Protein AF-0000000080282489 (afdb_homodimer)

Solvent-accessible surface area (backbone atoms only — not comparable to full-atom values): 23730 Å² total; per-residue (Å²): 132,75,47,77,38,40,80,92,26,36,32,29,47,40,54,32,68,67,20,46,64,40,31,38,87,64,21,42,24,37,34,40,15,18,27,93,32,48,25,35,26,47,44,43,33,36,67,41,50,18,32,32,30,57,20,44,50,93,36,64,65,54,51,50,51,37,43,74,72,64,25,47,53,46,66,80,61,81,36,44,65,45,37,68,48,30,75,75,48,59,62,67,41,39,36,24,40,63,27,82,37,39,19,29,44,48,59,58,42,61,73,55,76,32,49,37,34,50,27,15,32,26,16,11,51,38,33,25,52,50,45,53,62,72,22,64,88,47,19,36,28,37,27,24,29,39,44,49,39,68,63,43,91,85,47,92,72,64,64,79,40,46,59,34,87,42,63,50,15,43,34,18,39,4,42,22,44,48,55,35,59,83,75,53,50,56,25,33,50,26,43,48,27,16,53,31,31,73,73,45,64,55,53,61,39,36,54,54,16,47,68,29,40,47,36,33,75,71,70,37,44,62,35,45,58,61,35,44,39,65,57,75,40,74,48,23,34,29,57,52,96,67,29,31,33,70,106,133,73,46,78,39,42,80,92,26,36,32,28,46,40,53,32,69,66,19,46,65,40,32,39,87,62,20,42,22,36,33,40,15,18,28,93,32,46,25,35,26,47,45,44,34,36,66,41,50,18,32,33,31,56,21,44,50,92,35,64,64,53,50,50,52,38,42,72,73,65,25,46,53,47,67,80,60,82,35,43,65,44,36,70,49,30,76,76,49,58,62,67,39,38,35,23,40,63,26,82,36,39,19,28,44,50,57,59,41,61,74,55,75,31,47,38,33,48,27,13,31,26,17,12,51,38,34,25,52,52,43,53,62,74,24,64,88,46,19,35,27,38,27,25,30,42,45,49,39,68,61,42,90,87,47,91,73,61,63,80,42,46,59,34,88,44,62,52,16,42,34,20,39,4,42,22,45,49,55,35,61,83,76,52,51,56,25,34,51,26,45,49,27,17,53,31,32,74,72,45,64,56,53,61,39,36,54,55,16,48,68,28,39,47,36,34,75,72,73,38,44,63,36,44,57,61,35,42,38,64,57,74,38,74,47,25,35,27,58,52,97,68,29,31,32,69,106

pLDDT: mean 94.86, std 8.72, range [51.06, 99.0]

Foldseek 3Di:
DLVLCVQVWQEEEDAALVLLVSPLVFAQEEEEEDLPFQLLLQQLQQVQAEWEQQDEAPPVVSVVVCVVVVAAEAPPDQHHRFNVSCNPPHHHHYHYYYDNWRSNSQVSNVVSNHWYWYFAQQAQLLQLVVSLVSRVLTHYYYYQGAAFPFDDVPDPDTDTHDGDHWDRSLLRLLSNLLSNVPSIGYDPSNPVSVVDNVVDPQLVRLCPIPSNVVCVVVVRNVSSVSSSNGHNGNFIFIADPSMTHGD/DLVLCVQVWQEEEDAALVLLVSPLVFAQEEEEEDLPFQLLLQQLQQVQAEWEQQDEAPPVVSVVVCVVVVAAEAPPDQHHRFNVSCNPPHHHHYHYYYDNWRSNSQVSNVVSNHWYWYFAQQAQLLQLVVSLVSRVLTHYYYYQGAAFPFDDVPDPDTDTHDGDHWDRSLLRLLSNLLSNVPSIGYDPSNPVSVVPNVVDPQLVRLCPIPSNVVCVVVVRNVSSVSSSNGHNGNFIFIQDPSMTHGD

Secondary structure (DSSP, 8-state):
--GGG-TT-SEEE--HHHHHHHHTTT-SEEEEE-TTTHHHHHHHHHHTT-EEEEEETT-HHHHHHHHHTTPEETTSSS--SSGGGGTTPPTT-EEEEEETTHHHHHHHHGGGSSEEEEE-STTHHHHHHHHHHHHTTS-EEEEE--EETT--TT-SS-----EE--HHHHHHHHHHHHHTTTTSPBPHHHHHHHHHHHHS-HHHHHHHSHHHHHHHHTT-HHHHHHHT-TT-----EEEETTEEEE-/--GGG-TT-SEEE--HHHHHHHHTTT-SEEEEE-TTTHHHHHHHHHHTT-EEEEEETT-HHHHHHHHHTTPEETTSSS--SSGGGGTTPPTT-EEEEEETTHHHHHHHHGGGSSEEEEE-STTHHHHHHHHHHHHTTS-EEEEE--EETT--TT-SS-----EE--HHHHHHHHHHHHHTTTTSPBPHHHHHHHHHHHHS-HHHHHHHSHHHHHHHHTT-HHHHHHHT-TT-----EEEETTEEEE-

Nearest PDB structures (foldseek):
  1vr0-assembly1_A  TM=8.163E-01  e=3.673E-12  Clostridium acetobutylicum
  2z0j-assembly4_G  TM=7.600E-01  e=7.727E-13  Thermus thermophilus HB8
  2yzo-assembly1_A  TM=7.793E-01  e=1.758E-10  Thermotoga maritima MSB8
  4cuj-assembly1_D  TM=2.038E-01  e=1.997E+00  Salmonella enterica subsp. enterica serovar Typhi
  6t8g-assembly1_F  TM=1.671E-01  e=9.494E+00  Pseudomonas aeruginosa PAO1

Sequence (494 aa):
MDIWGQHESDIRLEWGPEGIEALKAGCAVLIVVDVLSFCTTTDLVLGNGGRVLPVRWRDRRGEEEAKAAGAILAGEGEWSLRPSSVTEIPSGTLLALPSPNGATLCDAAATTGAHVLAGCLRNASAVAARAAGLADGRPIGVVPAGERWGIDILGAEGTFGPLRPCVEDQLGAGAIVAALSHYGRMSAEARLAAIAAEATDIPEALAECSSGRELAAAGHANDVTLAARLDTSSTVPMLRKGILEDSMDIWGQHESDIRLEWGPEGIEALKAGCAVLIVVDVLSFCTTTDLVLGNGGRVLPVRWRDRRGEEEAKAAGAILAGEGEWSLRPSSVTEIPSGTLLALPSPNGATLCDAAATTGAHVLAGCLRNASAVAARAAGLADGRPIGVVPAGERWGIDILGAEGTFGPLRPCVEDQLGAGAIVAALSHYGRMSAEARLAAIAAEATDIPEALAECSSGRELAAAGHANDVTLAARLDTSSTVPMLRKGILEDS

InterPro domains:
  IPR005238 ComB-like [PF04029] (29-241)
  IPR036702 ComB-like superfamily [G3DSA:3.90.1560.10] (3-244)
  IPR036702 ComB-like superfamily [SSF142823] (10-243)

Radius of gyration: 22.48 Å; Cα contacts (8 Å, |Δi|>4): 1288; chains: 2; bounding box: 46×71×52 Å

Structure (mmCIF, N/CA/C/O backbone):
data_AF-0000000080282489-model_v1
#
loop_
_entity.id
_entity.type
_entity.pdbx_description
1 polymer 'Probable 2-phosphosulfolactate phosphatase'
#
loop_
_atom_site.group_PDB
_atom_site.id
_atom_site.type_symbol
_atom_site.label_atom_id
_atom_site.label_alt_id
_atom_site.label_comp_id
_atom_site.label_asym_id
_atom_site.label_entity_id
_atom_site.label_seq_id
_atom_site.pdbx_PDB_ins_code
_atom_site.Cartn_x
_atom_site.Cartn_y
_atom_site.Cartn_z
_atom_site.occupancy
_atom_site.B_iso_or_equiv
_atom_site.auth_seq_id
_atom_site.auth_comp_id
_atom_site.auth_asym_id
_atom_site.auth_atom_id
_atom_site.pdbx_PDB_model_num
ATOM 1 N N . MET A 1 1 ? 19.984 10.227 -7.5 1 51.06 1 MET A N 1
ATOM 2 C CA . MET A 1 1 ? 20.031 8.977 -6.746 1 51.06 1 MET A CA 1
ATOM 3 C C . MET A 1 1 ? 18.656 8.297 -6.75 1 51.06 1 MET A C 1
ATOM 5 O O . MET A 1 1 ? 17.625 8.961 -6.609 1 51.06 1 MET A O 1
ATOM 9 N N . ASP A 1 2 ? 18.562 7.02 -7.285 1 76.06 2 ASP A N 1
ATOM 10 C CA . ASP A 1 2 ? 17.328 6.242 -7.363 1 76.06 2 ASP A CA 1
ATOM 11 C C . ASP A 1 2 ? 16.953 5.664 -6 1 76.06 2 ASP A C 1
ATOM 13 O O . ASP A 1 2 ? 17.484 4.625 -5.598 1 76.06 2 ASP A O 1
ATOM 17 N N . ILE A 1 3 ? 16.203 6.406 -5.203 1 79.62 3 ILE A N 1
ATOM 18 C CA . ILE A 1 3 ? 15.945 6.004 -3.826 1 79.62 3 ILE A CA 1
ATOM 19 C C . ILE A 1 3 ? 14.867 4.926 -3.803 1 79.62 3 ILE A C 1
ATOM 21 O O . ILE A 1 3 ? 14.742 4.176 -2.83 1 79.62 3 ILE A O 1
ATOM 25 N N . TRP A 1 4 ? 14.219 4.75 -4.863 1 88.06 4 TRP A N 1
ATOM 26 C CA . TRP A 1 4 ? 13.117 3.791 -4.875 1 88.06 4 TRP A CA 1
ATOM 27 C C . TRP A 1 4 ? 13.625 2.381 -5.152 1 88.06 4 TRP A C 1
ATOM 29 O O . TRP A 1 4 ? 12.922 1.399 -4.906 1 88.06 4 TRP A O 1
ATOM 39 N N . GLY A 1 5 ? 14.852 2.359 -5.574 1 93.44 5 GLY A N 1
ATOM 40 C CA . GLY A 1 5 ? 15.453 1.068 -5.867 1 93.44 5 GLY A CA 1
ATOM 41 C C . GLY A 1 5 ? 15.945 0.348 -4.625 1 93.44 5 GLY A C 1
ATOM 42 O O . GLY A 1 5 ? 16.266 -0.845 -4.676 1 93.44 5 GLY A O 1
ATOM 43 N N . GLN A 1 6 ? 16.078 1 -3.512 1 96.5 6 GLN A N 1
ATOM 44 C CA . GLN A 1 6 ? 16.469 0.423 -2.227 1 96.5 6 GLN A CA 1
ATOM 45 C C . GLN A 1 6 ? 17.812 -0.273 -2.316 1 96.5 6 GLN A C 1
ATOM 47 O O . GLN A 1 6 ? 17.984 -1.394 -1.827 1 96.5 6 GLN A O 1
ATOM 52 N N . HIS A 1 7 ? 18.812 0.374 -2.85 1 94.44 7 HIS A N 1
ATOM 53 C CA . HIS A 1 7 ? 20.078 -0.226 -3.246 1 94.44 7 HIS A CA 1
ATOM 54 C C . HIS A 1 7 ? 20.906 -0.62 -2.027 1 94.44 7 HIS A C 1
ATOM 56 O O . HIS A 1 7 ? 21.844 -1.401 -2.143 1 94.44 7 HIS A O 1
ATOM 62 N N . GLU A 1 8 ? 20.578 -0.15 -0.876 1 92.88 8 GLU A N 1
ATOM 63 C CA . GLU A 1 8 ? 21.328 -0.459 0.335 1 92.88 8 GLU A CA 1
ATOM 64 C C . GLU A 1 8 ? 20.875 -1.784 0.943 1 92.88 8 GLU A C 1
ATOM 66 O O . GLU A 1 8 ? 21.469 -2.26 1.917 1 92.88 8 GLU A O 1
ATOM 71 N N . SER A 1 9 ? 19.875 -2.426 0.37 1 97.12 9 SER A N 1
ATOM 72 C CA . SER A 1 9 ? 19.266 -3.605 0.974 1 97.12 9 SER A CA 1
ATOM 73 C C . SER A 1 9 ? 19.422 -4.828 0.077 1 97.12 9 SER A C 1
ATOM 75 O O . SER A 1 9 ? 19.484 -4.703 -1.147 1 97.12 9 SER A O 1
ATOM 77 N N . ASP A 1 10 ? 19.469 -6 0.694 1 98.44 10 ASP A N 1
ATOM 78 C CA . ASP A 1 10 ? 19.562 -7.273 -0.013 1 98.44 10 ASP A CA 1
ATOM 79 C C . ASP A 1 10 ? 18.188 -7.816 -0.367 1 98.44 10 ASP A C 1
ATOM 81 O O . ASP A 1 10 ? 18.031 -8.594 -1.312 1 98.44 10 ASP A O 1
ATOM 85 N N . ILE A 1 11 ? 17.234 -7.559 0.5 1 98.81 11 ILE A N 1
ATOM 86 C CA . ILE A 1 11 ? 15.828 -7.879 0.279 1 98.81 11 ILE A CA 1
ATOM 87 C C . ILE A 1 11 ? 15.023 -6.594 0.142 1 98.81 11 ILE A C 1
ATOM 89 O O . ILE A 1 11 ? 14.969 -5.781 1.069 1 98.81 11 ILE A O 1
ATOM 93 N N . ARG A 1 12 ? 14.414 -6.445 -1.008 1 98.75 12 ARG A N 1
ATOM 94 C CA . ARG A 1 12 ? 13.758 -5.191 -1.375 1 98.75 12 ARG A CA 1
ATOM 95 C C . ARG A 1 12 ? 12.297 -5.418 -1.726 1 98.75 12 ARG A C 1
ATOM 97 O O . ARG A 1 12 ? 11.906 -6.527 -2.094 1 98.75 12 ARG A O 1
ATOM 104 N N . LEU A 1 13 ? 11.469 -4.441 -1.516 1 98.75 13 LEU A N 1
ATOM 105 C CA . LEU A 1 13 ? 10.039 -4.59 -1.792 1 98.75 13 LEU A CA 1
ATOM 106 C C . LEU A 1 13 ? 9.461 -3.301 -2.361 1 98.75 13 LEU A C 1
ATOM 108 O O . LEU A 1 13 ? 9.625 -2.229 -1.774 1 98.75 13 LEU A O 1
ATOM 112 N N . GLU A 1 14 ? 8.898 -3.361 -3.49 1 98.12 14 GLU A N 1
ATOM 113 C CA . GLU A 1 14 ? 8.109 -2.301 -4.105 1 98.12 14 GLU A CA 1
ATOM 114 C C . GLU A 1 14 ? 6.891 -2.871 -4.828 1 98.12 14 GLU A C 1
ATOM 116 O O . GLU A 1 14 ? 6.824 -4.074 -5.094 1 98.12 14 GLU A O 1
ATOM 121 N N . TRP A 1 15 ? 5.934 -2.049 -5.18 1 98.19 15 TRP A N 1
ATOM 122 C CA . TRP A 1 15 ? 4.605 -2.498 -5.586 1 98.19 15 TRP A CA 1
ATOM 123 C C . TRP A 1 15 ? 4.414 -2.34 -7.09 1 98.19 15 TRP A C 1
ATOM 125 O O . TRP A 1 15 ? 4.852 -1.348 -7.676 1 98.19 15 TRP A O 1
ATOM 135 N N . GLY A 1 16 ? 3.723 -3.307 -7.691 1 96.62 16 GLY A N 1
ATOM 136 C CA . GLY A 1 16 ? 3.145 -3.16 -9.016 1 96.62 16 GLY A CA 1
ATOM 137 C C . GLY A 1 16 ? 4.188 -3.023 -10.109 1 96.62 16 GLY A C 1
ATOM 138 O O . GLY A 1 16 ? 5.348 -3.387 -9.922 1 96.62 16 GLY A O 1
ATOM 139 N N . PRO A 1 17 ? 3.768 -2.543 -11.266 1 95.31 17 PRO A N 1
ATOM 140 C CA . PRO A 1 17 ? 4.684 -2.408 -12.406 1 95.31 17 PRO A CA 1
ATOM 141 C C . PRO A 1 17 ? 5.805 -1.403 -12.141 1 95.31 17 PRO A C 1
ATOM 143 O O . PRO A 1 17 ? 6.938 -1.605 -12.586 1 95.31 17 PRO A O 1
ATOM 146 N N . GLU A 1 18 ? 5.438 -0.343 -11.438 1 95 18 GLU A N 1
ATOM 147 C CA . GLU A 1 18 ? 6.461 0.638 -11.086 1 95 18 GLU A CA 1
ATOM 148 C C . GLU A 1 18 ? 7.516 0.03 -10.172 1 95 18 GLU A C 1
ATOM 150 O O . GLU A 1 18 ? 8.695 0.394 -10.242 1 95 18 GLU A O 1
ATOM 155 N N . GLY A 1 19 ? 7.039 -0.863 -9.297 1 96.38 19 GLY A N 1
ATOM 156 C CA . GLY A 1 19 ? 7.98 -1.579 -8.453 1 96.38 19 GLY A CA 1
ATOM 157 C C . GLY A 1 19 ? 8.953 -2.441 -9.242 1 96.38 19 GLY A C 1
ATOM 158 O O . GLY A 1 19 ? 10.141 -2.508 -8.906 1 96.38 19 GLY A O 1
ATOM 159 N N . ILE A 1 20 ? 8.453 -3.131 -10.289 1 97.25 20 ILE A N 1
ATOM 160 C CA . ILE A 1 20 ? 9.328 -3.896 -11.172 1 97.25 20 ILE A CA 1
ATOM 161 C C . ILE A 1 20 ? 10.398 -2.98 -11.766 1 97.25 20 ILE A C 1
ATOM 163 O O . ILE A 1 20 ? 11.578 -3.322 -11.773 1 97.25 20 ILE A O 1
ATOM 167 N N . GLU A 1 21 ? 9.984 -1.859 -12.211 1 94.81 21 GLU A N 1
ATOM 168 C CA . GLU A 1 21 ? 10.906 -0.909 -12.828 1 94.81 21 GLU A CA 1
ATOM 169 C C . GLU A 1 21 ? 11.938 -0.412 -11.828 1 94.81 21 GLU A C 1
ATOM 171 O O . GLU A 1 21 ? 13.117 -0.249 -12.172 1 94.81 21 GLU A O 1
ATOM 176 N N . ALA A 1 22 ? 11.523 -0.151 -10.656 1 95 22 ALA A N 1
ATOM 177 C CA . ALA A 1 22 ? 12.406 0.388 -9.633 1 95 22 ALA A CA 1
ATOM 178 C C . ALA A 1 22 ? 13.445 -0.647 -9.203 1 95 22 ALA A C 1
ATOM 180 O O . ALA A 1 22 ? 14.586 -0.3 -8.883 1 95 22 ALA A O 1
ATOM 181 N N . LEU A 1 23 ? 13.031 -1.916 -9.188 1 96.69 23 LEU A N 1
ATOM 182 C CA . LEU A 1 23 ? 13.867 -2.941 -8.57 1 96.69 23 LEU A CA 1
ATOM 183 C C . LEU A 1 23 ? 14.672 -3.689 -9.625 1 96.69 23 LEU A C 1
ATOM 185 O O . LEU A 1 23 ? 15.641 -4.383 -9.297 1 96.69 23 LEU A O 1
ATOM 189 N N . LYS A 1 24 ? 14.391 -3.557 -10.867 1 90.69 24 LYS A N 1
ATOM 190 C CA . LYS A 1 24 ? 14.914 -4.398 -11.938 1 90.69 24 LYS A CA 1
ATOM 191 C C . LYS A 1 24 ? 16.438 -4.281 -12.031 1 90.69 24 LYS A C 1
ATOM 193 O O . LYS A 1 24 ? 17.125 -5.27 -12.305 1 90.69 24 LYS A O 1
ATOM 198 N N . ALA A 1 25 ? 17.047 -3.154 -11.898 1 85.19 25 ALA A N 1
ATOM 199 C CA . ALA A 1 25 ? 18.484 -2.977 -12.133 1 85.19 25 ALA A CA 1
ATOM 200 C C . ALA A 1 25 ? 19.297 -3.586 -11 1 85.19 25 ALA A C 1
ATOM 202 O O . ALA A 1 25 ? 20.422 -4.047 -11.219 1 85.19 25 ALA A O 1
ATOM 203 N N . GLY A 1 26 ? 18.734 -3.893 -9.977 1 89.19 26 GLY A N 1
ATOM 204 C CA . GLY A 1 26 ? 19.578 -4.277 -8.852 1 89.19 26 GLY A CA 1
ATOM 205 C C . GLY A 1 26 ? 19.234 -5.645 -8.289 1 89.19 26 GLY A C 1
ATOM 206 O O . GLY A 1 26 ? 20 -6.207 -7.508 1 89.19 26 GLY A O 1
ATOM 207 N N . CYS A 1 27 ? 18.266 -6.27 -8.828 1 97.31 27 CYS A N 1
ATOM 208 C CA . CYS A 1 27 ? 17.828 -7.52 -8.211 1 97.31 27 CYS A CA 1
ATOM 209 C C . CYS A 1 27 ? 18.078 -8.703 -9.133 1 97.31 27 CYS A C 1
ATOM 211 O O . CYS A 1 27 ? 17.75 -8.656 -10.32 1 97.31 27 CYS A O 1
ATOM 213 N N . ALA A 1 28 ? 18.672 -9.75 -8.656 1 98.38 28 ALA A N 1
ATOM 214 C CA . ALA A 1 28 ? 18.922 -10.977 -9.406 1 98.38 28 ALA A CA 1
ATOM 21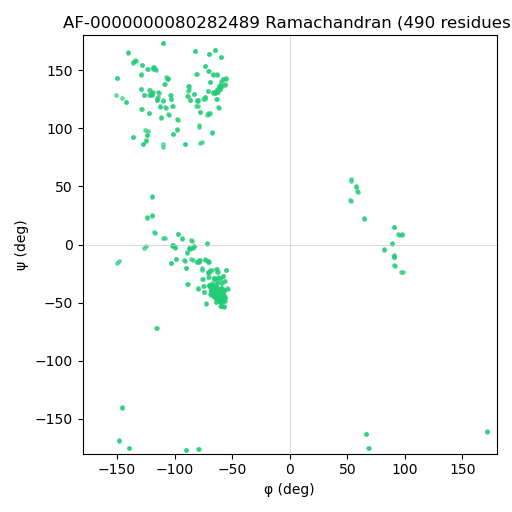5 C C . ALA A 1 28 ? 17.641 -11.797 -9.547 1 98.38 28 ALA A C 1
ATOM 217 O O . ALA A 1 28 ? 17.5 -12.578 -10.492 1 98.38 28 ALA A O 1
ATOM 218 N N . VAL A 1 29 ? 16.828 -11.648 -8.586 1 98.75 29 VAL A N 1
ATOM 219 C CA . VAL A 1 29 ? 15.539 -12.352 -8.555 1 98.75 29 VAL A CA 1
ATOM 220 C C . VAL A 1 29 ? 14.414 -11.352 -8.289 1 98.75 29 VAL A C 1
ATOM 222 O O . VAL A 1 29 ? 14.562 -10.445 -7.465 1 98.75 29 VAL A O 1
ATOM 225 N N . LEU A 1 30 ? 13.383 -11.438 -9.023 1 98.88 30 LEU A N 1
ATOM 226 C CA . LEU A 1 30 ? 12.133 -10.742 -8.75 1 98.88 30 LEU A CA 1
ATOM 227 C C . LEU A 1 30 ? 11.008 -11.734 -8.461 1 98.88 30 LEU A C 1
ATOM 229 O O . LEU A 1 30 ? 10.797 -12.672 -9.227 1 98.88 30 LEU A O 1
ATOM 233 N N . ILE A 1 31 ? 10.383 -11.609 -7.348 1 98.94 31 ILE A N 1
ATOM 234 C CA . ILE A 1 31 ? 9.258 -12.453 -6.961 1 98.94 31 ILE A CA 1
ATOM 235 C C . ILE A 1 31 ? 7.953 -11.672 -7.094 1 98.94 31 ILE A C 1
ATOM 237 O O . ILE A 1 31 ? 7.711 -10.719 -6.344 1 98.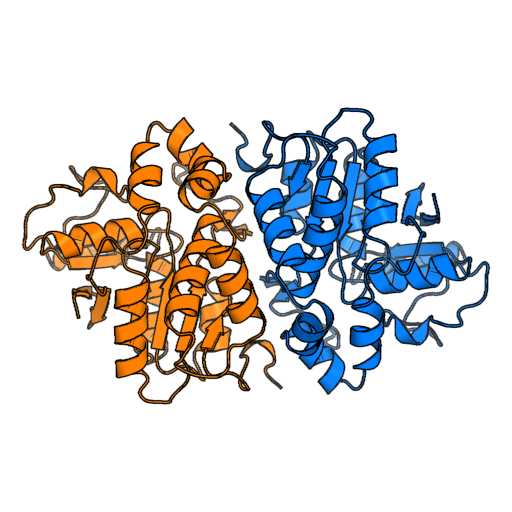94 31 ILE A O 1
ATOM 241 N N . VAL A 1 32 ? 7.125 -12.062 -8.047 1 98.94 32 VAL A N 1
ATOM 242 C CA . VAL A 1 32 ? 5.805 -11.469 -8.219 1 98.94 32 VAL A CA 1
ATOM 243 C C . VAL A 1 32 ? 4.812 -12.117 -7.266 1 98.94 32 VAL A C 1
ATOM 245 O O . VAL A 1 32 ? 4.719 -13.344 -7.195 1 98.94 32 VAL A O 1
ATOM 248 N N . VAL A 1 33 ? 4.066 -11.32 -6.523 1 98.94 33 VAL A N 1
ATOM 249 C CA . VAL A 1 33 ? 3.127 -11.844 -5.535 1 98.94 33 VAL A CA 1
ATOM 250 C C . VAL A 1 33 ? 1.719 -11.336 -5.844 1 98.94 33 VAL A C 1
ATOM 252 O O . VAL A 1 33 ? 1.454 -10.133 -5.773 1 98.94 33 VAL A O 1
ATOM 255 N N . ASP A 1 34 ? 0.873 -12.148 -6.199 1 98.75 34 ASP A N 1
ATOM 256 C CA . ASP A 1 34 ? -0.55 -11.93 -6.438 1 98.75 34 ASP A CA 1
ATOM 257 C C . ASP A 1 34 ? -1.389 -13.055 -5.828 1 98.75 34 ASP A C 1
ATOM 259 O O . ASP A 1 34 ? -1.726 -14.023 -6.512 1 98.75 34 ASP A O 1
ATOM 263 N N . VAL A 1 35 ? -1.812 -12.82 -4.609 1 98.81 35 VAL A N 1
ATOM 264 C CA . VAL A 1 35 ? -2.379 -13.875 -3.779 1 98.81 35 VAL A CA 1
ATOM 265 C C . VAL A 1 35 ? -3.771 -14.242 -4.285 1 98.81 35 VAL A C 1
ATOM 267 O O . VAL A 1 35 ? -4.066 -15.414 -4.523 1 98.81 35 VAL A O 1
ATOM 270 N N . LEU A 1 36 ? -4.703 -13.18 -4.492 1 96.5 36 LEU A N 1
ATOM 271 C CA . LEU A 1 36 ? -6.035 -13.367 -5.059 1 96.5 36 LEU A CA 1
ATOM 272 C C . LEU A 1 36 ? -6.117 -12.766 -6.457 1 96.5 36 LEU A C 1
ATOM 274 O O . LEU A 1 36 ? -6.43 -11.586 -6.613 1 96.5 36 LEU A O 1
ATOM 278 N N . SER A 1 37 ? -5.66 -13.57 -7.484 1 94.06 37 SER A N 1
ATOM 279 C CA . SER A 1 37 ? -5.805 -15.023 -7.488 1 94.06 37 SER A CA 1
ATOM 280 C C . SER A 1 37 ? -4.668 -15.688 -8.25 1 94.06 37 SER A C 1
ATOM 282 O O . SER A 1 37 ? -4.457 -16.906 -8.133 1 94.06 37 SER A O 1
ATOM 284 N N . PHE A 1 38 ? -3.906 -14.906 -9.07 1 98.19 38 PHE A N 1
ATOM 285 C CA . PHE A 1 38 ? -3.039 -15.43 -10.117 1 98.19 38 PHE A CA 1
ATOM 286 C C . PHE A 1 38 ? -1.995 -16.375 -9.531 1 98.19 38 PHE A C 1
ATOM 288 O O . PHE A 1 38 ? -1.849 -17.516 -9.992 1 98.19 38 PHE A O 1
ATOM 295 N N . CYS A 1 39 ? -1.242 -16 -8.555 1 98.88 39 CYS A N 1
ATOM 296 C CA . CYS A 1 39 ? -0.136 -16.797 -8.047 1 98.88 39 CYS A CA 1
ATOM 297 C C . CYS A 1 39 ? -0.649 -18.031 -7.316 1 98.88 39 CYS A C 1
ATOM 299 O O . CYS A 1 39 ? -0.012 -19.094 -7.352 1 98.88 39 CYS A O 1
ATOM 301 N N . THR A 1 40 ? -1.769 -17.938 -6.605 1 98.88 40 THR A N 1
ATOM 302 C CA . THR A 1 40 ? -2.361 -19.109 -5.961 1 98.88 40 THR A CA 1
ATOM 303 C C . THR A 1 40 ? -2.826 -20.125 -7.008 1 98.88 40 THR A C 1
ATOM 305 O O . THR A 1 40 ? -2.588 -21.312 -6.863 1 98.88 40 THR A O 1
ATOM 308 N N . THR A 1 41 ? -3.477 -19.625 -8.055 1 98.69 41 THR A N 1
ATOM 309 C CA . THR A 1 41 ? -3.893 -20.516 -9.141 1 98.69 41 THR A CA 1
ATOM 310 C C . THR A 1 41 ? -2.686 -21.188 -9.781 1 98.69 41 THR A C 1
ATOM 312 O O . THR A 1 41 ? -2.699 -22.406 -10.016 1 98.69 41 THR A O 1
ATOM 315 N N . THR A 1 42 ? -1.695 -20.406 -10.039 1 98.88 42 THR A N 1
ATOM 316 C CA . THR A 1 42 ? -0.464 -20.938 -10.617 1 98.88 42 THR A CA 1
ATOM 317 C C . THR A 1 42 ? 0.133 -22.016 -9.727 1 98.88 42 THR A C 1
ATOM 319 O O . THR A 1 42 ? 0.529 -23.078 -10.211 1 98.88 42 THR A O 1
ATOM 322 N N . ASP A 1 43 ? 0.201 -21.781 -8.43 1 98.88 43 ASP A N 1
ATOM 323 C CA . ASP A 1 43 ? 0.707 -22.75 -7.457 1 98.88 43 ASP A CA 1
ATOM 324 C C . ASP A 1 43 ? -0.061 -24.062 -7.547 1 98.88 43 ASP A C 1
ATOM 326 O O . ASP A 1 43 ? 0.54 -25.141 -7.543 1 98.88 43 ASP A O 1
ATOM 330 N N . LEU A 1 44 ? -1.36 -23.953 -7.602 1 98.75 44 LEU A N 1
ATOM 331 C CA . LEU A 1 44 ? -2.205 -25.141 -7.621 1 98.75 44 LEU A CA 1
ATOM 332 C C . LEU A 1 44 ? -2.037 -25.906 -8.93 1 98.75 44 LEU A C 1
ATOM 334 O O . LEU A 1 44 ? -1.974 -27.141 -8.93 1 98.75 44 LEU A O 1
ATOM 338 N N . VAL A 1 45 ? -1.997 -25.188 -10.039 1 98.69 45 VAL A N 1
ATOM 339 C CA . VAL A 1 45 ? -1.811 -25.828 -11.344 1 98.69 45 VAL A CA 1
ATOM 340 C C . VAL A 1 45 ? -0.491 -26.594 -11.352 1 98.69 45 VAL A C 1
ATOM 342 O O . VAL A 1 45 ? -0.449 -27.766 -11.75 1 98.69 45 VAL A O 1
ATOM 345 N N . LEU A 1 46 ? 0.568 -25.969 -10.922 1 98.75 46 LEU A N 1
ATOM 346 C CA . LEU A 1 46 ? 1.874 -26.609 -10.914 1 98.75 46 LEU A CA 1
ATOM 347 C C . LEU A 1 46 ? 1.896 -27.781 -9.914 1 98.75 46 LEU A C 1
ATOM 349 O O . LEU A 1 46 ? 2.537 -28.797 -10.164 1 98.75 46 LEU A O 1
ATOM 353 N N . GLY A 1 47 ? 1.24 -27.562 -8.812 1 98.44 47 GLY A N 1
ATOM 354 C CA . GLY A 1 47 ? 1.15 -28.625 -7.832 1 98.44 47 GLY A CA 1
ATOM 355 C C . GLY A 1 47 ? 0.527 -29.891 -8.383 1 98.44 47 GLY A C 1
ATOM 356 O O . GLY A 1 47 ? 0.807 -31 -7.895 1 98.44 47 GLY A O 1
ATOM 357 N N . ASN A 1 48 ? -0.275 -29.781 -9.336 1 98.06 48 ASN A N 1
ATOM 358 C CA . ASN A 1 48 ? -0.925 -30.922 -9.992 1 98.06 48 ASN A CA 1
ATOM 359 C C . ASN A 1 48 ? -0.14 -31.391 -11.211 1 98.06 48 ASN A C 1
ATOM 361 O O . ASN A 1 48 ? -0.625 -32.219 -11.984 1 98.06 48 ASN A O 1
ATOM 365 N N . GLY A 1 49 ? 0.973 -30.781 -11.383 1 98.12 49 GLY A N 1
ATOM 366 C CA . GLY A 1 49 ? 1.858 -31.25 -12.445 1 98.12 49 GLY A CA 1
ATOM 367 C C . GLY A 1 49 ? 1.679 -30.484 -13.742 1 98.12 49 GLY A C 1
ATOM 368 O O . GLY A 1 49 ? 2.201 -30.891 -14.781 1 98.12 49 GLY A O 1
ATOM 369 N N . GLY A 1 50 ? 0.919 -29.422 -13.734 1 98 50 GLY A N 1
ATOM 370 C CA . GLY A 1 50 ? 0.744 -28.578 -14.914 1 98 50 GLY A CA 1
ATOM 371 C C . GLY A 1 50 ? 1.755 -27.453 -15 1 98 50 GLY A C 1
ATOM 372 O O . GLY A 1 50 ? 2.719 -27.422 -14.234 1 98 50 GLY A O 1
ATOM 373 N N . ARG A 1 51 ? 1.583 -26.672 -15.992 1 98.44 51 ARG A N 1
ATOM 374 C CA . ARG A 1 51 ? 2.359 -25.453 -16.234 1 98.44 51 ARG A CA 1
ATOM 375 C C . ARG A 1 51 ? 1.448 -24.297 -16.594 1 98.44 51 ARG A C 1
ATOM 377 O O . ARG A 1 51 ? 0.294 -24.484 -16.969 1 98.44 51 ARG A O 1
ATOM 384 N N . VAL A 1 52 ? 1.998 -23.078 -16.375 1 98.62 52 VAL A N 1
ATOM 385 C CA . VAL A 1 52 ? 1.157 -21.906 -16.609 1 98.62 52 VAL A CA 1
ATOM 386 C C . VAL A 1 52 ? 1.854 -20.953 -17.562 1 98.62 52 VAL A C 1
ATOM 388 O O . VAL A 1 52 ? 3.049 -20.672 -17.422 1 98.62 52 VAL A O 1
ATOM 391 N N . LEU A 1 53 ? 1.183 -20.547 -18.578 1 98.31 53 LEU A N 1
ATOM 392 C CA . LEU A 1 53 ? 1.604 -19.453 -19.453 1 98.31 53 LEU A CA 1
ATOM 393 C C . LEU A 1 53 ? 0.92 -18.156 -19.078 1 98.31 53 LEU A C 1
ATOM 395 O O . LEU A 1 53 ? -0.242 -17.938 -19.422 1 98.31 53 LEU A O 1
ATOM 399 N N . PRO A 1 54 ? 1.651 -17.297 -18.328 1 98.31 54 PRO A N 1
ATOM 400 C CA . PRO A 1 54 ? 1.042 -16 -18.031 1 98.31 54 PRO A CA 1
ATOM 401 C C . PRO A 1 54 ? 0.794 -15.172 -19.281 1 98.31 54 PRO A C 1
ATOM 403 O O . PRO A 1 54 ? 1.668 -15.07 -20.141 1 98.31 54 PRO A O 1
ATOM 406 N N . VAL A 1 55 ? -0.392 -14.641 -19.328 1 96.81 55 VAL A N 1
ATOM 407 C CA . VAL A 1 55 ? -0.754 -13.797 -20.453 1 96.81 55 VAL A CA 1
ATOM 408 C C . VAL A 1 55 ? -1.154 -12.406 -19.953 1 96.81 55 VAL A C 1
ATOM 410 O O . VAL A 1 55 ? -1.983 -12.289 -19.047 1 96.81 55 VAL A O 1
ATOM 413 N N . ARG A 1 56 ? -0.526 -11.406 -20.562 1 93.69 56 ARG A N 1
ATOM 414 C CA . ARG A 1 56 ? -0.885 -10.039 -20.219 1 93.69 56 ARG A CA 1
ATOM 415 C C . ARG A 1 56 ? -2.379 -9.797 -20.406 1 93.69 56 ARG A C 1
ATOM 417 O O . ARG A 1 56 ? -2.971 -10.258 -21.375 1 93.69 56 ARG A O 1
ATOM 424 N N . TRP A 1 57 ? -2.916 -9.031 -19.531 1 88.38 57 TRP A N 1
ATOM 425 C CA . TRP A 1 57 ? -4.355 -8.789 -19.547 1 88.38 57 TRP A CA 1
ATOM 426 C C . TRP A 1 57 ? -4.781 -8.086 -20.828 1 88.38 57 TRP A C 1
ATOM 428 O O . TRP A 1 57 ? -4.141 -7.129 -21.266 1 88.38 57 TRP A O 1
ATOM 438 N N . ARG A 1 58 ? -5.855 -8.656 -21.453 1 87.75 58 ARG A N 1
ATOM 439 C CA . ARG A 1 58 ? -6.48 -8.117 -22.656 1 87.75 58 ARG A CA 1
ATOM 440 C C . ARG A 1 58 ? -5.512 -8.148 -23.844 1 87.75 58 ARG A C 1
ATOM 442 O O . ARG A 1 58 ? -5.578 -7.301 -24.734 1 87.75 58 ARG A O 1
ATOM 449 N N . ASP A 1 59 ? -4.586 -8.992 -23.75 1 91.56 59 ASP A N 1
ATOM 450 C CA . ASP A 1 59 ? -3.664 -9.227 -24.859 1 91.56 59 ASP A CA 1
ATOM 451 C C . ASP A 1 59 ? -4.172 -10.344 -25.766 1 91.56 59 ASP A C 1
ATOM 453 O O . ASP A 1 59 ? -3.711 -11.484 -25.672 1 91.56 59 ASP A O 1
ATOM 457 N N . ARG A 1 60 ? -4.992 -10.031 -26.719 1 91.94 60 ARG A N 1
ATOM 458 C CA . ARG A 1 60 ? -5.613 -11.008 -27.609 1 91.94 60 ARG A CA 1
ATOM 459 C C . ARG A 1 60 ? -4.562 -11.773 -28.406 1 91.94 60 ARG A C 1
ATOM 461 O O . ARG A 1 60 ? -4.695 -12.977 -28.625 1 91.94 60 ARG A O 1
ATOM 468 N N . ARG A 1 61 ? -3.592 -11.039 -28.828 1 93.19 61 ARG A N 1
ATOM 469 C CA . ARG A 1 61 ? -2.512 -11.68 -29.562 1 93.19 61 ARG A CA 1
ATOM 470 C C . ARG A 1 61 ? -1.793 -12.711 -28.703 1 93.19 61 ARG A C 1
ATOM 472 O O . ARG A 1 61 ? -1.508 -13.82 -29.156 1 93.19 61 ARG A O 1
ATOM 479 N N . GLY A 1 62 ? -1.504 -12.281 -27.516 1 94.25 62 GLY A N 1
ATOM 480 C CA . GLY A 1 62 ? -0.883 -13.203 -26.578 1 94.25 62 GLY A CA 1
ATOM 481 C C . GLY A 1 62 ? -1.725 -14.438 -26.297 1 94.25 62 GLY A C 1
ATOM 482 O O . GLY A 1 62 ? -1.193 -15.539 -26.172 1 94.25 62 GLY A O 1
ATOM 483 N N . GLU A 1 63 ? -2.979 -14.227 -26.234 1 95.62 63 GLU A N 1
ATOM 484 C CA . GLU A 1 63 ? -3.887 -15.352 -26.031 1 95.62 63 GLU A CA 1
ATOM 485 C C . GLU A 1 63 ? -3.85 -16.312 -27.219 1 95.62 63 GLU A C 1
ATOM 487 O O . GLU A 1 63 ? -3.809 -17.531 -27.031 1 95.62 63 GLU A O 1
ATOM 492 N N . GLU A 1 64 ? -3.871 -15.742 -28.344 1 96.06 64 GLU A N 1
ATOM 493 C CA . GLU A 1 64 ? -3.838 -16.562 -29.547 1 96.06 64 GLU A CA 1
ATOM 494 C C . GLU A 1 64 ? -2.523 -17.328 -29.656 1 96.06 64 GLU A C 1
ATOM 496 O O . GLU A 1 64 ? -2.514 -18.516 -30.031 1 96.06 64 GLU A O 1
ATOM 501 N N . GLU A 1 65 ? -1.535 -16.641 -29.375 1 95.56 65 GLU A N 1
ATOM 502 C CA . GLU A 1 65 ? -0.224 -17.281 -29.391 1 95.56 65 GLU A CA 1
ATOM 503 C C . GLU A 1 65 ? -0.149 -18.422 -28.391 1 95.56 65 GLU A C 1
ATOM 505 O O . GLU A 1 65 ? 0.447 -19.469 -28.672 1 95.56 65 GLU A O 1
ATOM 510 N N . ALA A 1 66 ? -0.718 -18.219 -27.234 1 95.75 66 ALA A N 1
ATOM 511 C CA . ALA A 1 66 ? -0.757 -19.25 -26.203 1 95.75 66 ALA A CA 1
ATOM 512 C C . ALA A 1 66 ? -1.51 -20.484 -26.688 1 95.75 66 ALA A C 1
ATOM 514 O O . ALA A 1 66 ? -1.052 -21.609 -26.5 1 95.75 66 ALA A O 1
ATOM 515 N N . LYS A 1 67 ? -2.594 -20.25 -27.312 1 94.88 67 LYS A N 1
ATOM 516 C CA . LYS A 1 67 ? -3.381 -21.359 -27.859 1 94.88 67 LYS A CA 1
ATOM 517 C C . LYS A 1 67 ? -2.607 -22.109 -28.938 1 94.88 67 LYS A C 1
ATOM 519 O O . LYS A 1 67 ? -2.633 -23.344 -28.984 1 94.88 67 LYS A O 1
ATOM 524 N N . ALA A 1 68 ? -2.02 -21.328 -29.719 1 95.56 68 ALA A N 1
ATOM 525 C CA . ALA A 1 68 ? -1.225 -21.922 -30.781 1 95.56 68 ALA A CA 1
ATOM 526 C C . ALA A 1 68 ? -0.104 -22.797 -30.219 1 95.56 68 ALA A C 1
ATOM 528 O O . ALA A 1 68 ? 0.287 -23.797 -30.828 1 95.56 68 ALA A O 1
ATOM 529 N N . ALA A 1 69 ? 0.33 -22.438 -29.078 1 94.06 69 ALA A N 1
ATOM 530 C CA . ALA A 1 69 ? 1.401 -23.172 -28.406 1 94.06 69 ALA A CA 1
ATOM 531 C C . ALA A 1 69 ? 0.852 -24.391 -27.656 1 94.06 69 ALA A C 1
ATOM 533 O O . ALA A 1 69 ? 1.601 -25.109 -26.984 1 94.06 69 ALA A O 1
ATOM 534 N N . GLY A 1 70 ? -0.512 -24.594 -27.703 1 94.31 70 GLY A N 1
ATOM 535 C CA . GLY A 1 70 ? -1.12 -25.766 -27.125 1 94.31 70 GLY A CA 1
ATOM 536 C C . GLY A 1 70 ? -1.667 -25.531 -25.734 1 94.31 70 GLY A C 1
ATOM 537 O O . GLY A 1 70 ? -2.061 -26.484 -25.047 1 94.31 70 GLY A O 1
ATOM 538 N N . ALA A 1 71 ? -1.685 -24.328 -25.312 1 96.94 71 ALA A N 1
ATOM 539 C CA . ALA A 1 71 ? -2.205 -24.016 -23.984 1 96.94 71 ALA A CA 1
ATOM 540 C C . ALA A 1 71 ? -3.73 -23.953 -24 1 96.94 71 ALA A C 1
ATOM 542 O O . ALA A 1 71 ? -4.332 -23.578 -25 1 96.94 71 ALA A O 1
ATOM 543 N N . ILE A 1 72 ? -4.309 -24.344 -22.906 1 96.88 72 ILE A N 1
ATOM 544 C CA . ILE A 1 72 ? -5.73 -24.109 -22.688 1 96.88 72 ILE A CA 1
ATOM 545 C C . ILE A 1 72 ? -5.934 -22.719 -22.078 1 96.88 72 ILE A C 1
ATOM 547 O O . ILE A 1 72 ? -5.352 -22.391 -21.047 1 96.88 72 ILE A O 1
ATOM 551 N N . LEU A 1 73 ? -6.703 -21.953 -22.688 1 96.44 73 LEU A N 1
ATOM 552 C CA . LEU A 1 73 ? -6.941 -20.594 -22.203 1 96.44 73 LEU A CA 1
ATOM 553 C C . LEU A 1 73 ? -7.953 -20.594 -21.062 1 96.44 73 LEU A C 1
ATOM 555 O O . LEU A 1 73 ? -9.086 -21.062 -21.234 1 96.44 73 LEU A O 1
ATOM 559 N N . ALA A 1 74 ? -7.535 -20.047 -19.953 1 95.19 74 ALA A N 1
ATOM 560 C CA . ALA A 1 74 ? -8.445 -19.938 -18.812 1 95.19 74 ALA A CA 1
ATOM 561 C C . ALA A 1 74 ? -9.672 -19.109 -19.172 1 95.19 74 ALA A C 1
ATOM 563 O O . ALA A 1 74 ? -9.547 -18.062 -19.828 1 95.19 74 ALA A O 1
ATOM 564 N N . GLY A 1 75 ? -10.812 -19.531 -18.688 1 91.12 75 GLY A N 1
ATOM 565 C CA . GLY A 1 75 ? -12.055 -18.828 -18.953 1 91.12 75 GLY A CA 1
ATOM 566 C C . GLY A 1 75 ? -12.844 -19.422 -20.109 1 91.12 75 GLY A C 1
ATOM 567 O O . GLY A 1 75 ? -14.047 -19.172 -20.234 1 91.12 75 GLY A O 1
ATOM 568 N N . GLU A 1 76 ? -12.242 -20.141 -21.062 1 87.06 76 GLU A N 1
ATOM 569 C CA . GLU A 1 76 ? -12.93 -20.75 -22.203 1 87.06 76 GLU A CA 1
ATOM 570 C C . GLU A 1 76 ? -13.414 -22.156 -21.859 1 87.06 76 GLU A C 1
ATOM 572 O O . GLU A 1 76 ? -14.227 -22.734 -22.578 1 87.06 76 GLU A O 1
ATOM 577 N N . GLY A 1 77 ? -13.094 -22.719 -20.75 1 82.19 77 GLY A N 1
ATOM 578 C CA . GLY A 1 77 ? -13.492 -24.047 -20.328 1 82.19 77 GLY A CA 1
ATOM 579 C C . GLY A 1 77 ? -13.719 -24.172 -18.828 1 82.19 77 GLY A C 1
ATOM 580 O O . GLY A 1 77 ? -14.375 -23.312 -18.234 1 82.19 77 GLY A O 1
ATOM 581 N N . GLU A 1 78 ? -13.25 -25.281 -18.422 1 89.06 78 GLU A N 1
ATOM 582 C CA . GLU A 1 78 ? -13.508 -25.672 -17.031 1 89.06 78 GLU A CA 1
ATOM 583 C C . GLU A 1 78 ? -12.609 -24.891 -16.062 1 89.06 78 GLU A C 1
ATOM 585 O O . GLU A 1 78 ? -12.961 -24.719 -14.898 1 89.06 78 GLU A O 1
ATOM 590 N N . TRP A 1 79 ? -11.562 -24.422 -16.609 1 93.94 79 TRP A N 1
ATOM 591 C CA . TRP A 1 79 ? -10.562 -23.797 -15.75 1 93.94 79 TRP A CA 1
ATOM 592 C C . TRP A 1 79 ? -10.586 -22.281 -15.898 1 93.94 79 TRP A C 1
ATOM 594 O O . TRP A 1 79 ? -10.852 -21.766 -16.984 1 93.94 79 TRP A O 1
ATOM 604 N N . SER A 1 80 ? -10.375 -21.578 -14.789 1 94.31 80 SER A N 1
ATOM 605 C CA . SER A 1 80 ? -10.383 -20.125 -14.75 1 94.31 80 SER A CA 1
ATOM 606 C C . SER A 1 80 ? -9.273 -19.594 -13.844 1 94.31 80 SER A C 1
ATOM 608 O O . SER A 1 80 ? -8.414 -20.344 -13.391 1 94.31 80 SER A O 1
ATOM 610 N N . LEU A 1 81 ? -9.297 -18.297 -13.688 1 93.06 81 LEU A N 1
ATOM 611 C CA . LEU A 1 81 ? -8.328 -17.625 -12.82 1 93.06 81 LEU A CA 1
ATOM 612 C C . LEU A 1 81 ? -8.625 -17.906 -11.352 1 93.06 81 LEU A C 1
ATOM 614 O O . LEU A 1 81 ? -7.855 -17.516 -10.477 1 93.06 81 LEU A O 1
ATOM 618 N N . ARG A 1 82 ? -9.602 -18.672 -11.047 1 95.38 82 ARG A N 1
ATOM 619 C CA . ARG A 1 82 ? -9.992 -19 -9.68 1 95.38 82 ARG A CA 1
ATOM 620 C C . ARG A 1 82 ? -9.25 -20.234 -9.18 1 95.38 82 ARG A C 1
ATOM 622 O O . ARG A 1 82 ? -9.289 -21.281 -9.82 1 95.38 82 ARG A O 1
ATOM 629 N N . PRO A 1 83 ? -8.641 -20.109 -8.047 1 97.38 83 PRO A N 1
ATOM 630 C CA . PRO A 1 83 ? -7.922 -21.25 -7.496 1 97.38 83 PRO A CA 1
ATOM 631 C C . PRO A 1 83 ? -8.797 -22.5 -7.391 1 97.38 83 PRO A C 1
ATOM 633 O O . PRO A 1 83 ? -8.344 -23.609 -7.703 1 97.38 83 PRO A O 1
ATOM 636 N N . SER A 1 84 ? -10.047 -22.359 -7.031 1 96.56 84 SER A N 1
ATOM 637 C CA . SER A 1 84 ? -10.93 -23.484 -6.809 1 96.56 84 SER A CA 1
ATOM 638 C C . SER A 1 84 ? -11.234 -24.219 -8.109 1 96.56 84 SER A C 1
ATOM 640 O O . SER A 1 84 ? -11.594 -25.406 -8.102 1 96.56 84 SER A O 1
ATOM 642 N N . SER A 1 85 ? -11.086 -23.578 -9.203 1 96.62 85 SER A N 1
ATOM 643 C CA . SER A 1 85 ? -11.43 -24.156 -10.492 1 96.62 85 SER A CA 1
ATOM 644 C C . SER A 1 85 ? -10.344 -25.109 -10.977 1 96.62 85 SER A C 1
ATOM 646 O O . SER A 1 85 ? -10.57 -25.906 -11.891 1 96.62 85 SER A O 1
ATOM 648 N N . VAL A 1 86 ? -9.156 -25.047 -10.359 1 97.75 86 VAL A N 1
ATOM 649 C CA . VAL A 1 86 ? -8.047 -25.766 -10.961 1 97.75 86 VAL A CA 1
ATOM 650 C C . VAL A 1 86 ? -7.551 -26.844 -10 1 97.75 86 VAL A C 1
ATOM 652 O O . VAL A 1 86 ? -6.484 -27.438 -10.203 1 97.75 86 VAL A O 1
ATOM 655 N N . THR A 1 87 ? -8.258 -27.141 -8.938 1 96.88 87 THR A N 1
ATOM 656 C CA . THR A 1 87 ? -7.812 -28.062 -7.902 1 96.88 87 THR A CA 1
ATOM 657 C C . THR A 1 87 ? -7.66 -29.469 -8.461 1 96.88 87 THR A C 1
ATOM 659 O O . THR A 1 87 ? -6.906 -30.281 -7.922 1 96.88 87 THR A O 1
ATOM 662 N N . GLU A 1 88 ? -8.344 -29.734 -9.594 1 96.19 88 GLU A N 1
ATOM 663 C CA . GLU A 1 88 ? -8.289 -31.078 -10.18 1 96.19 88 GLU A CA 1
AT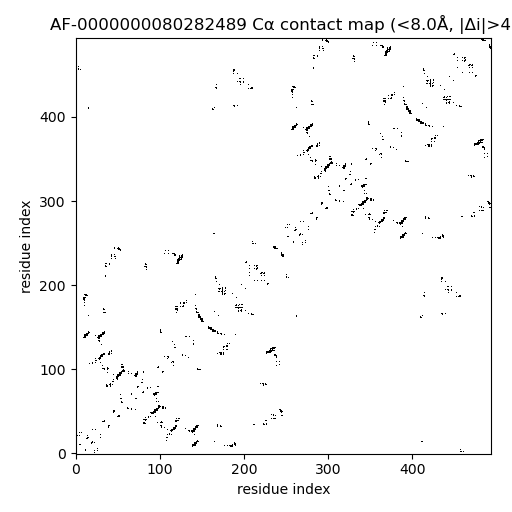OM 664 C C . GLU A 1 88 ? -7.805 -31.016 -11.625 1 96.19 88 GLU A C 1
ATOM 666 O O . GLU A 1 88 ? -8.172 -31.875 -12.438 1 96.19 88 GLU A O 1
ATOM 671 N N . ILE A 1 89 ? -7.133 -29.984 -11.922 1 96.88 89 ILE A N 1
ATOM 672 C CA . ILE A 1 89 ? -6.629 -29.859 -13.281 1 96.88 89 ILE A CA 1
ATOM 673 C C . ILE A 1 89 ? -5.68 -31.016 -13.594 1 96.88 89 ILE A C 1
ATOM 675 O O . ILE A 1 89 ? -4.859 -31.391 -12.758 1 96.88 89 ILE A O 1
ATOM 679 N N . PRO A 1 90 ? -5.77 -31.609 -14.727 1 96.81 90 PRO A N 1
ATOM 680 C CA . PRO A 1 90 ? -4.949 -32.781 -15.047 1 96.81 90 PRO A CA 1
ATOM 681 C C . PRO A 1 90 ? -3.461 -32.438 -15.141 1 96.81 90 PRO A C 1
ATOM 683 O O . PRO A 1 90 ? -3.096 -31.375 -15.648 1 96.81 90 PRO A O 1
ATOM 686 N N . SER A 1 91 ? -2.672 -33.406 -14.742 1 97.62 91 SER A N 1
ATOM 687 C CA . SER A 1 91 ? -1.229 -33.281 -14.914 1 97.62 91 SER A CA 1
ATOM 688 C C . SER A 1 91 ? -0.867 -33.062 -16.391 1 97.62 91 SER A C 1
ATOM 690 O O . SER A 1 91 ? -1.521 -33.625 -17.266 1 97.62 91 SER A O 1
ATOM 692 N N . GLY A 1 92 ? 0.129 -32.219 -16.578 1 97.19 92 GLY A N 1
ATOM 693 C CA . GLY A 1 92 ? 0.614 -31.984 -17.938 1 97.19 92 GLY A CA 1
ATOM 694 C C . GLY A 1 92 ? -0.091 -30.844 -18.641 1 97.19 92 GLY A C 1
ATOM 695 O O . GLY A 1 92 ? 0.36 -30.391 -19.688 1 97.19 92 GLY A O 1
ATOM 696 N N . THR A 1 93 ? -1.138 -30.344 -18.062 1 96.75 93 THR A N 1
ATOM 697 C CA . THR A 1 93 ? -1.881 -29.25 -18.672 1 96.75 93 THR A CA 1
ATOM 698 C C . THR A 1 93 ? -1.024 -28 -18.75 1 96.75 93 THR A C 1
ATOM 700 O O . THR A 1 93 ? -0.315 -27.672 -17.797 1 96.75 93 THR A O 1
ATOM 703 N N . LEU A 1 94 ? -0.979 -27.375 -19.891 1 97.88 94 LEU A N 1
ATOM 704 C CA . LEU A 1 94 ? -0.477 -26.016 -20.031 1 97.88 94 LEU A CA 1
ATOM 705 C C . LEU A 1 94 ? -1.625 -25.016 -20.047 1 97.88 94 LEU A C 1
ATOM 707 O O . LEU A 1 94 ? -2.387 -24.938 -21.016 1 97.88 94 LEU A O 1
ATOM 711 N N . LEU A 1 95 ? -1.75 -24.281 -18.984 1 98.12 95 LEU A N 1
ATOM 712 C CA . LEU A 1 95 ? -2.863 -23.359 -18.828 1 98.12 95 LEU A CA 1
ATOM 713 C C . LEU A 1 95 ? -2.416 -21.922 -19.109 1 98.12 95 LEU A C 1
ATOM 715 O O . LEU A 1 95 ? -1.484 -21.422 -18.469 1 98.12 95 LEU A O 1
ATOM 719 N N . ALA A 1 96 ? -3.01 -21.297 -20.109 1 98.06 96 ALA A N 1
ATOM 720 C CA . ALA A 1 96 ? -2.814 -19.859 -20.328 1 98.06 96 ALA A CA 1
ATOM 721 C C . ALA A 1 96 ? -3.697 -19.047 -19.391 1 98.06 96 ALA A C 1
ATOM 723 O O . ALA A 1 96 ? -4.918 -19.219 -19.359 1 98.06 96 ALA A O 1
ATOM 724 N N . LEU A 1 97 ? -3.07 -18.188 -18.641 1 97.5 97 LEU A N 1
ATOM 725 C CA . LEU A 1 97 ? -3.789 -17.484 -17.578 1 97.5 97 LEU A CA 1
ATOM 726 C C . LEU A 1 97 ? -3.662 -15.969 -17.734 1 97.5 97 LEU A C 1
ATOM 728 O O . LEU A 1 97 ? -2.736 -15.359 -17.203 1 97.5 97 LEU A O 1
ATOM 732 N N . PRO A 1 98 ? -4.652 -15.359 -18.406 1 94.88 98 PRO A N 1
ATOM 733 C CA . PRO A 1 98 ? -4.676 -13.898 -18.438 1 94.88 98 PRO A CA 1
ATOM 734 C C . PRO A 1 98 ? -5.047 -13.281 -17.094 1 94.88 98 PRO A C 1
ATOM 736 O O . PRO A 1 98 ? -5.953 -13.766 -16.422 1 94.88 98 PRO A O 1
ATOM 739 N N . SER A 1 99 ? -4.336 -12.359 -16.672 1 93.88 99 SER A N 1
ATOM 740 C CA . SER A 1 99 ? -4.645 -11.656 -15.438 1 93.88 99 SER A CA 1
ATOM 741 C C . SER A 1 99 ? -4.164 -10.211 -15.484 1 93.88 99 SER A C 1
ATOM 743 O O . SER A 1 99 ? -3.098 -9.922 -16.031 1 93.88 99 SER A O 1
ATOM 745 N N . PRO A 1 100 ? -4.926 -9.258 -14.898 1 92.31 100 PRO A N 1
ATOM 746 C CA . PRO A 1 100 ? -4.559 -7.84 -14.938 1 92.31 100 PRO A CA 1
ATOM 747 C C . PRO A 1 100 ? -3.342 -7.52 -14.078 1 92.31 100 PRO A C 1
ATOM 749 O O . PRO A 1 100 ? -2.637 -6.539 -14.336 1 92.31 100 PRO A O 1
ATOM 752 N N . ASN A 1 101 ? -3.086 -8.367 -13.078 1 94.81 101 ASN A N 1
ATOM 753 C CA . ASN A 1 101 ? -2.016 -8.031 -12.141 1 94.81 101 ASN A CA 1
ATOM 754 C C . ASN A 1 101 ? -0.876 -9.039 -12.211 1 94.81 101 ASN A C 1
ATOM 756 O O . ASN A 1 101 ? 0.102 -8.836 -12.93 1 94.81 101 ASN A O 1
ATOM 760 N N . GLY A 1 102 ? -1.069 -10.211 -11.727 1 97.56 102 GLY A N 1
ATOM 761 C CA . GLY A 1 102 ? -0.005 -11.195 -11.594 1 97.56 102 GLY A CA 1
ATOM 762 C C . GLY A 1 102 ? 0.629 -11.57 -12.922 1 97.56 102 GLY A C 1
ATOM 763 O O . GLY A 1 102 ? 1.852 -11.5 -13.07 1 97.56 102 GLY A O 1
ATOM 764 N N . ALA A 1 103 ? -0.169 -11.969 -13.914 1 97.38 103 ALA A N 1
ATOM 765 C CA . ALA A 1 103 ? 0.357 -12.375 -15.219 1 97.38 103 ALA A CA 1
ATOM 766 C C . ALA A 1 103 ? 1.037 -11.211 -15.922 1 97.38 103 ALA A C 1
ATOM 768 O O . ALA A 1 103 ? 2.094 -11.383 -16.547 1 97.38 103 ALA A O 1
ATOM 769 N N . THR A 1 104 ? 0.416 -10.07 -15.844 1 95.88 104 THR A N 1
ATOM 770 C CA . THR A 1 104 ? 0.959 -8.875 -16.469 1 95.88 104 THR A CA 1
ATOM 771 C C . THR A 1 104 ? 2.299 -8.5 -15.844 1 95.88 104 THR A C 1
ATOM 773 O O . THR A 1 104 ? 3.227 -8.094 -16.547 1 95.88 104 THR A O 1
ATOM 776 N N . LEU A 1 105 ? 2.41 -8.625 -14.539 1 97.69 105 LEU A N 1
ATOM 777 C CA . LEU A 1 105 ? 3.664 -8.328 -13.852 1 97.69 105 LEU A CA 1
ATOM 778 C C . LEU A 1 105 ? 4.742 -9.336 -14.227 1 97.69 105 LEU A C 1
ATOM 780 O O . LEU A 1 105 ? 5.914 -8.984 -14.359 1 97.69 105 LEU A O 1
ATOM 784 N N . CYS A 1 106 ? 4.34 -10.586 -14.344 1 98 106 CYS A N 1
ATOM 785 C CA . CYS A 1 106 ? 5.297 -11.586 -14.781 1 98 106 CYS A CA 1
ATOM 786 C C . CYS A 1 106 ? 5.855 -11.242 -16.156 1 98 106 CYS A C 1
ATOM 788 O O . CYS A 1 106 ? 7.055 -11.383 -16.406 1 98 106 CYS A O 1
ATOM 790 N N . ASP A 1 107 ? 4.973 -10.875 -17.016 1 95.81 107 ASP A N 1
ATOM 791 C CA . ASP A 1 107 ? 5.379 -10.469 -18.359 1 95.81 107 ASP A CA 1
ATOM 792 C C . ASP A 1 107 ? 6.367 -9.312 -18.312 1 95.81 107 ASP A C 1
ATOM 794 O O . ASP A 1 107 ? 7.375 -9.312 -19.016 1 95.81 107 ASP A O 1
ATOM 798 N N . ALA A 1 108 ? 6.051 -8.312 -17.484 1 95.75 108 ALA A N 1
ATOM 799 C CA . ALA A 1 108 ? 6.934 -7.16 -17.312 1 95.75 108 ALA A CA 1
ATOM 800 C C . ALA A 1 108 ? 8.281 -7.578 -16.734 1 95.75 108 ALA A C 1
ATOM 802 O O . ALA A 1 108 ? 9.328 -7.137 -17.188 1 95.75 108 ALA A O 1
ATOM 803 N N . ALA A 1 109 ? 8.258 -8.414 -15.727 1 97.5 109 ALA A N 1
ATOM 804 C CA . ALA A 1 109 ? 9.469 -8.852 -15.039 1 97.5 109 ALA A CA 1
ATOM 805 C C . ALA A 1 109 ? 10.359 -9.68 -15.969 1 97.5 109 ALA A C 1
ATOM 807 O O . ALA A 1 109 ? 11.586 -9.656 -15.844 1 97.5 109 ALA A O 1
ATOM 808 N N . ALA A 1 110 ? 9.758 -10.328 -16.891 1 95.5 110 ALA A N 1
ATOM 809 C CA . ALA A 1 110 ? 10.484 -11.195 -17.812 1 95.5 110 ALA A CA 1
ATOM 810 C C . ALA A 1 110 ? 11.477 -10.391 -18.656 1 95.5 110 ALA A C 1
ATOM 812 O O . ALA A 1 110 ? 12.477 -10.938 -19.141 1 95.5 110 ALA A O 1
ATOM 813 N N . THR A 1 111 ? 11.234 -9.148 -18.812 1 94.38 111 THR A N 1
ATOM 814 C CA . THR A 1 111 ? 12.055 -8.32 -19.703 1 94.38 111 THR A CA 1
ATOM 815 C C . THR A 1 111 ? 13.266 -7.762 -18.953 1 94.38 111 THR A C 1
ATOM 817 O O . THR A 1 111 ? 14.109 -7.09 -19.531 1 94.38 111 THR A O 1
ATOM 820 N N . THR A 1 112 ? 13.414 -7.996 -17.688 1 94.88 112 THR A N 1
ATOM 821 C CA . THR A 1 112 ? 14.398 -7.32 -16.859 1 94.88 112 THR A CA 1
ATOM 822 C C . THR A 1 112 ? 15.719 -8.086 -16.844 1 94.88 112 THR A C 1
ATOM 824 O O . THR A 1 112 ? 16.75 -7.547 -16.469 1 94.88 112 THR A O 1
ATOM 827 N N . GLY A 1 113 ? 15.695 -9.367 -17.188 1 94.88 113 GLY A N 1
ATOM 828 C CA . GLY A 1 113 ? 16.859 -10.227 -17.078 1 94.88 113 GLY A CA 1
ATOM 829 C C . GLY A 1 113 ? 16.969 -10.938 -15.75 1 94.88 113 GLY A C 1
ATOM 830 O O . GLY A 1 113 ? 17.781 -11.859 -15.594 1 94.88 113 GLY A O 1
ATOM 831 N N . ALA A 1 114 ? 16.188 -10.594 -14.773 1 97.81 114 ALA A N 1
ATOM 832 C CA . ALA A 1 114 ? 16.156 -11.273 -13.477 1 97.81 114 ALA A CA 1
ATOM 833 C C . ALA A 1 114 ? 15.469 -12.625 -13.586 1 97.81 114 ALA A C 1
ATOM 835 O O . ALA A 1 114 ? 14.672 -12.852 -14.5 1 97.81 114 ALA A O 1
ATOM 836 N N . HIS A 1 115 ? 15.844 -13.516 -12.68 1 98.25 115 HIS A N 1
ATOM 837 C CA . HIS A 1 115 ? 14.977 -14.672 -12.477 1 98.25 115 HIS A CA 1
ATOM 838 C C . HIS A 1 115 ? 13.617 -14.25 -11.922 1 98.25 115 HIS A C 1
ATOM 840 O O . HIS A 1 115 ? 13.547 -13.477 -10.961 1 98.25 115 HIS A O 1
ATOM 846 N N . VAL A 1 116 ? 12.602 -14.742 -12.555 1 98.81 116 VAL A N 1
ATOM 847 C CA . VAL A 1 116 ? 11.258 -14.336 -12.133 1 98.81 116 VAL A CA 1
ATOM 848 C C . VAL A 1 116 ? 10.547 -15.516 -11.477 1 98.81 116 VAL A C 1
ATOM 850 O O . VAL A 1 116 ? 10.438 -16.594 -12.07 1 98.81 116 VAL A O 1
ATOM 853 N N . LEU A 1 117 ? 10.102 -15.336 -10.266 1 98.94 117 LEU A N 1
ATOM 854 C CA . LEU A 1 117 ? 9.305 -16.312 -9.531 1 98.94 117 LEU A CA 1
ATOM 855 C C . LEU A 1 117 ? 7.914 -15.766 -9.227 1 98.94 117 LEU A C 1
ATOM 857 O O . LEU A 1 117 ? 7.727 -14.547 -9.156 1 98.94 117 LEU A O 1
ATOM 861 N N . ALA A 1 118 ? 6.945 -16.656 -9.141 1 98.94 118 ALA A N 1
ATOM 862 C CA . ALA A 1 118 ? 5.609 -16.312 -8.656 1 98.94 118 ALA A CA 1
ATOM 863 C C . ALA A 1 118 ? 5.367 -16.891 -7.266 1 98.94 118 ALA A C 1
ATOM 865 O O . ALA A 1 118 ? 5.438 -18.109 -7.062 1 98.94 118 ALA A O 1
ATOM 866 N N . GLY A 1 119 ? 5.168 -16.016 -6.32 1 98.88 119 GLY A N 1
ATOM 867 C CA . GLY A 1 119 ? 4.977 -16.422 -4.938 1 98.88 119 GLY A CA 1
ATOM 868 C C . GLY A 1 119 ? 3.619 -16.031 -4.383 1 98.88 119 GLY A C 1
ATOM 869 O O . GLY A 1 119 ? 2.98 -15.102 -4.879 1 98.88 119 GLY A O 1
ATOM 870 N N . CYS A 1 120 ? 3.145 -16.719 -3.475 1 98.88 120 CYS A N 1
ATOM 871 C CA . CYS A 1 120 ? 1.936 -16.469 -2.699 1 98.88 120 CYS A CA 1
ATOM 872 C C . CYS A 1 120 ? 2.08 -17 -1.276 1 98.88 120 CYS A C 1
ATOM 874 O O . CYS A 1 120 ? 3.189 -17.312 -0.835 1 98.88 120 CYS A O 1
ATOM 876 N N . LEU A 1 121 ? 0.989 -17.062 -0.51 1 98.94 121 LEU A N 1
ATOM 877 C CA . LEU A 1 121 ? 1.039 -17.531 0.869 1 98.94 121 LEU A CA 1
ATOM 878 C C . LEU A 1 121 ? 1.305 -19.031 0.918 1 98.94 121 LEU A C 1
ATOM 880 O O . LEU A 1 121 ? 2.084 -19.5 1.751 1 98.94 121 LEU A O 1
ATOM 884 N N . ARG A 1 122 ? 0.815 -19.812 0.011 1 98.94 122 ARG A N 1
ATOM 885 C CA . ARG A 1 122 ? 0.875 -21.266 0.016 1 98.94 122 ARG A CA 1
ATOM 886 C C . ARG A 1 122 ? 2.309 -21.766 -0.165 1 98.94 122 ARG A C 1
ATOM 888 O O . ARG A 1 122 ? 2.695 -22.781 0.4 1 98.94 122 ARG A O 1
ATOM 895 N N . ASN A 1 123 ? 3.076 -21.031 -0.921 1 98.94 123 ASN A N 1
ATOM 896 C CA . ASN A 1 123 ? 4.418 -21.484 -1.258 1 98.94 123 ASN A CA 1
ATOM 897 C C . ASN A 1 123 ? 5.488 -20.516 -0.772 1 98.94 123 ASN A C 1
ATOM 899 O O . ASN A 1 123 ? 6.582 -20.453 -1.333 1 98.94 123 ASN A O 1
ATOM 903 N N . ALA A 1 124 ? 5.211 -19.734 0.24 1 98.94 124 ALA A N 1
ATOM 904 C CA . ALA A 1 124 ? 6.047 -18.625 0.683 1 98.94 124 ALA A CA 1
ATOM 905 C C . ALA A 1 124 ? 7.457 -19.109 1.023 1 98.94 124 ALA A C 1
ATOM 907 O O . ALA A 1 124 ? 8.438 -18.594 0.485 1 98.94 124 ALA A O 1
ATOM 908 N N . SER A 1 125 ? 7.57 -20.094 1.866 1 98.88 125 SER A N 1
ATOM 909 C CA . SER A 1 125 ? 8.883 -20.562 2.307 1 98.88 125 SER A CA 1
ATOM 910 C C . SER A 1 125 ? 9.648 -21.219 1.164 1 98.88 125 SER A C 1
ATOM 912 O O . SER A 1 125 ? 10.867 -21.062 1.057 1 98.88 125 SER A O 1
ATOM 914 N N . ALA A 1 126 ? 8.953 -21.969 0.327 1 98.94 126 ALA A N 1
ATOM 915 C CA . ALA A 1 126 ? 9.594 -22.641 -0.802 1 98.94 126 ALA A CA 1
ATOM 916 C C . ALA A 1 126 ? 10.148 -21.625 -1.8 1 98.94 126 ALA A C 1
ATOM 918 O O . ALA A 1 126 ? 11.281 -21.75 -2.268 1 98.94 126 ALA A O 1
ATOM 919 N N . VAL A 1 127 ? 9.375 -20.641 -2.125 1 98.94 127 VAL A N 1
ATOM 920 C CA . VAL A 1 127 ? 9.781 -19.594 -3.061 1 98.94 127 VAL A CA 1
ATOM 921 C C . VAL A 1 127 ? 10.953 -18.812 -2.479 1 98.94 127 VAL A C 1
ATOM 923 O O . VAL A 1 127 ? 11.898 -18.484 -3.193 1 98.94 127 VAL A O 1
ATOM 926 N N . ALA A 1 128 ? 10.875 -18.484 -1.178 1 98.94 128 ALA A N 1
ATOM 927 C CA . ALA A 1 128 ? 11.953 -17.766 -0.512 1 98.94 128 ALA A CA 1
ATOM 928 C C . ALA A 1 128 ? 13.266 -18.531 -0.607 1 98.94 128 ALA A C 1
ATOM 930 O O . ALA A 1 128 ? 14.305 -17.969 -0.966 1 98.94 128 ALA A O 1
ATOM 931 N N . ALA A 1 129 ? 13.211 -19.812 -0.295 1 98.81 129 ALA A N 1
ATOM 932 C CA . ALA A 1 129 ? 14.406 -20.641 -0.324 1 98.81 129 ALA A CA 1
ATOM 933 C C . ALA A 1 129 ? 15 -20.688 -1.728 1 98.81 129 ALA A C 1
ATOM 935 O O . ALA A 1 129 ? 16.219 -20.547 -1.9 1 98.81 129 ALA A O 1
ATOM 936 N N . ARG A 1 130 ? 14.188 -20.922 -2.699 1 98.88 130 ARG A N 1
ATOM 937 C CA . ARG A 1 130 ? 14.656 -20.984 -4.078 1 98.88 130 ARG A CA 1
ATOM 938 C C . ARG A 1 130 ? 15.25 -19.656 -4.523 1 98.88 130 ARG A C 1
ATOM 940 O O . ARG A 1 130 ? 16.266 -19.625 -5.211 1 98.88 130 ARG A O 1
ATOM 947 N N . ALA A 1 131 ? 14.578 -18.578 -4.176 1 98.88 131 ALA A N 1
ATOM 948 C CA . ALA A 1 131 ? 15.062 -17.234 -4.516 1 98.88 131 ALA A CA 1
ATOM 949 C C . ALA A 1 131 ? 16.453 -17 -3.945 1 98.88 131 ALA A C 1
ATOM 951 O O . ALA A 1 131 ? 17.328 -16.469 -4.629 1 98.88 131 ALA A O 1
ATOM 952 N N . ALA A 1 132 ? 16.625 -17.375 -2.715 1 98.81 132 ALA A N 1
ATOM 953 C CA . ALA A 1 132 ? 17.922 -17.203 -2.061 1 98.81 132 ALA A CA 1
ATOM 954 C C . ALA A 1 132 ? 19.016 -17.953 -2.811 1 98.81 132 ALA A C 1
ATOM 956 O O . ALA A 1 132 ? 20.109 -17.422 -3.012 1 98.81 132 ALA A O 1
ATOM 957 N N . GLY A 1 133 ? 18.688 -19.188 -3.18 1 98.56 133 GLY A N 1
ATOM 958 C CA . GLY A 1 133 ? 19.656 -19.969 -3.939 1 98.56 133 GLY A CA 1
ATOM 959 C C . GLY A 1 133 ? 19.984 -19.359 -5.289 1 98.56 133 GLY A C 1
ATOM 960 O O . GLY A 1 133 ? 21.156 -19.297 -5.676 1 98.56 133 GLY A O 1
ATOM 961 N N . LEU A 1 134 ? 19.016 -18.891 -6.012 1 98.56 134 LEU A N 1
ATOM 962 C CA . LEU A 1 134 ? 19.188 -18.328 -7.344 1 98.56 134 LEU A CA 1
ATOM 963 C C . LEU A 1 134 ? 19.969 -17 -7.273 1 98.56 134 LEU A C 1
ATOM 965 O O . LEU A 1 134 ? 20.781 -16.719 -8.148 1 98.56 134 LEU A O 1
ATOM 969 N N . ALA A 1 135 ? 19.578 -16.203 -6.27 1 98.38 135 ALA A N 1
ATOM 970 C CA . ALA A 1 135 ? 20.156 -14.867 -6.164 1 98.38 135 ALA A CA 1
ATOM 971 C C . ALA A 1 135 ? 21.656 -14.945 -5.852 1 98.38 135 ALA A C 1
ATOM 973 O O . ALA A 1 135 ? 22.422 -14.086 -6.285 1 98.38 135 ALA A O 1
ATOM 974 N N . ASP A 1 136 ? 21.969 -15.961 -5.008 1 97.19 136 ASP A N 1
ATOM 975 C CA . ASP A 1 136 ? 23.375 -16.234 -4.715 1 97.19 136 ASP A CA 1
ATOM 976 C C . ASP A 1 136 ? 24.094 -14.977 -4.23 1 97.19 136 ASP A C 1
ATOM 978 O O . ASP A 1 136 ? 25.109 -14.578 -4.797 1 97.19 136 ASP A O 1
ATOM 982 N N . GLY A 1 137 ? 23.609 -14.359 -3.234 1 97.38 137 GLY A N 1
ATOM 983 C CA . GLY A 1 137 ? 24.266 -13.227 -2.596 1 97.38 137 GLY A CA 1
ATOM 984 C C . GLY A 1 137 ? 23.844 -11.891 -3.193 1 97.38 137 GLY A C 1
ATOM 985 O O . GLY A 1 137 ? 24.156 -10.836 -2.631 1 97.38 137 GLY A O 1
ATOM 986 N N . ARG A 1 138 ? 23.297 -11.852 -4.355 1 98.12 138 ARG A N 1
ATOM 987 C CA . ARG A 1 138 ? 22.797 -10.625 -4.977 1 98.12 138 ARG A CA 1
ATOM 988 C C . ARG A 1 138 ? 21.406 -10.281 -4.465 1 98.12 138 ARG A C 1
ATOM 990 O O . ARG A 1 138 ? 20.734 -11.117 -3.852 1 98.12 138 ARG A O 1
ATOM 997 N N . PRO A 1 139 ? 20.859 -9.109 -4.668 1 98.69 139 PRO A N 1
ATOM 998 C CA . PRO A 1 139 ? 19.594 -8.664 -4.078 1 98.69 139 PRO A CA 1
ATOM 999 C C . PRO A 1 139 ? 18.391 -9.391 -4.664 1 98.69 139 PRO A C 1
ATOM 1001 O O . PRO A 1 139 ? 18.406 -9.797 -5.824 1 98.69 139 PRO A O 1
ATOM 1004 N N . ILE A 1 140 ? 17.391 -9.531 -3.832 1 98.88 140 ILE A N 1
ATOM 1005 C CA . ILE A 1 140 ? 16.094 -10.109 -4.176 1 98.88 140 ILE A CA 1
ATOM 1006 C C . ILE A 1 140 ? 15.008 -9.047 -4.062 1 98.88 140 ILE A C 1
ATOM 1008 O O . ILE A 1 140 ? 14.93 -8.336 -3.055 1 98.88 140 ILE A O 1
ATOM 1012 N N . GLY A 1 141 ? 14.258 -8.883 -5.109 1 98.81 141 GLY A N 1
ATOM 1013 C CA . GLY A 1 141 ? 13.102 -7.992 -5.09 1 98.81 141 GLY A CA 1
ATOM 1014 C C . GLY A 1 141 ? 11.781 -8.727 -4.988 1 98.81 141 GLY A C 1
ATOM 1015 O O . GLY A 1 141 ? 11.523 -9.664 -5.746 1 98.81 141 GLY A O 1
ATOM 1016 N N . VAL A 1 142 ? 10.984 -8.383 -4.012 1 98.94 142 VAL A N 1
ATOM 1017 C CA . VAL A 1 142 ? 9.617 -8.891 -3.859 1 98.94 142 VAL A CA 1
ATOM 1018 C C . VAL A 1 142 ? 8.617 -7.824 -4.293 1 98.94 142 VAL A C 1
ATOM 1020 O O . VAL A 1 142 ? 8.68 -6.684 -3.828 1 98.94 142 VAL A O 1
ATOM 1023 N N . VAL A 1 143 ? 7.672 -8.211 -5.191 1 98.81 143 VAL A N 1
ATOM 1024 C CA . VAL A 1 143 ? 6.797 -7.219 -5.812 1 98.81 143 VAL A CA 1
ATOM 1025 C C . VAL A 1 143 ? 5.336 -7.637 -5.633 1 98.81 143 VAL A C 1
ATOM 1027 O O . VAL A 1 143 ? 4.762 -8.289 -6.508 1 98.81 143 VAL A O 1
ATOM 1030 N N . PRO A 1 144 ? 4.723 -7.258 -4.484 1 98.88 144 PRO A N 1
ATOM 1031 C CA . PRO A 1 144 ? 3.266 -7.406 -4.441 1 98.88 144 PRO A CA 1
ATOM 1032 C C . PRO A 1 144 ? 2.564 -6.664 -5.578 1 98.88 144 PRO A C 1
ATOM 1034 O O . PRO A 1 144 ? 2.9 -5.516 -5.871 1 98.88 144 PRO A O 1
ATOM 1037 N N . ALA A 1 145 ? 1.59 -7.305 -6.152 1 98.31 145 ALA A N 1
ATOM 1038 C CA . ALA A 1 145 ? 0.974 -6.793 -7.375 1 98.31 145 ALA A CA 1
ATOM 1039 C C . ALA A 1 145 ? -0.028 -5.684 -7.062 1 98.31 145 ALA A C 1
ATOM 1041 O O . ALA A 1 145 ? -0.072 -4.664 -7.754 1 98.31 145 ALA A O 1
ATOM 1042 N N . GLY A 1 146 ? -0.725 -5.895 -5.969 1 96.94 146 GLY A N 1
ATOM 1043 C CA . GLY A 1 146 ? -1.855 -5.02 -5.707 1 96.94 146 GLY A CA 1
ATOM 1044 C C . GLY A 1 146 ? -3 -5.211 -6.684 1 96.94 146 GLY A C 1
ATOM 1045 O O . GLY A 1 146 ? -3.01 -6.176 -7.453 1 96.94 146 GLY A O 1
ATOM 1046 N N . GLU A 1 147 ? -3.975 -4.379 -6.531 1 93.94 147 GLU A N 1
ATOM 1047 C CA . GLU A 1 147 ? -5.09 -4.293 -7.473 1 93.94 147 GLU A CA 1
ATOM 1048 C C . GLU A 1 147 ? -5.043 -2.99 -8.266 1 93.94 147 GLU A C 1
ATOM 1050 O O . GLU A 1 147 ? -4.121 -2.188 -8.102 1 93.94 147 GLU A O 1
ATOM 1055 N N . ARG A 1 148 ? -5.914 -2.91 -9.188 1 90.81 148 ARG A N 1
ATOM 1056 C CA . ARG A 1 148 ? -6.059 -1.684 -9.961 1 90.81 148 ARG A CA 1
ATOM 1057 C C . ARG A 1 148 ? -7.465 -1.104 -9.812 1 90.81 148 ARG A C 1
ATOM 1059 O O . ARG A 1 148 ? -8.453 -1.816 -9.984 1 90.81 148 ARG A O 1
ATOM 1066 N N . TRP A 1 149 ? -7.461 0.19 -9.477 1 88.94 149 TRP A N 1
ATOM 1067 C CA . TRP A 1 149 ? -8.773 0.828 -9.406 1 88.94 149 TRP A CA 1
ATOM 1068 C C . TRP A 1 149 ? -9.445 0.829 -10.773 1 88.94 149 TRP A C 1
ATOM 1070 O O . TRP A 1 149 ? -8.797 1.049 -11.797 1 88.94 149 TRP A O 1
ATOM 1080 N N . GLY A 1 150 ? -10.734 0.727 -10.773 1 78.12 150 GLY A N 1
ATOM 1081 C CA . GLY A 1 150 ? -11.5 0.901 -11.992 1 78.12 150 GLY A CA 1
ATOM 1082 C C . GLY A 1 150 ? -11.539 -0.346 -12.859 1 78.12 150 GLY A C 1
ATOM 1083 O O . GLY A 1 150 ? -12.195 -0.364 -13.898 1 78.12 150 GLY A O 1
ATOM 1084 N N . ILE A 1 151 ? -10.797 -1.352 -12.422 1 68.81 151 ILE A N 1
ATOM 1085 C CA . ILE A 1 151 ? -10.852 -2.584 -13.203 1 68.81 151 ILE A CA 1
ATOM 1086 C C . ILE A 1 151 ? -12.219 -3.25 -13.016 1 68.81 151 ILE A C 1
ATOM 1088 O O . ILE A 1 151 ? -12.648 -3.48 -11.883 1 68.81 151 ILE A O 1
ATOM 1092 N N . ASP A 1 152 ? -12.898 -3.229 -14.125 1 62.06 152 ASP A N 1
ATOM 1093 C CA . ASP A 1 152 ? -14.094 -4.062 -14.227 1 62.06 152 ASP A CA 1
ATOM 1094 C C . ASP A 1 152 ? -13.812 -5.328 -15.031 1 62.06 152 ASP A C 1
ATOM 1096 O O . ASP A 1 152 ? -13.828 -5.309 -16.266 1 62.06 152 ASP A O 1
ATOM 1100 N N . ILE A 1 153 ? -13.5 -6.41 -14.273 1 56.31 153 ILE A N 1
ATOM 1101 C CA . ILE A 1 153 ? -13.094 -7.66 -14.906 1 56.31 153 ILE A CA 1
ATOM 1102 C C . ILE A 1 153 ? -14.164 -8.117 -15.883 1 56.31 153 ILE A C 1
ATOM 1104 O O . ILE A 1 153 ? -13.867 -8.805 -16.859 1 56.31 153 ILE A O 1
ATOM 1108 N N . LEU A 1 154 ? -15.414 -7.805 -15.602 1 53.22 154 LEU A N 1
ATOM 1109 C CA . LEU A 1 154 ? -16.516 -8.242 -16.453 1 53.22 154 LEU A CA 1
ATOM 1110 C C . LEU A 1 154 ? -16.828 -7.203 -17.516 1 53.22 154 LEU A C 1
ATOM 1112 O O . LEU A 1 154 ? -17.594 -7.469 -18.453 1 53.22 154 LEU A O 1
ATOM 1116 N N . GLY A 1 155 ? -16.266 -6.016 -17.328 1 54.53 155 GLY A N 1
ATOM 1117 C CA . GLY A 1 155 ? -16.578 -4.973 -18.297 1 54.53 155 GLY A CA 1
ATOM 1118 C C . GLY A 1 155 ? -15.641 -4.957 -19.484 1 54.53 155 GLY A C 1
ATOM 1119 O O . GLY A 1 155 ? -14.531 -5.484 -19.406 1 54.53 155 GLY A O 1
ATOM 1120 N N . ALA A 1 156 ? -16.25 -4.898 -20.656 1 54.5 156 ALA A N 1
ATOM 1121 C CA . ALA A 1 156 ? -15.586 -4.941 -21.953 1 54.5 156 ALA A CA 1
ATOM 1122 C C . ALA A 1 156 ? -14.555 -3.826 -22.078 1 54.5 156 ALA A C 1
ATOM 1124 O O . ALA A 1 156 ? -13.602 -3.938 -22.859 1 54.5 156 ALA A O 1
ATOM 1125 N N . GLU A 1 157 ? -14.742 -2.684 -21.656 1 52.78 157 GLU A N 1
ATOM 1126 C CA . GLU A 1 157 ? -14.055 -1.415 -21.859 1 52.78 157 GLU A CA 1
ATOM 1127 C C . GLU A 1 157 ? -13.648 -0.782 -20.531 1 52.78 157 GLU A C 1
ATOM 1129 O O . GLU A 1 157 ? -14.352 -0.938 -19.531 1 52.78 157 GLU A O 1
ATOM 1134 N N . GLY A 1 158 ? -12.336 -0.927 -20.062 1 55.16 158 GLY A N 1
ATOM 1135 C CA . GLY A 1 158 ? -12.094 -0.215 -18.828 1 55.16 158 GLY A CA 1
ATOM 1136 C C . GLY A 1 158 ? -10.664 0.249 -18.656 1 55.16 158 GLY A C 1
ATOM 1137 O O . GLY A 1 158 ? -9.75 -0.317 -19.266 1 55.16 158 GLY A O 1
ATOM 1138 N N . THR A 1 159 ? -10.461 1.42 -18.375 1 61.12 159 THR A N 1
ATOM 1139 C CA . THR A 1 159 ? -9.195 2.064 -18.031 1 61.12 159 THR A CA 1
ATOM 1140 C C . THR A 1 159 ? -8.641 1.507 -16.734 1 61.12 159 THR A C 1
ATOM 1142 O O . THR A 1 159 ? -9.406 1.085 -15.859 1 61.12 159 THR A O 1
ATOM 1145 N N . PHE A 1 160 ? -7.414 1.023 -16.766 1 74.81 160 PHE A N 1
ATOM 1146 C CA . PHE A 1 160 ? -6.703 0.644 -15.555 1 74.81 160 PHE A CA 1
ATOM 1147 C C . PHE A 1 160 ? -6.336 1.875 -14.734 1 74.81 160 PHE A C 1
ATOM 1149 O O . PHE A 1 160 ? -5.664 2.781 -15.234 1 74.81 160 PHE A O 1
ATOM 1156 N N . GLY A 1 161 ? -7.047 1.812 -13.633 1 81.62 161 GLY A N 1
ATOM 1157 C CA . GLY A 1 161 ? -6.719 2.926 -12.75 1 81.62 161 GLY A CA 1
ATOM 1158 C C . GLY A 1 161 ? -5.441 2.709 -11.969 1 81.62 161 GLY A C 1
ATOM 1159 O O . GLY A 1 161 ? -4.699 1.759 -12.219 1 81.62 161 GLY A O 1
ATOM 1160 N N . PRO A 1 162 ? -5.102 3.523 -11.148 1 89 162 PRO A N 1
ATOM 1161 C CA . PRO A 1 162 ? -3.879 3.453 -10.344 1 89 162 PRO A CA 1
ATOM 1162 C C . PRO A 1 162 ? -3.867 2.262 -9.391 1 89 162 PRO A C 1
ATOM 1164 O O . PRO A 1 162 ? -4.891 1.597 -9.211 1 89 162 PRO A O 1
ATOM 1167 N N . LEU A 1 163 ? -2.738 2.008 -8.859 1 95.31 163 LEU A N 1
ATOM 1168 C CA . LEU A 1 163 ? -2.506 0.916 -7.918 1 95.31 163 LEU A CA 1
ATOM 1169 C C . LEU A 1 163 ? -3.373 1.073 -6.672 1 95.31 163 LEU A C 1
ATOM 1171 O O . LEU A 1 163 ? -3.506 2.178 -6.141 1 95.31 163 LEU A O 1
ATOM 1175 N N . ARG A 1 164 ? -3.971 0.017 -6.305 1 96.12 164 ARG A N 1
ATOM 1176 C CA . ARG A 1 164 ? -4.551 -0.119 -4.973 1 96.12 164 ARG A CA 1
ATOM 1177 C C . ARG A 1 164 ? -3.783 -1.146 -4.145 1 96.12 164 ARG A C 1
ATOM 1179 O O . ARG A 1 164 ? -3.863 -2.348 -4.41 1 96.12 164 ARG A O 1
ATOM 1186 N N . PRO A 1 165 ? -3.029 -0.673 -3.135 1 97.69 165 PRO A N 1
ATOM 1187 C CA . PRO A 1 165 ? -2.434 -1.664 -2.234 1 97.69 165 PRO A CA 1
ATOM 1188 C C . PRO A 1 165 ? -3.479 -2.543 -1.55 1 97.69 165 PRO A C 1
ATOM 1190 O O . PRO A 1 165 ? -4.535 -2.051 -1.147 1 97.69 165 PRO A O 1
ATOM 1193 N N . CYS A 1 166 ? -3.23 -3.814 -1.485 1 97.5 166 CYS A N 1
ATOM 1194 C CA . CYS A 1 166 ? -4.238 -4.688 -0.897 1 97.5 166 CYS A CA 1
ATOM 1195 C C . CYS A 1 166 ? -3.631 -5.574 0.183 1 97.5 166 CYS A C 1
ATOM 1197 O O . CYS A 1 166 ? -2.434 -5.859 0.155 1 97.5 166 CYS A O 1
ATOM 1199 N N . VAL A 1 167 ? -4.426 -5.992 1.094 1 98.75 167 VAL A N 1
ATOM 1200 C CA . VAL A 1 167 ? -4.055 -6.707 2.311 1 98.75 167 VAL A CA 1
ATOM 1201 C C . VAL A 1 167 ? -3.42 -8.047 1.951 1 98.75 167 VAL A C 1
ATOM 1203 O O . VAL A 1 167 ? -2.346 -8.391 2.453 1 98.75 167 VAL A O 1
ATOM 1206 N N . GLU A 1 168 ? -4.02 -8.797 1.062 1 98.81 168 GLU A N 1
ATOM 1207 C CA . GLU A 1 168 ? -3.594 -10.164 0.765 1 98.81 168 GLU A CA 1
ATOM 1208 C C . GLU A 1 168 ? -2.213 -10.18 0.118 1 98.81 168 GLU A C 1
ATOM 1210 O O . GLU A 1 168 ? -1.383 -11.031 0.439 1 98.81 168 GLU A O 1
ATOM 1215 N N . ASP A 1 169 ? -1.964 -9.258 -0.75 1 98.88 169 ASP A N 1
ATOM 1216 C CA . ASP A 1 169 ? -0.666 -9.242 -1.417 1 98.88 169 ASP A CA 1
ATOM 1217 C C . ASP A 1 169 ? 0.427 -8.734 -0.477 1 98.88 169 ASP A C 1
ATOM 1219 O O . ASP A 1 169 ? 1.577 -9.172 -0.562 1 98.88 169 ASP A O 1
ATOM 1223 N N . GLN A 1 170 ? 0.109 -7.77 0.393 1 98.94 170 GLN A N 1
ATOM 1224 C CA . GLN A 1 170 ? 1.093 -7.367 1.393 1 98.94 170 GLN A CA 1
ATOM 1225 C C . GLN A 1 170 ? 1.467 -8.539 2.299 1 98.94 170 GLN A C 1
ATOM 1227 O O . GLN A 1 170 ? 2.645 -8.742 2.602 1 98.94 170 GLN A O 1
ATOM 1232 N N . LEU A 1 171 ? 0.454 -9.258 2.719 1 98.94 171 LEU A N 1
ATOM 1233 C CA . LEU A 1 171 ? 0.695 -10.375 3.625 1 98.94 171 LEU A CA 1
ATOM 1234 C C . LEU A 1 171 ? 1.444 -11.5 2.918 1 98.94 171 LEU A C 1
ATOM 1236 O O . LEU A 1 171 ? 2.332 -12.125 3.502 1 98.94 171 LEU A O 1
ATOM 1240 N N . GLY A 1 172 ? 1.089 -11.781 1.654 1 98.94 172 GLY A N 1
ATOM 1241 C CA . GLY A 1 172 ? 1.838 -12.758 0.88 1 98.94 172 GLY A CA 1
ATOM 1242 C C . GLY A 1 172 ? 3.297 -12.383 0.695 1 98.94 172 GLY A C 1
ATOM 1243 O O . GLY A 1 172 ? 4.188 -13.203 0.914 1 98.94 172 GLY A O 1
ATOM 1244 N N . ALA A 1 173 ? 3.547 -11.141 0.267 1 98.94 173 ALA A N 1
ATOM 1245 C CA . ALA A 1 173 ? 4.914 -10.641 0.141 1 98.94 173 ALA A CA 1
ATOM 1246 C C . ALA A 1 173 ? 5.648 -10.703 1.478 1 98.94 173 ALA A C 1
ATOM 1248 O O . ALA A 1 173 ? 6.812 -11.102 1.534 1 98.94 173 ALA A O 1
ATOM 1249 N N . GLY A 1 174 ? 4.957 -10.297 2.521 1 98.94 174 GLY A N 1
ATOM 1250 C CA . GLY A 1 174 ? 5.539 -10.32 3.855 1 98.94 174 GLY A CA 1
ATOM 1251 C C . GLY A 1 174 ? 5.945 -11.711 4.301 1 98.94 174 GLY A C 1
ATOM 1252 O O . GLY A 1 174 ? 6.996 -11.891 4.918 1 98.94 174 GLY A O 1
ATOM 1253 N N . ALA A 1 175 ? 5.109 -12.68 4.016 1 98.94 175 ALA A N 1
ATOM 1254 C CA . ALA A 1 175 ? 5.426 -14.055 4.367 1 98.94 175 ALA A CA 1
ATOM 1255 C C . ALA A 1 175 ? 6.691 -14.531 3.658 1 98.94 175 ALA A C 1
ATOM 1257 O O . ALA A 1 175 ? 7.531 -15.203 4.258 1 98.94 175 ALA A O 1
ATOM 1258 N N . ILE A 1 176 ? 6.832 -14.195 2.41 1 99 176 ILE A N 1
ATOM 1259 C CA . ILE A 1 176 ? 8.008 -14.57 1.633 1 99 176 ILE A CA 1
ATOM 1260 C C . ILE A 1 176 ? 9.242 -13.852 2.189 1 99 176 ILE A C 1
ATOM 1262 O O . ILE A 1 176 ? 10.289 -14.469 2.377 1 99 176 ILE A O 1
ATOM 1266 N N . VAL A 1 177 ? 9.125 -12.539 2.496 1 98.94 177 VAL A N 1
ATOM 1267 C CA . VAL A 1 177 ? 10.234 -11.766 3.051 1 98.94 177 VAL A CA 1
ATOM 1268 C C . VAL A 1 177 ? 10.641 -12.344 4.406 1 98.94 177 VAL A C 1
ATOM 1270 O O . VAL A 1 177 ? 11.828 -12.453 4.715 1 98.94 177 VAL A O 1
ATOM 1273 N N . ALA A 1 178 ? 9.609 -12.656 5.211 1 98.88 178 ALA A N 1
ATOM 1274 C CA . ALA A 1 178 ? 9.898 -13.25 6.512 1 98.88 178 ALA A CA 1
ATOM 1275 C C . ALA A 1 178 ? 10.719 -14.531 6.367 1 98.88 178 ALA A C 1
ATOM 1277 O O . ALA A 1 178 ? 11.625 -14.781 7.16 1 98.88 178 ALA A O 1
ATOM 1278 N N . ALA A 1 179 ? 10.398 -15.305 5.367 1 98.88 179 ALA A N 1
ATOM 1279 C CA . ALA A 1 179 ? 11.102 -16.562 5.121 1 98.88 179 ALA A CA 1
ATOM 1280 C C . ALA A 1 179 ? 12.516 -16.312 4.609 1 98.88 179 ALA A C 1
ATOM 1282 O O . ALA A 1 179 ? 13.367 -17.203 4.637 1 98.88 179 ALA A O 1
ATOM 1283 N N . LEU A 1 180 ? 12.805 -15.086 4.188 1 98.75 180 LEU A N 1
ATOM 1284 C CA . LEU A 1 180 ? 14.117 -14.688 3.693 1 98.75 180 LEU A CA 1
ATOM 1285 C C . LEU A 1 180 ? 14.93 -14.016 4.793 1 98.75 180 LEU A C 1
ATOM 1287 O O . LEU A 1 180 ? 15.984 -13.43 4.52 1 98.75 180 LEU A O 1
ATOM 1291 N N . SER A 1 181 ? 14.477 -14.031 6.031 1 96.75 181 SER A N 1
ATOM 1292 C CA . SER A 1 181 ? 15 -13.219 7.125 1 96.75 181 SER A CA 1
ATOM 1293 C C . SER A 1 181 ? 16.5 -13.43 7.309 1 96.75 181 SER A C 1
ATOM 1295 O O . SER A 1 181 ? 17.203 -12.531 7.785 1 96.75 181 SER A O 1
ATOM 1297 N N . HIS A 1 182 ? 17.047 -14.492 6.871 1 97.12 182 HIS A N 1
ATOM 1298 C CA . HIS A 1 182 ? 18.453 -14.789 7.113 1 97.12 182 HIS A CA 1
ATOM 1299 C C . HIS A 1 182 ? 19.297 -14.492 5.875 1 97.12 182 HIS A C 1
ATOM 1301 O O . HIS A 1 182 ? 20.516 -14.695 5.887 1 97.12 182 HIS A O 1
ATOM 1307 N N . TYR A 1 183 ? 18.703 -14.07 4.848 1 98.25 183 TYR A N 1
ATOM 1308 C CA . TYR A 1 183 ? 19.406 -13.883 3.588 1 98.25 183 TYR A CA 1
ATOM 1309 C C . TYR A 1 183 ? 20.297 -12.641 3.641 1 98.25 183 TYR A C 1
ATOM 1311 O O . TYR A 1 183 ? 21.391 -12.633 3.082 1 98.25 183 TYR A O 1
ATOM 1319 N N . GLY A 1 184 ? 19.75 -11.547 4.262 1 97.88 184 GLY A N 1
ATOM 1320 C CA . GLY A 1 184 ? 20.5 -10.297 4.328 1 97.88 184 GLY A CA 1
ATOM 1321 C C . GLY A 1 184 ? 19.672 -9.148 4.863 1 97.88 184 GLY A C 1
ATOM 1322 O O . GLY A 1 184 ? 18.703 -9.352 5.598 1 97.88 184 GLY A O 1
ATOM 1323 N N . ARG A 1 185 ? 20.203 -7.926 4.539 1 97.75 185 ARG A N 1
ATOM 1324 C CA . ARG A 1 185 ? 19.578 -6.715 5.043 1 97.75 185 ARG A CA 1
ATOM 1325 C C . ARG A 1 185 ? 18.266 -6.438 4.312 1 97.75 185 ARG A C 1
ATOM 1327 O O . ARG A 1 185 ? 18.234 -6.395 3.082 1 97.75 185 ARG A O 1
ATOM 1334 N N . MET A 1 186 ? 17.219 -6.262 5.059 1 98.56 186 MET A N 1
ATOM 1335 C CA . MET A 1 186 ? 15.906 -5.914 4.508 1 98.56 186 MET A CA 1
ATOM 1336 C C . MET A 1 186 ? 15.758 -4.402 4.371 1 98.56 186 MET A C 1
ATOM 1338 O O . MET A 1 186 ? 16.203 -3.648 5.234 1 98.56 186 MET A O 1
ATOM 1342 N N . SER A 1 187 ? 15.211 -3.996 3.207 1 98.38 187 SER A N 1
ATOM 1343 C CA . SER A 1 187 ? 14.711 -2.625 3.188 1 98.38 187 SER A CA 1
ATOM 1344 C C . SER A 1 187 ? 13.625 -2.418 4.234 1 98.38 187 SER A C 1
ATOM 1346 O O . SER A 1 187 ? 13.055 -3.385 4.742 1 98.38 187 SER A O 1
ATOM 1348 N N . ALA A 1 188 ? 13.344 -1.179 4.59 1 98.56 188 ALA A N 1
ATOM 1349 C CA . ALA A 1 188 ? 12.258 -0.877 5.523 1 98.56 188 ALA A CA 1
ATOM 1350 C C . ALA A 1 188 ? 10.914 -1.347 4.973 1 98.56 188 ALA A C 1
ATOM 1352 O O . ALA A 1 188 ? 10.055 -1.795 5.727 1 98.56 188 ALA A O 1
ATOM 1353 N N . GLU A 1 189 ? 10.703 -1.207 3.643 1 98.69 189 GLU A N 1
ATOM 1354 C CA . GLU A 1 189 ? 9.492 -1.663 2.973 1 98.69 189 GLU A CA 1
ATOM 1355 C C . GLU A 1 189 ? 9.305 -3.168 3.137 1 98.69 189 GLU A C 1
ATOM 1357 O O . GLU A 1 189 ? 8.211 -3.627 3.486 1 98.69 189 GLU A O 1
ATOM 1362 N N . ALA A 1 190 ? 10.367 -3.904 2.906 1 98.88 190 ALA A N 1
ATOM 1363 C CA . ALA A 1 190 ? 10.336 -5.355 3.055 1 98.88 190 ALA A CA 1
ATOM 1364 C C . ALA A 1 190 ? 10.125 -5.754 4.512 1 98.88 190 ALA A C 1
ATOM 1366 O O . ALA A 1 190 ? 9.312 -6.633 4.812 1 98.88 190 ALA A O 1
ATOM 1367 N N . ARG A 1 191 ? 10.812 -5.094 5.395 1 98.81 191 ARG A N 1
ATOM 1368 C CA . ARG A 1 191 ? 10.719 -5.391 6.82 1 98.81 191 ARG A CA 1
ATOM 1369 C C . ARG A 1 191 ? 9.305 -5.148 7.336 1 98.81 191 ARG A C 1
ATOM 1371 O O . ARG A 1 191 ? 8.781 -5.945 8.117 1 98.81 191 ARG A O 1
ATOM 1378 N N . LEU A 1 192 ? 8.727 -4.082 6.91 1 98.88 192 LEU A N 1
ATOM 1379 C CA . LEU A 1 192 ? 7.359 -3.775 7.328 1 98.88 192 LEU A CA 1
ATOM 1380 C C . LEU A 1 192 ? 6.398 -4.875 6.895 1 98.88 192 LEU A C 1
ATOM 1382 O O . LEU A 1 192 ? 5.523 -5.281 7.66 1 98.88 192 LEU A O 1
ATOM 1386 N N . ALA A 1 193 ? 6.535 -5.324 5.664 1 98.88 193 ALA A N 1
ATOM 1387 C CA . ALA A 1 193 ? 5.68 -6.395 5.16 1 98.88 193 ALA A CA 1
ATOM 1388 C C . ALA A 1 193 ? 5.867 -7.676 5.969 1 98.88 193 ALA A C 1
ATOM 1390 O O . ALA A 1 193 ? 4.891 -8.352 6.301 1 98.88 193 ALA A O 1
ATOM 1391 N N . ALA A 1 194 ? 7.105 -8.023 6.285 1 98.94 194 ALA A N 1
ATOM 1392 C CA . ALA A 1 194 ? 7.395 -9.219 7.062 1 98.94 194 ALA A CA 1
ATOM 1393 C C . ALA A 1 194 ? 6.785 -9.125 8.461 1 98.94 194 ALA A C 1
ATOM 1395 O O . ALA A 1 194 ? 6.156 -10.078 8.93 1 98.94 194 ALA A O 1
ATOM 1396 N N . ILE A 1 195 ? 6.969 -7.984 9.102 1 98.81 195 ILE A N 1
ATOM 1397 C CA . ILE A 1 195 ? 6.441 -7.762 10.445 1 98.81 195 ILE A CA 1
ATOM 1398 C C . ILE A 1 195 ? 4.922 -7.895 10.43 1 98.81 195 ILE A C 1
ATOM 1400 O O . ILE A 1 195 ? 4.34 -8.547 11.297 1 98.81 195 ILE A O 1
ATOM 1404 N N . ALA A 1 196 ? 4.281 -7.312 9.469 1 98.69 196 ALA A N 1
ATOM 1405 C CA . ALA A 1 196 ? 2.828 -7.375 9.352 1 98.69 196 ALA A CA 1
ATOM 1406 C C . ALA A 1 196 ? 2.352 -8.812 9.18 1 98.69 196 ALA A C 1
ATOM 1408 O O . ALA A 1 196 ? 1.389 -9.242 9.82 1 98.69 196 ALA A O 1
ATOM 1409 N N . ALA A 1 197 ? 3.025 -9.539 8.297 1 98.81 197 ALA A N 1
ATOM 1410 C CA . ALA A 1 197 ? 2.627 -10.922 8.047 1 98.81 197 ALA A CA 1
ATOM 1411 C C . ALA A 1 197 ? 2.764 -11.773 9.305 1 98.81 197 ALA A C 1
ATOM 1413 O O . ALA A 1 197 ? 1.907 -12.617 9.586 1 98.81 197 ALA A O 1
ATOM 1414 N N . GLU A 1 198 ? 3.807 -11.555 10.039 1 98.62 198 GLU A N 1
ATOM 1415 C CA . GLU A 1 198 ? 4.086 -12.352 11.227 1 98.62 198 GLU A CA 1
ATOM 1416 C C . GLU A 1 198 ? 3.088 -12.039 12.344 1 98.62 198 GLU A C 1
ATOM 1418 O O . GLU A 1 198 ? 2.76 -12.914 13.148 1 98.62 198 GLU A O 1
ATOM 1423 N N . ALA A 1 199 ? 2.574 -10.844 12.344 1 98.62 199 ALA A N 1
ATOM 1424 C CA . ALA A 1 199 ? 1.757 -10.398 13.469 1 98.62 199 ALA A CA 1
ATOM 1425 C C . ALA A 1 199 ? 0.27 -10.523 13.148 1 98.62 199 ALA A C 1
ATOM 1427 O O . ALA A 1 199 ? -0.579 -10.289 14.008 1 98.62 199 ALA A O 1
ATOM 1428 N N . THR A 1 200 ? -0.118 -10.945 11.953 1 98.62 200 THR A N 1
ATOM 1429 C CA . THR A 1 200 ? -1.506 -10.906 11.508 1 98.62 200 THR A CA 1
ATOM 1430 C C . THR A 1 200 ? -2.092 -12.312 11.43 1 98.62 200 THR A C 1
ATOM 1432 O O . THR A 1 200 ? -1.402 -13.25 11.031 1 98.62 200 THR A O 1
ATOM 1435 N N . ASP A 1 201 ? -3.32 -12.523 11.867 1 98.69 201 ASP A N 1
ATOM 1436 C CA . ASP A 1 201 ? -4.094 -13.711 11.531 1 98.69 201 ASP A CA 1
ATOM 1437 C C . ASP A 1 201 ? -4.461 -13.727 10.047 1 98.69 201 ASP A C 1
ATOM 1439 O O . ASP A 1 201 ? -5.512 -13.211 9.656 1 98.69 201 ASP A O 1
ATOM 1443 N N . ILE A 1 202 ? -3.684 -14.406 9.273 1 98.81 202 ILE A N 1
ATOM 1444 C CA . ILE A 1 202 ? -3.709 -14.305 7.816 1 98.81 202 ILE A CA 1
ATOM 1445 C C . ILE A 1 202 ? -5.059 -14.781 7.289 1 98.81 202 ILE A C 1
ATOM 1447 O O . ILE A 1 202 ? -5.711 -14.086 6.508 1 98.81 202 ILE A O 1
ATOM 1451 N N . PRO A 1 203 ? -5.602 -15.977 7.684 1 98.81 203 PRO A N 1
ATOM 1452 C CA . PRO A 1 203 ? -6.906 -16.406 7.176 1 98.81 203 PRO A CA 1
ATOM 1453 C C . PRO A 1 203 ? -8.016 -15.391 7.461 1 98.81 203 PRO A C 1
ATOM 1455 O O . PRO A 1 203 ? -8.812 -15.086 6.578 1 98.81 203 PRO A O 1
ATOM 1458 N N . GLU A 1 204 ? -8.055 -14.875 8.648 1 98.56 204 GLU A N 1
ATOM 1459 C CA . GLU A 1 204 ? -9.07 -13.883 9 1 98.56 204 GLU A CA 1
ATOM 1460 C C . GLU A 1 204 ? -8.914 -12.617 8.156 1 98.56 204 GLU A C 1
ATOM 1462 O O . GLU A 1 204 ? -9.906 -12.07 7.664 1 98.56 204 GLU A O 1
ATOM 1467 N N . ALA A 1 205 ? -7.676 -12.141 8.039 1 98.75 205 ALA A N 1
ATOM 1468 C CA . ALA A 1 205 ? -7.414 -10.93 7.27 1 98.75 205 ALA A CA 1
ATOM 1469 C C . ALA A 1 205 ? -7.859 -11.094 5.82 1 98.75 205 ALA A C 1
ATOM 1471 O O . ALA A 1 205 ? -8.469 -10.188 5.246 1 98.75 205 ALA A O 1
ATOM 1472 N N . LEU A 1 206 ? -7.574 -12.234 5.215 1 98.75 206 LEU A N 1
ATOM 1473 C CA . LEU A 1 206 ? -7.938 -12.461 3.82 1 98.75 206 LEU A CA 1
ATOM 1474 C C . LEU A 1 206 ? -9.453 -12.562 3.66 1 98.75 206 LEU A C 1
ATOM 1476 O O . LEU A 1 206 ? -10.008 -12.062 2.684 1 98.75 206 LEU A O 1
ATOM 1480 N N . ALA A 1 207 ? -10.086 -13.195 4.578 1 98.06 207 ALA A N 1
ATOM 1481 C CA . ALA A 1 207 ? -11.539 -13.336 4.512 1 98.06 207 ALA A CA 1
ATOM 1482 C C . ALA A 1 207 ? -12.227 -11.984 4.645 1 98.06 207 ALA A C 1
ATOM 1484 O O . ALA A 1 207 ? -13.273 -11.75 4.039 1 98.06 207 ALA A O 1
ATOM 1485 N N . GLU A 1 208 ? -11.609 -11.062 5.363 1 97.62 208 GLU A N 1
ATOM 1486 C CA . GLU A 1 208 ? -12.297 -9.836 5.742 1 97.62 208 GLU A CA 1
ATOM 1487 C C . GLU A 1 208 ? -11.844 -8.664 4.871 1 97.62 208 GLU A C 1
ATOM 1489 O O . GLU A 1 208 ? -12.5 -7.617 4.848 1 97.62 208 GLU A O 1
ATOM 1494 N N . CYS A 1 209 ? -10.719 -8.812 4.172 1 98.06 209 CYS A N 1
ATOM 1495 C CA . CYS A 1 209 ? -10.266 -7.688 3.359 1 98.06 209 CYS A CA 1
ATOM 1496 C C . CYS A 1 209 ? -11.188 -7.465 2.166 1 98.06 209 CYS A C 1
ATOM 1498 O O . CYS A 1 209 ? -11.977 -8.344 1.815 1 98.06 209 CYS A O 1
ATOM 1500 N N . SER A 1 210 ? -11.117 -6.332 1.537 1 96.38 210 SER A N 1
ATOM 1501 C CA . SER A 1 210 ? -12.016 -5.941 0.458 1 96.38 210 SER A CA 1
ATOM 1502 C C . SER A 1 210 ? -11.992 -6.957 -0.679 1 96.38 210 SER A C 1
ATOM 1504 O O . SER A 1 210 ? -13.047 -7.367 -1.175 1 96.38 210 SER A O 1
ATOM 1506 N N . SER A 1 211 ? -10.805 -7.379 -1.056 1 95.31 211 SER A N 1
ATOM 1507 C CA . SER A 1 211 ? -10.672 -8.336 -2.148 1 95.31 211 SER A CA 1
ATOM 1508 C C . SER A 1 211 ? -11.281 -9.688 -1.778 1 95.31 211 SER A C 1
ATOM 1510 O O . SER A 1 211 ? -11.93 -10.328 -2.609 1 95.31 211 SER A O 1
ATOM 1512 N N . GLY A 1 212 ? -10.977 -10.125 -0.545 1 96.75 212 GLY A N 1
ATOM 1513 C CA . GLY A 1 212 ? -11.578 -11.367 -0.085 1 96.75 212 GLY A CA 1
ATOM 1514 C C . GLY A 1 212 ? -13.094 -11.32 -0.04 1 96.75 212 GLY A C 1
ATOM 1515 O O . GLY A 1 212 ? -13.758 -12.266 -0.469 1 96.75 212 GLY A O 1
ATOM 1516 N N . ARG A 1 213 ? -13.648 -10.266 0.428 1 95.94 213 ARG A N 1
ATOM 1517 C CA . ARG A 1 213 ? -15.102 -10.094 0.505 1 95.94 213 ARG A CA 1
ATOM 1518 C C . ARG A 1 213 ? -15.719 -10.023 -0.887 1 95.94 213 ARG A C 1
ATOM 1520 O O . ARG A 1 213 ? -16.828 -10.5 -1.101 1 95.94 213 ARG A O 1
ATOM 1527 N N . GLU A 1 214 ? -15.016 -9.344 -1.776 1 93.44 214 GLU A N 1
ATOM 1528 C CA . GLU A 1 214 ? -15.469 -9.297 -3.162 1 93.44 214 GLU A CA 1
ATOM 1529 C C . GLU A 1 214 ? -15.625 -10.703 -3.74 1 93.44 214 GLU A C 1
ATOM 1531 O O . GLU A 1 214 ? -16.641 -11.016 -4.359 1 93.44 214 GLU A O 1
ATOM 1536 N N . LEU A 1 215 ? -14.602 -11.516 -3.547 1 94.69 215 LEU A N 1
ATOM 1537 C CA . LEU A 1 215 ? -14.633 -12.891 -4.043 1 94.69 215 LEU A CA 1
ATOM 1538 C C . LEU A 1 215 ? -15.742 -13.688 -3.361 1 94.69 215 LEU A C 1
ATOM 1540 O O . LEU A 1 215 ? -16.453 -14.445 -4.016 1 94.69 215 LEU A O 1
ATOM 1544 N N . ALA A 1 216 ? -15.844 -13.516 -2.076 1 94.56 216 ALA A N 1
ATOM 1545 C CA . ALA A 1 216 ? -16.891 -14.227 -1.347 1 94.56 216 ALA A CA 1
ATOM 1546 C C . ALA A 1 216 ? -18.281 -13.828 -1.852 1 94.56 216 ALA A C 1
ATOM 1548 O O . ALA A 1 216 ? -19.156 -14.68 -2.043 1 94.56 216 ALA A O 1
ATOM 1549 N N . ALA A 1 217 ? -18.484 -12.523 -2.051 1 93.62 217 ALA A N 1
ATOM 1550 C CA . ALA A 1 217 ? -19.766 -12.016 -2.533 1 93.62 217 ALA A CA 1
ATOM 1551 C C . ALA A 1 217 ? -20.094 -12.555 -3.922 1 93.62 217 ALA A C 1
ATOM 1553 O O . ALA A 1 217 ? -21.25 -12.742 -4.27 1 93.62 217 ALA A O 1
ATOM 1554 N N . ALA A 1 218 ? -19.031 -12.852 -4.66 1 92.69 218 ALA A N 1
ATOM 1555 C CA . ALA A 1 218 ? -19.188 -13.406 -6.004 1 92.69 218 ALA A CA 1
ATOM 1556 C C . ALA A 1 218 ? -19.359 -14.922 -5.953 1 92.69 218 ALA A C 1
ATOM 1558 O O . ALA A 1 218 ? -19.422 -15.578 -6.992 1 92.69 218 ALA A O 1
ATOM 1559 N N . GLY A 1 219 ? -19.406 -15.523 -4.746 1 94.75 219 GLY A N 1
ATOM 1560 C CA . GLY A 1 219 ? -19.641 -16.953 -4.578 1 94.75 219 GLY A CA 1
ATOM 1561 C C . GLY A 1 219 ? -18.359 -17.766 -4.555 1 94.75 219 GLY A C 1
ATOM 1562 O O . GLY A 1 219 ? -18.406 -18.984 -4.723 1 94.75 219 GLY A O 1
ATOM 1563 N N . HIS A 1 220 ? -17.219 -17.062 -4.367 1 96 220 HIS A N 1
ATOM 1564 C CA . HIS A 1 220 ? -15.945 -17.75 -4.469 1 96 220 HIS A CA 1
ATOM 1565 C C . HIS A 1 220 ? -15.172 -17.672 -3.156 1 96 220 HIS A C 1
ATOM 1567 O O . HIS A 1 220 ? -13.953 -17.453 -3.16 1 96 220 HIS A O 1
ATOM 1573 N N . ALA A 1 221 ? -15.805 -17.812 -2.029 1 96.88 221 ALA A N 1
ATOM 1574 C CA . ALA A 1 221 ? -15.172 -17.781 -0.714 1 96.88 221 ALA A CA 1
ATOM 1575 C C . ALA A 1 221 ? -14.109 -18.875 -0.584 1 96.88 221 ALA A C 1
ATOM 1577 O O . ALA A 1 221 ? -13.094 -18.688 0.085 1 96.88 221 ALA A O 1
ATOM 1578 N N . ASN A 1 222 ? -14.375 -19.938 -1.234 1 97.12 222 ASN A N 1
ATOM 1579 C CA . ASN A 1 222 ? -13.422 -21.047 -1.179 1 97.12 222 ASN A CA 1
ATOM 1580 C C . ASN A 1 222 ? -12.078 -20.672 -1.78 1 97.12 222 ASN A C 1
ATOM 1582 O O . ASN A 1 222 ? -11.039 -21.188 -1.366 1 97.12 222 ASN A O 1
ATOM 1586 N N . ASP A 1 223 ? -12.07 -19.844 -2.768 1 98.19 223 ASP A N 1
ATOM 1587 C CA . ASP A 1 223 ? -10.82 -19.344 -3.348 1 98.19 223 ASP A CA 1
ATOM 1588 C C . ASP A 1 223 ? -9.977 -18.625 -2.305 1 98.19 223 ASP A C 1
ATOM 1590 O O . ASP A 1 223 ? -8.75 -18.75 -2.283 1 98.19 223 ASP A O 1
ATOM 1594 N N . VAL A 1 224 ? -10.641 -17.859 -1.446 1 98.5 224 VAL A N 1
ATOM 1595 C CA . VAL A 1 224 ? -9.961 -17.109 -0.384 1 98.5 224 VAL A CA 1
ATOM 1596 C C . VAL A 1 224 ? -9.375 -18.094 0.634 1 98.5 224 VAL A C 1
ATOM 1598 O O . VAL A 1 224 ? -8.234 -17.938 1.062 1 98.5 224 VAL A O 1
ATOM 1601 N N . THR A 1 225 ? -10.117 -19.125 0.936 1 98.25 225 THR A N 1
ATOM 1602 C CA . THR A 1 225 ? -9.68 -20.125 1.889 1 98.25 225 THR A CA 1
ATOM 1603 C C . THR A 1 225 ? -8.445 -20.875 1.365 1 98.25 225 THR A C 1
ATOM 1605 O O . THR A 1 225 ? -7.484 -21.078 2.105 1 98.25 225 THR A O 1
ATOM 1608 N N . LEU A 1 226 ? -8.492 -21.234 0.129 1 98.31 226 LEU A N 1
ATOM 1609 C CA . LEU A 1 226 ? -7.363 -21.922 -0.498 1 98.31 226 LEU A CA 1
ATOM 1610 C C . LEU A 1 226 ? -6.121 -21.031 -0.497 1 98.31 226 LEU A C 1
ATOM 1612 O O . LEU A 1 226 ? -5.02 -21.5 -0.212 1 98.31 226 LEU A O 1
ATOM 1616 N N . ALA A 1 227 ? -6.316 -19.781 -0.771 1 98.81 227 ALA A N 1
ATOM 1617 C CA . ALA A 1 227 ? -5.207 -18.844 -0.891 1 98.81 227 ALA A CA 1
ATOM 1618 C C . ALA A 1 227 ? -4.578 -18.562 0.469 1 98.81 227 ALA A C 1
ATOM 1620 O O . ALA A 1 227 ? -3.393 -18.234 0.555 1 98.81 227 ALA A O 1
ATOM 1621 N N . ALA A 1 228 ? -5.297 -18.734 1.533 1 98.75 228 ALA A N 1
ATOM 1622 C CA . ALA A 1 228 ? -4.879 -18.312 2.865 1 98.75 228 ALA A CA 1
ATOM 1623 C C . ALA A 1 228 ? -4.043 -19.391 3.549 1 98.75 228 ALA A C 1
ATOM 1625 O O . ALA A 1 228 ? -3.529 -19.172 4.652 1 98.75 228 ALA A O 1
ATOM 1626 N N . ARG A 1 229 ? -3.879 -20.5 2.93 1 98.56 229 ARG A N 1
ATOM 1627 C CA . ARG A 1 229 ? -3.148 -21.609 3.533 1 98.56 229 ARG A CA 1
ATOM 1628 C C . ARG A 1 229 ? -1.643 -21.391 3.434 1 98.56 229 ARG A C 1
ATOM 1630 O O . ARG A 1 229 ? -1.025 -21.75 2.424 1 98.56 229 ARG A O 1
ATOM 1637 N N . LEU A 1 230 ? -1.061 -21 4.488 1 98.81 230 LEU A N 1
ATOM 1638 C CA . LEU A 1 230 ? 0.348 -20.609 4.52 1 98.81 230 LEU A CA 1
ATOM 1639 C C . LEU A 1 230 ? 1.244 -21.844 4.469 1 98.81 230 LEU A C 1
ATOM 1641 O O . LEU A 1 230 ? 1.081 -22.781 5.27 1 98.81 230 LEU A O 1
ATOM 1645 N N . ASP A 1 231 ? 2.107 -21.859 3.535 1 98.81 231 ASP A N 1
ATOM 1646 C CA . ASP A 1 231 ? 3.203 -22.828 3.428 1 98.81 231 ASP A CA 1
ATOM 1647 C C . ASP A 1 231 ? 2.676 -24.25 3.355 1 98.81 231 ASP A C 1
ATOM 1649 O O . ASP A 1 231 ? 3.195 -25.156 4.027 1 98.81 231 ASP A O 1
ATOM 1653 N N . THR A 1 232 ? 1.673 -24.438 2.537 1 98.75 232 THR A N 1
ATOM 1654 C CA . THR A 1 232 ? 1.121 -25.766 2.324 1 98.75 232 THR A CA 1
ATOM 1655 C C . THR A 1 232 ? 1.617 -26.344 1.006 1 98.75 232 THR A C 1
ATOM 1657 O O . THR A 1 232 ? 1.227 -27.453 0.626 1 98.75 232 THR A O 1
ATOM 1660 N N . SER A 1 233 ? 2.4 -25.594 0.308 1 98.75 233 SER A N 1
ATOM 1661 C CA . SER A 1 233 ? 2.902 -26.016 -0.998 1 98.75 233 SER A CA 1
ATOM 1662 C C . SER A 1 233 ? 4.418 -25.859 -1.08 1 98.75 233 SER A C 1
ATOM 1664 O O . SER A 1 233 ? 4.992 -24.938 -0.5 1 98.75 233 SER A O 1
ATOM 1666 N N . SER A 1 234 ? 5.062 -26.734 -1.791 1 98.56 234 SER A N 1
ATOM 1667 C CA . SER A 1 234 ? 6.504 -26.656 -2.016 1 98.56 234 SER A CA 1
ATOM 1668 C C . SER A 1 234 ? 6.82 -26.266 -3.457 1 98.56 234 SER A C 1
ATOM 1670 O O . SER A 1 234 ? 7.984 -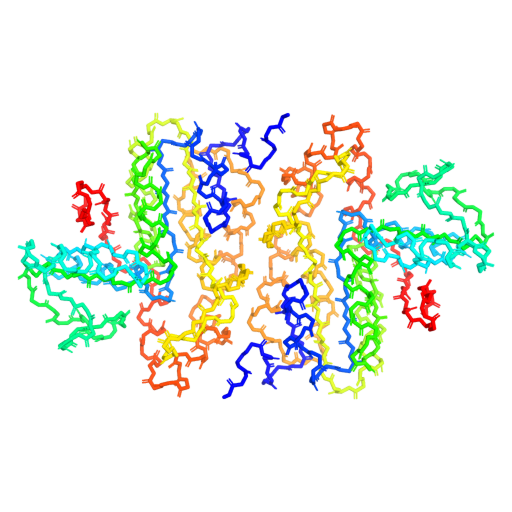26.25 -3.859 1 98.56 234 SER A O 1
ATOM 1672 N N . THR A 1 235 ? 5.777 -25.953 -4.203 1 98.69 235 THR A N 1
ATOM 1673 C CA . THR A 1 235 ? 5.953 -25.562 -5.602 1 98.69 235 THR A CA 1
ATOM 1674 C C . THR A 1 235 ? 6.641 -24.203 -5.703 1 98.69 235 THR A C 1
ATOM 1676 O O . THR A 1 235 ? 6.371 -23.312 -4.91 1 98.69 235 THR A O 1
ATOM 1679 N N . VAL A 1 236 ? 7.547 -24.109 -6.668 1 98.94 236 VAL A N 1
ATOM 1680 C CA . VAL A 1 236 ? 8.203 -22.844 -6.941 1 98.94 236 VAL A CA 1
ATOM 1681 C C . VAL A 1 236 ? 8.023 -22.469 -8.414 1 98.94 236 VAL A C 1
ATOM 1683 O O . VAL A 1 236 ? 8.875 -22.797 -9.242 1 98.94 236 VAL A O 1
ATOM 1686 N N . PRO A 1 237 ? 6.984 -21.781 -8.695 1 98.94 237 PRO A N 1
ATOM 1687 C CA . PRO A 1 237 ? 6.805 -21.344 -10.086 1 98.94 237 PRO A CA 1
ATOM 1688 C C . PRO A 1 237 ? 7.918 -20.406 -10.555 1 98.94 237 PRO A C 1
ATOM 1690 O O . PRO A 1 237 ? 8.102 -19.328 -9.992 1 98.94 237 PRO A O 1
ATOM 1693 N N . MET A 1 238 ? 8.633 -20.781 -11.523 1 98.88 238 MET A N 1
ATOM 1694 C CA . MET A 1 238 ? 9.695 -19.984 -12.133 1 98.88 238 MET A CA 1
ATOM 1695 C C . MET A 1 238 ? 9.43 -19.781 -13.617 1 98.88 238 MET A C 1
ATOM 1697 O O . MET A 1 238 ? 9.086 -20.734 -14.336 1 98.88 238 MET A O 1
ATOM 1701 N N . LEU A 1 239 ? 9.578 -18.547 -14.023 1 98.69 239 LEU A N 1
ATOM 1702 C CA . LEU A 1 239 ? 9.344 -18.219 -15.43 1 98.69 239 LEU A CA 1
ATOM 1703 C C . LEU A 1 239 ? 10.531 -18.625 -16.297 1 98.69 239 LEU A C 1
ATOM 1705 O O . LEU A 1 239 ? 11.648 -18.141 -16.094 1 98.69 239 LEU A O 1
ATOM 1709 N N . ARG A 1 240 ? 10.336 -19.547 -17.141 1 97 240 ARG A N 1
ATOM 1710 C CA . ARG A 1 240 ? 11.312 -20.016 -18.109 1 97 240 ARG A CA 1
ATOM 1711 C C . ARG A 1 240 ? 10.727 -20.016 -19.516 1 97 240 ARG A C 1
ATOM 1713 O O . ARG A 1 240 ? 9.781 -20.734 -19.797 1 97 240 ARG A O 1
ATOM 1720 N N . LYS A 1 241 ? 11.289 -19.219 -20.406 1 94.25 241 LYS A N 1
ATOM 1721 C CA . LYS A 1 241 ? 10.828 -19.094 -21.781 1 94.25 241 LYS A CA 1
ATOM 1722 C C . LYS A 1 241 ? 9.336 -18.797 -21.828 1 94.25 241 LYS A C 1
ATOM 1724 O O . LYS A 1 241 ? 8.594 -19.453 -22.578 1 94.25 241 LYS A O 1
ATOM 1729 N N . GLY A 1 242 ? 8.914 -18.016 -20.938 1 95.69 242 GLY A N 1
ATOM 1730 C CA . GLY A 1 242 ? 7.551 -17.5 -20.953 1 95.69 242 GLY A CA 1
ATOM 1731 C C . GLY A 1 242 ? 6.559 -18.391 -20.234 1 95.69 242 GLY A C 1
ATOM 1732 O O . GLY A 1 242 ? 5.367 -18.078 -20.172 1 95.69 242 GLY A O 1
ATOM 1733 N N . ILE A 1 243 ? 7.09 -19.5 -19.688 1 97.94 243 ILE A N 1
ATOM 1734 C CA . ILE A 1 243 ? 6.219 -20.453 -19.016 1 97.94 243 ILE A CA 1
ATOM 1735 C C . ILE A 1 243 ? 6.629 -20.578 -17.547 1 97.94 243 ILE A C 1
ATOM 1737 O O . ILE A 1 243 ? 7.816 -20.672 -17.234 1 97.94 243 ILE A O 1
ATOM 1741 N N . LEU A 1 244 ? 5.648 -20.484 -16.641 1 98.75 244 LEU A N 1
ATOM 1742 C CA . LEU A 1 244 ? 5.887 -20.781 -15.234 1 98.75 244 LEU A CA 1
ATOM 1743 C C . LEU A 1 244 ? 5.848 -22.281 -14.984 1 98.75 244 LEU A C 1
ATOM 1745 O O . LEU A 1 244 ? 4.828 -22.938 -15.234 1 98.75 244 LEU A O 1
ATOM 1749 N N . GLU A 1 245 ? 6.906 -22.766 -14.539 1 98.44 245 GLU A N 1
ATOM 1750 C CA . GLU A 1 245 ? 7.039 -24.188 -14.227 1 98.44 245 GLU A CA 1
ATOM 1751 C C . GLU A 1 245 ? 7.746 -24.391 -12.891 1 98.44 245 GLU A C 1
ATOM 1753 O O . GLU A 1 245 ? 8.469 -23.516 -12.414 1 98.44 245 GLU A O 1
ATOM 1758 N N . ASP A 1 246 ? 7.516 -25.516 -12.297 1 97.94 246 ASP A N 1
ATOM 1759 C CA . ASP A 1 246 ? 8.109 -25.797 -10.992 1 97.94 246 ASP A CA 1
ATOM 1760 C C . ASP A 1 246 ? 9.625 -25.922 -11.094 1 97.94 246 ASP A C 1
ATOM 1762 O O . ASP A 1 246 ? 10.141 -26.562 -12.016 1 97.94 246 ASP A O 1
ATOM 1766 N N . SER A 1 247 ? 10.336 -25.219 -10.195 1 93.19 247 SER A N 1
ATOM 1767 C CA . SER A 1 247 ? 11.797 -25.203 -10.219 1 93.19 247 SER A CA 1
ATOM 1768 C C . SER A 1 247 ? 12.375 -26 -9.055 1 93.19 247 SER A C 1
ATOM 1770 O O . SER A 1 247 ? 11.977 -25.812 -7.906 1 93.19 247 SER A O 1
ATOM 1772 N N . MET B 1 1 ? -22.172 -3.893 -5.836 1 51.44 1 MET B N 1
ATOM 1773 C CA . MET B 1 1 ? -21.766 -3.711 -4.449 1 51.44 1 MET B CA 1
ATOM 1774 C C . MET B 1 1 ? -20.375 -3.057 -4.375 1 51.44 1 MET B C 1
ATOM 1776 O O . MET B 1 1 ? -19.484 -3.4 -5.148 1 51.44 1 MET B O 1
ATOM 1780 N N . ASP B 1 2 ? -20.25 -1.847 -3.701 1 76.44 2 ASP B N 1
ATOM 1781 C CA . ASP B 1 2 ? -19.016 -1.1 -3.551 1 76.44 2 ASP B CA 1
ATOM 1782 C C . ASP B 1 2 ? -18.141 -1.711 -2.461 1 76.44 2 ASP B C 1
ATOM 1784 O O . ASP B 1 2 ? -18.312 -1.424 -1.276 1 76.44 2 ASP B O 1
ATOM 1788 N N . ILE B 1 3 ? -17.312 -2.674 -2.809 1 79.69 3 ILE B N 1
ATOM 1789 C CA . ILE B 1 3 ? -16.562 -3.426 -1.809 1 79.69 3 ILE B CA 1
ATOM 1790 C C . ILE B 1 3 ? -15.367 -2.598 -1.321 1 79.69 3 ILE B C 1
ATOM 1792 O O . ILE B 1 3 ? -14.836 -2.846 -0.239 1 79.69 3 ILE B O 1
ATOM 1796 N N . TRP B 1 4 ? -15.078 -1.591 -2.008 1 88.12 4 TRP B N 1
ATOM 1797 C CA . TRP B 1 4 ? -13.906 -0.806 -1.636 1 88.12 4 TRP B CA 1
ATOM 1798 C C . TRP B 1 4 ? -14.25 0.206 -0.548 1 88.12 4 TRP B C 1
ATOM 1800 O O . TRP B 1 4 ? -13.359 0.742 0.116 1 88.12 4 TRP B O 1
ATOM 1810 N N . GLY B 1 5 ? -15.531 0.357 -0.368 1 93.44 5 GLY B N 1
ATOM 1811 C CA . GLY B 1 5 ? -15.984 1.292 0.649 1 93.44 5 GLY B CA 1
ATOM 1812 C C . GLY B 1 5 ? -15.938 0.716 2.053 1 93.44 5 GLY B C 1
ATOM 1813 O O . GLY B 1 5 ? -16.062 1.451 3.033 1 93.44 5 GLY B O 1
ATOM 1814 N N . GLN B 1 6 ? -15.805 -0.574 2.221 1 96.56 6 GLN B N 1
ATOM 1815 C CA . GLN B 1 6 ? -15.664 -1.257 3.504 1 96.56 6 GLN B CA 1
ATOM 1816 C C . GLN B 1 6 ? -16.844 -0.966 4.418 1 96.56 6 GLN B C 1
ATOM 1818 O O . GLN B 1 6 ? -16.672 -0.668 5.602 1 96.56 6 GLN B O 1
ATOM 1823 N N . HIS B 1 7 ? -18.047 -1.106 3.941 1 94.44 7 HIS B N 1
ATOM 1824 C CA . HIS B 1 7 ? -19.266 -0.627 4.582 1 94.44 7 HIS B CA 1
ATOM 1825 C C . HIS B 1 7 ? -19.578 -1.441 5.828 1 94.44 7 HIS B C 1
ATOM 1827 O O . HIS B 1 7 ? -20.375 -1.014 6.664 1 94.44 7 HIS B O 1
ATOM 1833 N N . GLU B 1 8 ? -18.984 -2.57 6.012 1 93 8 GLU B N 1
ATOM 1834 C CA . GLU B 1 8 ? -19.25 -3.42 7.168 1 93 8 GLU B CA 1
ATOM 1835 C C . GLU B 1 8 ? -18.422 -2.986 8.375 1 93 8 GLU B C 1
ATOM 1837 O O . GLU B 1 8 ? -18.594 -3.527 9.469 1 93 8 GLU B O 1
ATOM 1842 N N . SER B 1 9 ? -17.578 -1.992 8.234 1 97.12 9 SER B N 1
ATOM 1843 C CA . SER B 1 9 ? -16.641 -1.619 9.281 1 97.12 9 SER B CA 1
ATOM 1844 C C . SER B 1 9 ? -16.875 -0.192 9.758 1 97.12 9 SER B C 1
ATOM 1846 O O . SER B 1 9 ? -17.344 0.657 8.992 1 97.12 9 SER B O 1
ATOM 1848 N N . ASP B 1 10 ? -16.531 0.067 11.016 1 98.44 10 ASP B N 1
ATOM 1849 C CA . ASP B 1 10 ? -16.656 1.39 11.617 1 98.44 10 ASP B CA 1
ATOM 1850 C C . ASP B 1 10 ? -15.391 2.215 11.391 1 98.44 10 ASP B C 1
ATOM 1852 O O . ASP B 1 10 ? -15.43 3.445 11.406 1 98.44 10 ASP B O 1
ATOM 1856 N N . ILE B 1 11 ? -14.266 1.541 11.383 1 98.81 11 ILE B N 1
ATOM 1857 C CA . ILE B 1 11 ? -12.977 2.129 11.055 1 98.81 11 ILE B CA 1
ATOM 1858 C C . ILE B 1 11 ? -12.461 1.555 9.742 1 98.81 11 ILE B C 1
ATOM 1860 O O . ILE B 1 11 ? -12.25 0.345 9.625 1 98.81 11 ILE B O 1
ATOM 1864 N N . ARG B 1 12 ? -12.289 2.438 8.789 1 98.75 12 ARG B N 1
ATOM 1865 C CA . ARG B 1 12 ? -11.992 2.035 7.418 1 98.75 12 ARG B CA 1
ATOM 1866 C C . ARG B 1 12 ? -10.695 2.676 6.93 1 98.75 12 ARG B C 1
ATOM 1868 O O . ARG B 1 12 ? -10.281 3.715 7.445 1 98.75 12 ARG B O 1
ATOM 1875 N N . LEU B 1 13 ? -10 2.031 6.039 1 98.75 13 LEU B N 1
ATOM 1876 C CA . LEU B 1 13 ? -8.727 2.557 5.543 1 98.75 13 LEU B CA 1
ATOM 1877 C C . LEU B 1 13 ? -8.57 2.275 4.055 1 98.75 13 LEU B C 1
ATOM 1879 O O . LEU B 1 13 ? -8.703 1.131 3.617 1 98.75 13 LEU B O 1
ATOM 1883 N N . GLU B 1 14 ? -8.391 3.258 3.283 1 98.12 14 GLU B N 1
ATOM 1884 C CA . GLU B 1 14 ? -8.016 3.188 1.874 1 98.12 14 GLU B CA 1
ATOM 1885 C C . GLU B 1 14 ? -7.016 4.285 1.514 1 98.12 14 GLU B C 1
ATOM 1887 O O . GLU B 1 14 ? -6.859 5.258 2.256 1 98.12 14 GLU B O 1
ATOM 1892 N N . TRP B 1 15 ? -6.352 4.18 0.388 1 98.19 15 TRP B N 1
ATOM 1893 C CA . TRP B 1 15 ? -5.172 4.977 0.08 1 98.19 15 TRP B CA 1
ATOM 1894 C C . TRP B 1 15 ? -5.5 6.059 -0.945 1 98.19 15 TRP B C 1
ATOM 1896 O O . TRP B 1 15 ? -6.25 5.82 -1.892 1 98.19 15 TRP B O 1
ATOM 1906 N N . GLY B 1 16 ? -4.895 7.227 -0.77 1 96.62 16 GLY B N 1
ATOM 1907 C CA . GLY B 1 16 ? -4.801 8.234 -1.809 1 96.62 16 GLY B CA 1
ATOM 1908 C C . GLY B 1 16 ? -6.145 8.828 -2.193 1 96.62 16 GLY B C 1
ATOM 1909 O O . GLY B 1 16 ? -7.113 8.719 -1.438 1 96.62 16 GLY B O 1
ATOM 1910 N N . PRO B 1 17 ? -6.195 9.477 -3.346 1 95.25 17 PRO B N 1
ATOM 1911 C CA . PRO B 1 17 ? -7.434 10.117 -3.793 1 95.25 17 PRO B CA 1
ATOM 1912 C C . PRO B 1 17 ? -8.555 9.117 -4.055 1 95.25 17 PRO B C 1
ATOM 1914 O O . PRO B 1 17 ? -9.727 9.414 -3.791 1 95.25 17 PRO B O 1
ATOM 1917 N N . GLU B 1 18 ? -8.156 7.98 -4.59 1 95 18 GLU B N 1
ATOM 1918 C CA . GLU B 1 18 ? -9.156 6.941 -4.816 1 95 18 GLU B CA 1
ATOM 1919 C C . GLU B 1 18 ? -9.758 6.453 -3.502 1 95 18 GLU B C 1
ATOM 1921 O O . GLU B 1 18 ? -10.938 6.102 -3.443 1 95 18 GLU B O 1
ATOM 1926 N N . GLY B 1 19 ? -8.898 6.426 -2.48 1 96.38 19 GLY B N 1
ATOM 1927 C CA . GLY B 1 19 ? -9.398 6.082 -1.159 1 96.38 19 GLY B CA 1
ATOM 1928 C C . GLY B 1 19 ? -10.422 7.07 -0.632 1 96.38 19 GLY B C 1
ATOM 1929 O O . GLY B 1 19 ? 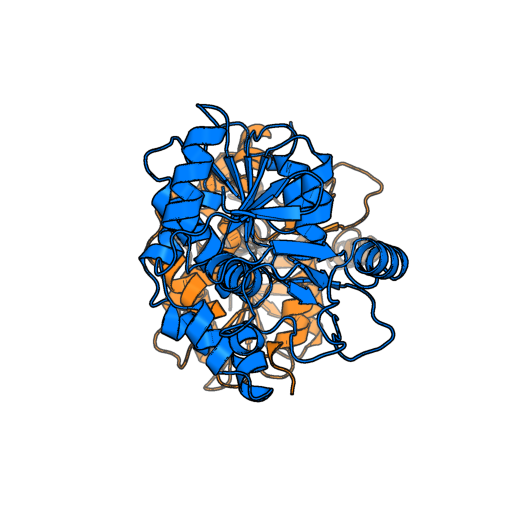-11.414 6.676 -0.018 1 96.38 19 GLY B O 1
ATOM 1930 N N . ILE B 1 20 ? -10.18 8.383 -0.859 1 97.25 20 ILE B N 1
ATOM 1931 C CA . ILE B 1 20 ? -11.164 9.398 -0.493 1 97.25 20 ILE B CA 1
ATOM 1932 C C . ILE B 1 20 ? -12.492 9.109 -1.186 1 97.25 20 ILE B C 1
ATOM 1934 O O . ILE B 1 20 ? -13.547 9.148 -0.552 1 97.25 20 ILE B O 1
ATOM 1938 N N . GLU B 1 21 ? -12.422 8.812 -2.428 1 94.81 21 GLU B N 1
ATOM 1939 C CA . GLU B 1 21 ? -13.625 8.547 -3.211 1 94.81 21 GLU B CA 1
ATOM 1940 C C . GLU B 1 21 ? -14.359 7.309 -2.697 1 94.81 21 GLU B C 1
ATOM 1942 O O . GLU B 1 21 ? -15.586 7.285 -2.635 1 94.81 21 GLU B O 1
ATOM 1947 N N . ALA B 1 22 ? -13.633 6.312 -2.371 1 95 22 ALA B N 1
ATOM 1948 C CA . ALA B 1 22 ? -14.219 5.055 -1.924 1 95 22 ALA B CA 1
ATOM 1949 C C . ALA B 1 22 ? -14.891 5.215 -0.563 1 95 22 ALA B C 1
ATOM 1951 O O . ALA B 1 22 ? -15.914 4.578 -0.288 1 95 22 ALA B O 1
ATOM 1952 N N . LEU B 1 23 ? -14.305 6.066 0.29 1 96.75 23 LEU B N 1
ATOM 1953 C CA . LEU B 1 23 ? -14.734 6.109 1.685 1 96.75 23 LEU B CA 1
ATOM 1954 C C . LEU B 1 23 ? -15.703 7.258 1.919 1 96.75 23 LEU B C 1
ATOM 1956 O O . LEU B 1 23 ? -16.406 7.293 2.938 1 96.75 23 LEU B O 1
ATOM 1960 N N . LYS B 1 24 ? -15.859 8.164 1.029 1 90.75 24 LYS B N 1
ATOM 1961 C CA . LYS B 1 24 ? -16.562 9.43 1.234 1 90.75 24 LYS B CA 1
ATOM 1962 C C . LYS B 1 24 ? -18.031 9.188 1.574 1 90.75 24 LYS B C 1
ATOM 1964 O O . LYS B 1 24 ? -18.609 9.906 2.395 1 90.75 24 LYS B O 1
ATOM 1969 N N . ALA B 1 25 ? -18.75 8.281 0.981 1 85.5 25 ALA B N 1
ATOM 1970 C CA . ALA B 1 25 ? -20.188 8.125 1.168 1 85.5 25 ALA B CA 1
ATOM 1971 C C . ALA B 1 25 ? -20.5 7.516 2.529 1 85.5 25 ALA B C 1
ATOM 1973 O O . ALA B 1 25 ? -21.547 7.793 3.117 1 85.5 25 ALA B O 1
ATOM 1974 N N . GLY B 1 26 ? -19.594 7.031 3.176 1 89.38 26 GLY B N 1
ATOM 1975 C CA . GLY B 1 26 ? -19.953 6.281 4.367 1 89.38 26 GLY B CA 1
ATOM 1976 C C . GLY B 1 26 ? -19.234 6.762 5.617 1 89.38 26 GLY B C 1
ATOM 1977 O O . GLY B 1 26 ? -19.641 6.43 6.734 1 89.38 26 GLY B O 1
ATOM 1978 N N . CYS B 1 27 ? -18.406 7.68 5.488 1 97.31 27 CYS B N 1
ATOM 1979 C CA . CYS B 1 27 ? -17.609 8.062 6.648 1 97.31 27 CYS B CA 1
ATOM 1980 C C . CYS B 1 27 ? -17.953 9.469 7.109 1 97.31 27 CYS B C 1
ATOM 1982 O O . CYS B 1 27 ? -18.016 10.398 6.297 1 97.31 27 CYS B O 1
ATOM 1984 N N . ALA B 1 28 ? -18.203 9.672 8.367 1 98.38 28 ALA B N 1
ATOM 1985 C CA . ALA B 1 28 ? -18.484 10.977 8.961 1 98.38 28 ALA B CA 1
ATOM 1986 C C . ALA B 1 28 ? -17.203 11.805 9.102 1 98.38 28 ALA B C 1
ATOM 1988 O O . ALA B 1 28 ? -17.25 13.039 9.117 1 98.38 28 ALA B O 1
ATOM 1989 N N . VAL B 1 29 ? -16.141 11.109 9.266 1 98.75 29 VAL B N 1
ATOM 1990 C CA . VAL B 1 29 ? -14.828 11.719 9.414 1 98.75 29 VAL B CA 1
ATOM 1991 C C . VAL B 1 29 ? -13.844 11.07 8.438 1 98.75 29 VAL B C 1
ATOM 1993 O O . VAL B 1 29 ? -13.867 9.852 8.25 1 98.75 29 VAL B O 1
ATOM 1996 N N . LEU B 1 30 ? -13.102 11.844 7.766 1 98.88 30 LEU B N 1
ATOM 1997 C CA . LEU B 1 30 ? -11.953 11.391 6.988 1 98.88 30 LEU B CA 1
ATOM 1998 C C . LEU B 1 30 ? -10.656 11.969 7.555 1 98.88 30 LEU B C 1
ATOM 2000 O O . LEU B 1 30 ? -10.555 13.18 7.77 1 98.88 30 LEU B O 1
ATOM 2004 N N . ILE B 1 31 ? -9.734 11.141 7.883 1 98.94 31 ILE B N 1
ATOM 2005 C CA . ILE B 1 31 ? -8.43 11.555 8.383 1 98.94 31 ILE B CA 1
ATOM 2006 C C . ILE B 1 31 ? -7.375 11.367 7.297 1 98.94 31 ILE B C 1
ATOM 2008 O O . ILE B 1 31 ? -7.059 10.242 6.914 1 98.94 31 ILE B O 1
ATOM 2012 N N . VAL B 1 32 ? -6.84 12.469 6.801 1 98.94 32 VAL B N 1
ATOM 2013 C CA . VAL B 1 32 ? -5.758 12.43 5.824 1 98.94 32 VAL B CA 1
ATOM 2014 C C . VAL B 1 32 ? -4.418 12.266 6.539 1 98.94 32 VAL B C 1
ATOM 2016 O O . VAL B 1 32 ? -4.117 13 7.484 1 98.94 32 VAL B O 1
ATOM 2019 N N . VAL B 1 33 ? -3.613 11.312 6.113 1 98.94 33 VAL B N 1
ATOM 2020 C CA . VAL B 1 33 ? -2.34 11.031 6.766 1 98.94 33 VAL B CA 1
ATOM 2021 C C . VAL B 1 33 ? -1.199 11.172 5.762 1 98.94 33 VAL B C 1
ATOM 2023 O O . VAL B 1 33 ? -1.112 10.398 4.801 1 98.94 33 VAL B O 1
ATOM 2026 N N . ASP B 1 34 ? -0.396 12.086 5.922 1 98.81 34 ASP B N 1
ATOM 2027 C CA . ASP B 1 34 ? 0.826 12.344 5.168 1 98.81 34 ASP B CA 1
ATOM 2028 C C . ASP B 1 34 ? 1.978 12.711 6.102 1 98.81 34 ASP B C 1
ATOM 2030 O O . ASP B 1 34 ? 2.229 13.898 6.352 1 98.81 34 ASP B O 1
ATOM 2034 N N . VAL B 1 35 ? 2.729 11.703 6.484 1 98.81 35 VAL B N 1
ATOM 2035 C CA . VAL B 1 35 ? 3.695 11.82 7.57 1 98.81 35 VAL B CA 1
ATOM 2036 C C . VAL B 1 35 ? 4.891 12.648 7.109 1 98.81 35 VAL B C 1
ATOM 2038 O O . VAL B 1 35 ? 5.281 13.609 7.781 1 98.81 35 VAL B O 1
ATOM 2041 N N . LEU B 1 36 ? 5.512 12.297 5.895 1 96.81 36 LEU B N 1
ATOM 2042 C CA . LEU B 1 36 ? 6.586 13.062 5.273 1 96.81 36 LEU B CA 1
ATOM 2043 C C . LEU B 1 36 ? 6.102 13.75 4 1 96.81 36 LEU B C 1
ATOM 2045 O O . LEU B 1 36 ? 6.109 13.148 2.924 1 96.81 36 LEU B O 1
ATOM 2049 N N . SER B 1 37 ? 5.531 14.969 4.191 1 94.44 37 SER B N 1
ATOM 2050 C CA . SER B 1 37 ? 5.887 15.891 5.27 1 94.44 37 SER B CA 1
ATOM 2051 C C . SER B 1 37 ? 4.688 16.719 5.707 1 94.44 37 SER B C 1
ATOM 2053 O O . SER B 1 37 ? 4.719 17.359 6.762 1 94.44 37 SER B O 1
ATOM 2055 N N . PHE B 1 38 ? 3.588 16.734 4.895 1 98.25 38 PHE B N 1
ATOM 2056 C CA . PHE B 1 38 ? 2.529 17.734 4.984 1 98.25 38 PHE B CA 1
ATOM 2057 C C . PHE B 1 38 ? 1.889 17.719 6.367 1 98.25 38 PHE B C 1
ATOM 2059 O O . PHE B 1 38 ? 1.787 18.766 7.02 1 98.25 38 PHE B O 1
ATOM 2066 N N . CYS B 1 39 ? 1.433 16.625 6.863 1 98.88 39 CYS B N 1
ATOM 2067 C CA . CYS B 1 39 ? 0.688 16.562 8.117 1 98.88 39 CYS B CA 1
ATOM 2068 C C . CYS B 1 39 ? 1.593 16.859 9.305 1 98.88 39 CYS B C 1
ATOM 2070 O O . CYS B 1 39 ? 1.152 17.453 10.297 1 98.88 39 CYS B O 1
ATOM 2072 N N . THR B 1 40 ? 2.848 16.422 9.273 1 98.88 40 THR B N 1
ATOM 2073 C CA . THR B 1 40 ? 3.791 16.766 10.336 1 98.88 40 THR B CA 1
ATOM 2074 C C . THR B 1 40 ? 4.051 18.266 10.367 1 98.88 40 THR B C 1
ATOM 2076 O O . THR B 1 40 ? 4.062 18.875 11.445 1 98.88 40 THR B O 1
ATOM 2079 N N . THR B 1 41 ? 4.25 18.859 9.211 1 98.69 41 THR B N 1
ATOM 2080 C CA . THR B 1 41 ? 4.43 20.312 9.141 1 98.69 41 THR B CA 1
ATOM 2081 C C . THR B 1 41 ? 3.203 21.031 9.68 1 98.69 41 THR B C 1
ATOM 2083 O O . THR B 1 41 ? 3.332 21.969 10.469 1 98.69 41 THR B O 1
ATOM 2086 N N . THR B 1 42 ? 2.076 20.578 9.242 1 98.88 42 THR B N 1
ATOM 2087 C CA . THR B 1 42 ? 0.822 21.156 9.711 1 98.88 42 THR B CA 1
ATOM 2088 C C . THR B 1 42 ? 0.717 21.062 11.234 1 98.88 42 THR B C 1
ATOM 2090 O O . THR B 1 42 ? 0.355 22.047 11.898 1 98.88 42 THR B O 1
ATOM 2093 N N . ASP B 1 43 ? 1.026 19.922 11.812 1 98.88 43 ASP B N 1
ATOM 2094 C CA . ASP B 1 43 ? 1.014 19.719 13.25 1 98.88 43 ASP B CA 1
ATOM 2095 C C . ASP B 1 43 ? 1.909 20.719 13.969 1 98.88 43 ASP B C 1
ATOM 2097 O O . ASP B 1 43 ? 1.516 21.297 14.984 1 98.88 43 ASP B O 1
ATOM 2101 N N . LEU B 1 44 ? 3.09 20.906 13.438 1 98.75 44 LEU B N 1
ATOM 2102 C CA . LEU B 1 44 ? 4.059 21.797 14.07 1 98.75 44 LEU B CA 1
ATOM 2103 C C . LEU B 1 44 ? 3.602 23.25 13.969 1 98.75 44 LEU B C 1
ATOM 2105 O O . LEU B 1 44 ? 3.73 24 14.938 1 98.75 44 LEU B O 1
ATOM 2109 N N . VAL B 1 45 ? 3.096 23.641 12.812 1 98.69 45 VAL B N 1
ATOM 2110 C CA . VAL B 1 45 ? 2.607 25 12.625 1 98.69 45 VAL B CA 1
ATOM 2111 C C . VAL B 1 45 ? 1.488 25.281 13.625 1 98.69 45 VAL B C 1
ATOM 2113 O O . VAL B 1 45 ? 1.506 26.312 14.312 1 98.69 45 VAL B O 1
ATOM 2116 N N . LEU B 1 46 ? 0.542 24.391 13.727 1 98.75 46 LEU B N 1
ATOM 2117 C CA . LEU B 1 46 ? -0.576 24.578 14.641 1 98.75 46 LEU B CA 1
ATOM 2118 C C . LEU B 1 46 ? -0.103 24.547 16.094 1 98.75 46 LEU B C 1
ATOM 2120 O O . LEU B 1 46 ? -0.623 25.266 16.938 1 98.75 46 LEU B O 1
ATOM 2124 N N . GLY B 1 47 ? 0.832 23.672 16.344 1 98.38 47 GLY B N 1
ATOM 2125 C CA . GLY B 1 47 ? 1.393 23.609 17.688 1 98.38 47 GLY B CA 1
ATOM 2126 C C . GLY B 1 47 ? 1.996 24.922 18.141 1 98.38 47 GLY B C 1
ATOM 2127 O O . GLY B 1 47 ? 2.057 25.188 19.344 1 98.38 47 GLY B O 1
ATOM 2128 N N . ASN B 1 48 ? 2.43 25.703 17.266 1 98 48 ASN B N 1
ATOM 2129 C CA . ASN B 1 48 ? 3.006 27 17.562 1 98 48 ASN B CA 1
ATOM 2130 C C . ASN B 1 48 ? 1.955 28.109 17.484 1 98 48 ASN B C 1
ATOM 2132 O O . ASN B 1 48 ? 2.291 29.297 17.531 1 98 48 ASN B O 1
ATOM 2136 N N . GLY B 1 49 ? 0.752 27.688 17.281 1 98.12 49 GLY B N 1
ATOM 2137 C CA . GLY B 1 49 ? -0.341 28.641 17.312 1 98.12 49 GLY B CA 1
ATOM 2138 C C . GLY B 1 49 ? -0.706 29.188 15.953 1 98.12 49 GLY B C 1
ATOM 2139 O O . GLY B 1 49 ? -1.467 30.156 15.844 1 98.12 49 GLY B O 1
ATOM 2140 N N . GLY B 1 50 ? -0.149 28.641 14.898 1 98 50 GLY B N 1
ATOM 2141 C CA . GLY B 1 50 ? -0.492 29.047 13.539 1 98 50 GLY B CA 1
ATOM 2142 C C . GLY B 1 50 ? -1.641 28.25 12.953 1 98 50 GLY B C 1
ATOM 2143 O O . GLY B 1 50 ? -2.305 27.5 13.664 1 98 50 GLY B O 1
ATOM 2144 N N . ARG B 1 51 ? -1.921 28.531 11.742 1 98.44 51 ARG B N 1
ATOM 2145 C CA . ARG B 1 51 ? -2.91 27.828 10.93 1 98.44 51 ARG B CA 1
ATOM 2146 C C . ARG B 1 51 ? -2.357 27.516 9.547 1 98.44 51 ARG B C 1
ATOM 2148 O O . ARG B 1 51 ? -1.369 28.125 9.117 1 98.44 51 ARG B O 1
ATOM 2155 N N . VAL B 1 52 ? -2.99 26.516 8.914 1 98.62 52 VAL B N 1
ATOM 2156 C CA . VAL B 1 52 ? -2.457 26.094 7.625 1 98.62 52 VAL B CA 1
ATOM 2157 C C . VAL B 1 52 ? -3.564 26.109 6.574 1 98.62 52 VAL B C 1
ATOM 2159 O O . VAL B 1 52 ? -4.68 25.656 6.824 1 98.62 52 VAL B O 1
ATOM 2162 N N . LEU B 1 53 ? -3.324 26.734 5.492 1 98.31 53 LEU B N 1
ATOM 2163 C CA . LEU B 1 53 ? -4.168 26.672 4.305 1 98.31 53 LEU B CA 1
ATOM 2164 C C . LEU B 1 53 ? -3.611 25.672 3.297 1 98.31 53 LEU B C 1
ATOM 2166 O O . LEU B 1 53 ? -2.674 25.984 2.559 1 98.31 53 LEU B O 1
ATOM 2170 N N . PRO B 1 54 ? -4.188 24.453 3.299 1 98.31 54 PRO B N 1
ATOM 2171 C CA . PRO B 1 54 ? -3.723 23.5 2.277 1 98.31 54 PRO B CA 1
ATOM 2172 C C . PRO B 1 54 ? -4.02 23.984 0.857 1 98.31 54 PRO B C 1
ATOM 2174 O O . PRO B 1 54 ? -5.125 24.453 0.578 1 98.31 54 PRO B O 1
ATOM 2177 N N . VAL B 1 55 ? -2.998 23.859 0.054 1 96.81 55 VAL B N 1
ATOM 2178 C CA . VAL B 1 55 ? -3.15 24.25 -1.345 1 96.81 55 VAL B CA 1
ATOM 2179 C C . VAL B 1 55 ? -2.834 23.062 -2.248 1 96.81 55 VAL B C 1
ATOM 2181 O O . VAL B 1 55 ? -1.789 22.422 -2.098 1 96.81 55 VAL B O 1
ATOM 2184 N N . ARG B 1 56 ? -3.777 22.797 -3.16 1 93.69 56 ARG B N 1
ATOM 2185 C CA . ARG B 1 56 ? -3.545 21.734 -4.125 1 93.69 56 ARG B CA 1
ATOM 2186 C C . ARG B 1 56 ? -2.244 21.953 -4.891 1 93.69 56 ARG B C 1
ATOM 2188 O O . ARG B 1 56 ? -1.928 23.094 -5.27 1 93.69 56 ARG B O 1
ATOM 2195 N N . TRP B 1 57 ? -1.579 20.906 -5.156 1 88.31 57 TRP B N 1
ATOM 2196 C CA . TRP B 1 57 ? -0.277 20.984 -5.809 1 88.31 57 TRP B CA 1
ATOM 2197 C C . TRP B 1 57 ? -0.4 21.594 -7.199 1 88.31 57 TRP B C 1
ATOM 2199 O O . TRP B 1 57 ? -1.291 21.219 -7.969 1 88.31 57 TRP B O 1
ATOM 2209 N N . ARG B 1 58 ? 0.496 22.594 -7.465 1 87.81 58 ARG B N 1
ATOM 2210 C CA . ARG B 1 58 ? 0.607 23.266 -8.75 1 87.81 58 ARG B CA 1
ATOM 2211 C C . ARG B 1 58 ? -0.666 24.047 -9.07 1 87.81 58 ARG B C 1
ATOM 2213 O O . ARG B 1 58 ? -1.021 24.203 -10.242 1 87.81 58 ARG B O 1
ATOM 2220 N N . ASP B 1 59 ? -1.379 24.359 -8.086 1 91.62 59 ASP B N 1
ATOM 2221 C CA . ASP B 1 59 ? -2.557 25.203 -8.227 1 91.62 59 ASP B CA 1
ATOM 2222 C C . ASP B 1 59 ? -2.195 26.672 -8.047 1 91.62 59 ASP B C 1
ATOM 2224 O O . ASP B 1 59 ? -2.422 27.25 -6.977 1 91.62 59 ASP B O 1
ATOM 2228 N N . ARG B 1 60 ? -1.784 27.344 -9.086 1 92 60 ARG B N 1
ATOM 2229 C CA . ARG B 1 60 ? -1.332 28.734 -9.031 1 92 60 ARG B CA 1
ATOM 2230 C C . ARG B 1 60 ? -2.451 29.656 -8.57 1 92 60 ARG B C 1
ATOM 2232 O O . ARG B 1 60 ? -2.211 30.594 -7.812 1 92 60 ARG B O 1
ATOM 2239 N N . ARG B 1 61 ? -3.598 29.344 -9.055 1 93.12 61 ARG B N 1
ATOM 2240 C CA . ARG B 1 61 ? -4.742 30.156 -8.641 1 93.12 61 ARG B CA 1
ATOM 2241 C C . ARG B 1 61 ? -4.984 30.031 -7.141 1 93.12 61 ARG B C 1
ATOM 2243 O O . ARG B 1 61 ? -5.223 31.016 -6.457 1 93.12 61 ARG B O 1
ATOM 2250 N N . GLY B 1 62 ? -4.941 28.812 -6.699 1 94.19 62 GLY B N 1
ATOM 2251 C CA . GLY B 1 62 ? -5.082 28.578 -5.273 1 94.19 62 GLY B CA 1
ATOM 2252 C C . GLY B 1 62 ? -4.02 29.266 -4.445 1 94.19 62 GLY B C 1
ATOM 2253 O O . GLY B 1 62 ? -4.305 29.781 -3.357 1 94.19 62 GLY B O 1
ATOM 2254 N N . GLU B 1 63 ? -2.854 29.281 -4.969 1 95.62 63 GLU B N 1
ATOM 2255 C CA . GLU B 1 63 ? -1.764 29.969 -4.281 1 95.62 63 GLU B CA 1
ATOM 2256 C C . GLU B 1 63 ? -2.023 31.469 -4.195 1 95.62 63 GLU B C 1
ATOM 2258 O O . GLU B 1 63 ? -1.814 32.094 -3.146 1 95.62 63 GLU B O 1
ATOM 2263 N N . GLU B 1 64 ? -2.465 31.984 -5.273 1 96.06 64 GLU B N 1
ATOM 2264 C CA . GLU B 1 64 ? -2.752 33.406 -5.309 1 96.06 64 GLU B CA 1
ATOM 2265 C C . GLU B 1 64 ? -3.896 33.75 -4.363 1 96.06 64 GLU B C 1
ATOM 2267 O O . GLU B 1 64 ? -3.842 34.781 -3.67 1 96.06 64 GLU B O 1
ATOM 2272 N N . GLU B 1 65 ? -4.832 32.969 -4.422 1 95.5 65 GLU B N 1
ATOM 2273 C CA . GLU B 1 65 ? -5.965 33.188 -3.527 1 95.5 65 GLU B CA 1
ATOM 2274 C C . GLU B 1 65 ? -5.535 33.125 -2.064 1 95.5 65 GLU B C 1
ATOM 2276 O O . GLU B 1 65 ? -6.023 33.875 -1.234 1 95.5 65 GLU B O 1
ATOM 2281 N N . ALA B 1 66 ? -4.676 32.188 -1.758 1 95.69 66 ALA B N 1
ATOM 2282 C CA . ALA B 1 66 ? -4.152 32.062 -0.401 1 95.69 66 ALA B CA 1
ATOM 2283 C C . ALA B 1 66 ? -3.414 33.312 0.027 1 95.69 66 ALA B C 1
ATOM 2285 O O . ALA B 1 66 ? -3.607 33.812 1.141 1 95.69 66 ALA B O 1
ATOM 2286 N N . LYS B 1 67 ? -2.637 33.844 -0.845 1 94.81 67 LYS B N 1
ATOM 2287 C CA . LYS B 1 67 ? -1.902 35.062 -0.551 1 94.81 67 LYS B CA 1
ATOM 2288 C C . LYS B 1 67 ? -2.855 36.219 -0.336 1 94.81 67 LYS B C 1
ATOM 2290 O O . LYS B 1 67 ? -2.656 37.031 0.571 1 94.81 67 LYS B O 1
ATOM 2295 N N . ALA B 1 68 ? -3.777 36.25 -1.18 1 95.44 68 ALA B N 1
ATOM 2296 C CA . ALA B 1 68 ? -4.77 37.312 -1.072 1 95.44 68 ALA B CA 1
ATOM 2297 C C . ALA B 1 68 ? -5.504 37.25 0.265 1 95.44 68 ALA B C 1
ATOM 2299 O O . ALA B 1 68 ? -5.91 38.281 0.808 1 95.44 68 ALA B O 1
ATOM 2300 N N . ALA B 1 69 ? -5.594 36.062 0.773 1 94 69 ALA B N 1
ATOM 2301 C CA . ALA B 1 69 ? -6.27 35.844 2.051 1 94 69 ALA B CA 1
ATOM 2302 C C . ALA B 1 69 ? -5.328 36.125 3.221 1 94 69 ALA B C 1
ATOM 2304 O O . ALA B 1 69 ? -5.699 35.938 4.383 1 94 69 ALA B O 1
ATOM 2305 N N . GLY B 1 70 ? -4.031 36.5 2.914 1 94.19 70 GLY B N 1
ATOM 2306 C CA . GLY B 1 70 ? -3.092 36.906 3.953 1 94.19 70 GLY B CA 1
ATOM 2307 C C . GLY B 1 70 ? -2.17 35.781 4.383 1 94.19 70 GLY B C 1
ATOM 2308 O O . GLY B 1 70 ? -1.439 35.906 5.367 1 94.19 70 GLY B O 1
ATOM 2309 N N . ALA B 1 71 ? -2.207 34.719 3.682 1 96.88 71 ALA B N 1
ATOM 2310 C CA . ALA B 1 71 ? -1.342 33.562 4.027 1 96.88 71 ALA B CA 1
ATOM 2311 C C . ALA B 1 71 ? 0.068 33.781 3.479 1 96.88 71 ALA B C 1
ATOM 2313 O O . ALA B 1 71 ? 0.25 34.406 2.439 1 96.88 71 ALA B O 1
ATOM 2314 N N . ILE B 1 72 ? 1.021 33.281 4.203 1 96.81 72 ILE B N 1
ATOM 2315 C CA . ILE B 1 72 ? 2.387 33.188 3.699 1 96.81 72 ILE B CA 1
ATOM 2316 C C . ILE B 1 72 ? 2.557 31.891 2.916 1 96.81 72 ILE B C 1
ATOM 2318 O O . ILE B 1 72 ? 2.295 30.812 3.438 1 96.81 72 ILE B O 1
ATOM 2322 N N . LEU B 1 73 ? 2.961 32 1.739 1 96.44 73 LEU B N 1
ATOM 2323 C CA . LEU B 1 73 ? 3.131 30.812 0.902 1 96.44 73 LEU B CA 1
ATOM 2324 C C . LEU B 1 73 ? 4.441 30.109 1.226 1 96.44 73 LEU B C 1
ATOM 2326 O O . LEU B 1 73 ? 5.516 30.703 1.134 1 96.44 73 LEU B O 1
ATOM 2330 N N . ALA B 1 74 ? 4.324 28.844 1.562 1 95.12 74 ALA B N 1
ATOM 2331 C CA . ALA B 1 74 ? 5.523 28.047 1.824 1 95.12 74 ALA B CA 1
ATOM 2332 C C . ALA B 1 74 ? 6.43 28 0.596 1 95.12 74 ALA B C 1
ATOM 2334 O O . ALA B 1 74 ? 5.949 27.828 -0.528 1 95.12 74 ALA B O 1
ATOM 2335 N N . GLY B 1 75 ? 7.711 28.109 0.831 1 91.06 75 GLY B N 1
ATOM 2336 C CA . GLY B 1 75 ? 8.68 28.062 -0.252 1 91.06 75 GLY B CA 1
ATOM 2337 C C . GLY B 1 75 ? 9.133 29.453 -0.693 1 91.06 75 GLY B C 1
ATOM 2338 O O . GLY B 1 75 ? 10.18 29.594 -1.327 1 91.06 75 GLY B O 1
ATOM 2339 N N . GLU B 1 76 ? 8.367 30.531 -0.483 1 87.06 76 GLU B N 1
ATOM 2340 C CA . GLU B 1 76 ? 8.727 31.906 -0.86 1 87.06 76 GLU B CA 1
ATOM 2341 C C . GLU B 1 76 ? 9.492 32.594 0.263 1 87.06 76 GLU B C 1
ATOM 2343 O O . GLU B 1 76 ? 10.102 33.656 0.048 1 87.06 76 GLU B O 1
ATOM 2348 N N . GLY B 1 77 ? 9.641 32.031 1.412 1 81.81 77 GLY B N 1
ATOM 2349 C CA . GLY B 1 77 ? 10.336 32.594 2.551 1 81.81 77 GLY B CA 1
ATOM 2350 C C . GLY B 1 77 ? 11.062 31.578 3.391 1 81.81 77 GLY B C 1
ATOM 2351 O O . GLY B 1 77 ? 11.75 30.703 2.854 1 81.81 77 GLY B O 1
ATOM 2352 N N . GLU B 1 78 ? 10.938 31.875 4.629 1 88.81 78 GLU B N 1
ATOM 2353 C CA . GLU B 1 78 ? 11.688 31.094 5.605 1 88.81 78 GLU B CA 1
ATOM 2354 C C . GLU B 1 78 ? 11.055 29.719 5.832 1 88.81 78 GLU B C 1
ATOM 2356 O O . GLU B 1 78 ? 11.727 28.781 6.25 1 88.81 78 GLU B O 1
ATOM 2361 N N . TRP B 1 79 ? 9.82 29.672 5.473 1 93.81 79 TRP B N 1
ATOM 2362 C CA . TRP B 1 79 ? 9.078 28.453 5.801 1 93.81 79 TRP B CA 1
ATOM 2363 C C . TRP B 1 79 ? 8.812 27.625 4.551 1 93.81 79 TRP B C 1
ATOM 2365 O O . TRP B 1 79 ? 8.641 28.172 3.459 1 93.81 79 TRP B O 1
ATOM 2375 N N . SER B 1 80 ? 8.859 26.312 4.719 1 94.31 80 SER B N 1
ATOM 2376 C CA . SER B 1 80 ? 8.648 25.359 3.627 1 94.31 80 SER B CA 1
ATOM 2377 C C . SER B 1 80 ? 7.816 24.172 4.082 1 94.31 80 SER B C 1
ATOM 2379 O O . SER B 1 80 ? 7.285 24.156 5.195 1 94.31 80 SER B O 1
ATOM 23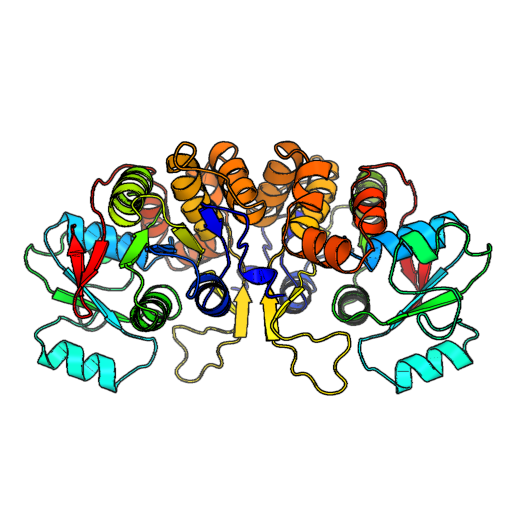81 N N . LEU B 1 81 ? 7.684 23.25 3.184 1 92.94 81 LEU B N 1
ATOM 2382 C CA . LEU B 1 81 ? 6.949 22.016 3.469 1 92.94 81 LEU B CA 1
ATOM 2383 C C . LEU B 1 81 ? 7.738 21.125 4.418 1 92.94 81 LEU B C 1
ATOM 2385 O O . LEU B 1 81 ? 7.23 20.094 4.875 1 92.94 81 LEU B O 1
ATOM 2389 N N . ARG B 1 82 ? 8.875 21.516 4.844 1 95.31 82 ARG B N 1
ATOM 2390 C CA . ARG B 1 82 ? 9.727 20.734 5.738 1 95.31 82 ARG B CA 1
ATOM 2391 C C . ARG B 1 82 ? 9.391 21.016 7.195 1 95.31 82 ARG B C 1
ATOM 2393 O O . ARG B 1 82 ? 9.383 22.172 7.629 1 95.31 82 ARG B O 1
ATOM 2400 N N . PRO B 1 83 ? 9.164 19.969 7.926 1 97.31 83 PRO B N 1
ATOM 2401 C CA . PRO B 1 83 ? 8.844 20.156 9.344 1 97.31 83 PRO B CA 1
ATOM 2402 C C . PRO B 1 83 ? 9.891 20.984 10.078 1 97.31 83 PRO B C 1
ATOM 2404 O O . PRO B 1 83 ? 9.539 21.844 10.891 1 97.31 83 PRO B O 1
ATOM 2407 N N . SER B 1 84 ? 11.141 20.828 9.766 1 96.5 84 SER B N 1
ATOM 2408 C CA . SER B 1 84 ? 12.219 21.5 10.477 1 96.5 84 SER B CA 1
ATOM 2409 C C . SER B 1 84 ? 12.203 23 10.203 1 96.5 84 SER B C 1
ATOM 2411 O O . SER B 1 84 ? 12.719 23.797 11 1 96.5 84 SER B O 1
ATOM 2413 N N . SER B 1 85 ? 11.617 23.406 9.141 1 96.56 85 SER B N 1
ATOM 2414 C CA . SER B 1 85 ? 11.617 24.828 8.758 1 96.56 85 SER B CA 1
ATOM 2415 C C . SER B 1 85 ? 10.586 25.609 9.562 1 96.56 85 SER B C 1
ATOM 2417 O O . SER B 1 85 ? 10.641 26.844 9.594 1 96.56 85 SER B O 1
ATOM 2419 N N . VAL B 1 86 ? 9.672 24.906 10.234 1 97.75 86 VAL B N 1
ATOM 2420 C CA . VAL B 1 86 ? 8.547 25.641 10.805 1 97.75 86 VAL B CA 1
ATOM 2421 C C . VAL B 1 86 ? 8.562 25.516 12.328 1 97.75 86 VAL B C 1
ATOM 2423 O O . VAL B 1 86 ? 7.594 25.875 13 1 97.75 86 VAL B O 1
ATOM 2426 N N . THR B 1 87 ? 9.617 24.984 12.914 1 96.81 87 THR B N 1
ATOM 2427 C CA . THR B 1 87 ? 9.672 24.688 14.344 1 96.81 87 THR B CA 1
ATOM 2428 C C . THR B 1 87 ? 9.562 25.984 15.156 1 96.81 87 THR B C 1
ATOM 2430 O O . THR B 1 87 ? 9.156 25.953 16.328 1 96.81 87 THR B O 1
ATOM 2433 N N . GLU B 1 88 ? 9.883 27.125 14.516 1 96.12 88 GLU B N 1
ATOM 2434 C CA . GLU B 1 88 ? 9.852 28.391 15.227 1 96.12 88 GLU B CA 1
ATOM 2435 C C . GLU B 1 88 ? 8.93 29.391 14.523 1 96.12 88 GLU B C 1
ATOM 2437 O O . GLU B 1 88 ? 9.148 30.609 14.594 1 96.12 88 GLU B O 1
ATOM 2442 N N . ILE B 1 89 ? 8.039 28.875 13.789 1 96.75 89 ILE B N 1
ATOM 2443 C CA . ILE B 1 89 ? 7.113 29.75 13.086 1 96.75 89 ILE B CA 1
ATOM 2444 C C . ILE B 1 89 ? 6.305 30.562 14.094 1 96.75 89 ILE B C 1
ATOM 2446 O O . ILE B 1 89 ? 5.863 30.031 15.117 1 96.75 89 ILE B O 1
ATOM 2450 N N . PRO B 1 90 ? 6.117 31.812 13.898 1 96.75 90 PRO B N 1
ATOM 2451 C CA . PRO B 1 90 ? 5.426 32.656 14.875 1 96.75 90 PRO B CA 1
ATOM 2452 C C . PRO B 1 90 ? 3.955 32.312 15.039 1 96.75 90 PRO B C 1
ATOM 2454 O O . PRO B 1 90 ? 3.287 31.953 14.055 1 96.75 90 PRO B O 1
ATOM 2457 N N . SER B 1 91 ? 3.488 32.469 16.234 1 97.62 91 SER B N 1
ATOM 2458 C CA . SER B 1 91 ? 2.062 32.281 16.5 1 97.62 91 SER B CA 1
ATOM 2459 C C . SER B 1 91 ? 1.227 33.219 15.641 1 97.62 91 SER B C 1
ATOM 2461 O O . SER B 1 91 ? 1.64 34.344 15.352 1 97.62 91 SER B O 1
ATOM 2463 N N . GLY B 1 92 ? 0.1 32.688 15.188 1 97.12 92 GLY B N 1
ATOM 2464 C CA . GLY B 1 92 ? -0.818 33.5 14.414 1 97.12 92 GLY B CA 1
ATOM 2465 C C . GLY B 1 92 ? -0.559 33.438 12.922 1 97.12 92 GLY B C 1
ATOM 2466 O O . GLY B 1 92 ? -1.387 33.875 12.117 1 97.12 92 GLY B O 1
ATOM 2467 N N . THR B 1 93 ? 0.523 32.844 12.523 1 96.69 93 THR B N 1
ATOM 2468 C CA . THR B 1 93 ? 0.856 32.75 11.102 1 96.69 93 THR B CA 1
ATOM 2469 C C . THR B 1 93 ? -0.16 31.875 10.375 1 96.69 93 THR B C 1
ATOM 2471 O O . THR B 1 93 ? -0.573 30.844 10.883 1 96.69 93 THR B O 1
ATOM 2474 N N . LEU B 1 94 ? -0.659 32.344 9.281 1 97.81 94 LEU B N 1
ATOM 2475 C CA . LEU B 1 94 ? -1.384 31.531 8.32 1 97.81 94 LEU B CA 1
ATOM 2476 C C . LEU B 1 94 ? -0.47 31.094 7.18 1 97.81 94 LEU B C 1
ATOM 2478 O O . LEU B 1 94 ? -0.078 31.906 6.344 1 97.81 94 LEU B O 1
ATOM 2482 N N . LEU B 1 95 ? -0.127 29.859 7.18 1 98.06 95 LEU B N 1
ATOM 2483 C CA . LEU B 1 95 ? 0.816 29.328 6.199 1 98.06 95 LEU B CA 1
ATOM 2484 C C . LEU B 1 95 ? 0.087 28.578 5.09 1 98.06 95 LEU B C 1
ATOM 2486 O O . LEU B 1 95 ? -0.658 27.641 5.363 1 98.06 95 LEU B O 1
ATOM 2490 N N . ALA B 1 96 ? 0.23 29.031 3.863 1 98.06 96 ALA B N 1
ATOM 2491 C CA . ALA B 1 96 ? -0.243 28.281 2.709 1 98.06 96 ALA B CA 1
ATOM 2492 C C . ALA B 1 96 ? 0.752 27.188 2.326 1 98.06 96 ALA B C 1
ATOM 2494 O O . ALA B 1 96 ? 1.93 27.469 2.088 1 98.06 96 ALA B O 1
ATOM 2495 N N . LEU B 1 97 ? 0.267 25.984 2.289 1 97.44 97 LEU B N 1
ATOM 2496 C CA . LEU B 1 97 ? 1.168 24.844 2.123 1 97.44 97 LEU B CA 1
ATOM 2497 C C . LEU B 1 97 ? 0.763 24 0.92 1 97.44 97 LEU B C 1
ATOM 2499 O O . LEU B 1 97 ? -0.028 23.062 1.052 1 97.44 97 LEU B O 1
ATOM 2503 N N . PRO B 1 98 ? 1.382 24.281 -0.233 1 94.88 98 PRO B N 1
ATOM 2504 C CA . PRO B 1 98 ? 1.167 23.391 -1.379 1 94.88 98 PRO B CA 1
ATOM 2505 C C . PRO B 1 98 ? 1.85 22.031 -1.213 1 94.88 98 PRO B C 1
ATOM 2507 O O . PRO B 1 98 ? 2.988 21.969 -0.745 1 94.88 98 PRO B O 1
ATOM 2510 N N . SER B 1 99 ? 1.168 21.031 -1.463 1 93.81 99 SER B N 1
ATOM 2511 C CA . SER B 1 99 ? 1.746 19.688 -1.403 1 93.81 99 SER B CA 1
ATOM 2512 C C . SER B 1 99 ? 1.059 18.734 -2.383 1 93.81 99 SER B C 1
ATOM 2514 O O . SER B 1 99 ? -0.158 18.812 -2.572 1 93.81 99 SER B O 1
ATOM 2516 N N . PRO B 1 100 ? 1.812 17.812 -3.02 1 92.38 100 PRO B N 1
ATOM 2517 C CA . PRO B 1 100 ? 1.237 16.906 -4.012 1 92.38 100 PRO B CA 1
ATOM 2518 C C . PRO B 1 100 ? 0.315 15.859 -3.391 1 92.38 100 PRO B C 1
ATOM 2520 O O . PRO B 1 100 ? -0.577 15.336 -4.062 1 92.38 100 PRO B O 1
ATOM 2523 N N . ASN B 1 101 ? 0.525 15.578 -2.105 1 94.94 101 ASN B N 1
ATOM 2524 C CA . ASN B 1 101 ? -0.239 14.492 -1.504 1 94.94 101 ASN B CA 1
ATOM 2525 C C . ASN B 1 101 ? -1.163 15 -0.4 1 94.94 101 ASN B C 1
ATOM 2527 O O . ASN B 1 101 ? -2.338 15.273 -0.647 1 94.94 101 ASN B O 1
ATOM 2531 N N . GLY B 1 102 ? -0.643 15.391 0.713 1 97.56 102 GLY B N 1
ATOM 2532 C CA . GLY B 1 102 ? -1.44 15.742 1.877 1 97.56 102 GLY B CA 1
ATOM 2533 C C . GLY B 1 102 ? -2.4 16.891 1.62 1 97.56 102 GLY B C 1
ATOM 2534 O O . GLY B 1 102 ? -3.6 16.766 1.874 1 97.56 102 GLY B O 1
ATOM 2535 N N . ALA B 1 103 ? -1.903 18.016 1.107 1 97.44 103 ALA B N 1
ATOM 2536 C CA . ALA B 1 103 ? -2.746 19.188 0.86 1 97.44 103 ALA B CA 1
ATOM 2537 C C . ALA B 1 103 ? -3.789 18.891 -0.213 1 97.44 103 ALA B C 1
ATOM 2539 O O . ALA B 1 103 ? -4.945 19.297 -0.092 1 97.44 103 ALA B O 1
ATOM 2540 N N . THR B 1 104 ? -3.355 18.219 -1.234 1 95.94 104 THR B N 1
ATOM 2541 C CA . THR B 1 104 ? -4.246 17.859 -2.332 1 95.94 104 THR B CA 1
ATOM 2542 C C . THR B 1 104 ? -5.363 16.938 -1.845 1 95.94 104 THR B C 1
ATOM 2544 O O . THR B 1 104 ? -6.516 17.078 -2.252 1 95.94 104 THR B O 1
ATOM 2547 N N . LEU B 1 105 ? -5.035 16 -0.976 1 97.69 105 LEU B N 1
ATOM 2548 C CA . LEU B 1 105 ? -6.035 15.094 -0.424 1 97.69 105 LEU B CA 1
ATOM 2549 C C . LEU B 1 105 ? -7.004 15.844 0.485 1 97.69 105 LEU B C 1
ATOM 2551 O O . LEU B 1 105 ? -8.195 15.547 0.509 1 97.69 105 LEU B O 1
ATOM 2555 N N . CYS B 1 106 ? -6.473 16.781 1.243 1 97.94 106 CYS B N 1
ATOM 2556 C CA . CYS B 1 106 ? -7.355 17.594 2.068 1 97.94 106 CYS B CA 1
ATOM 2557 C C . CYS B 1 106 ? -8.367 18.344 1.208 1 97.94 106 CYS B C 1
ATOM 2559 O O . CYS B 1 106 ? -9.547 18.438 1.56 1 97.94 106 CYS B O 1
ATOM 2561 N N . ASP B 1 107 ? -7.875 18.906 0.16 1 95.81 107 ASP B N 1
ATOM 2562 C CA . ASP B 1 107 ? -8.742 19.609 -0.775 1 95.81 107 ASP B CA 1
ATOM 2563 C C . ASP B 1 107 ? -9.836 18.688 -1.318 1 95.81 107 ASP B C 1
ATOM 2565 O O . ASP B 1 107 ? -11 19.078 -1.392 1 95.81 107 ASP B O 1
ATOM 2569 N N . ALA B 1 108 ? -9.43 17.484 -1.714 1 95.75 108 ALA B N 1
ATOM 2570 C CA . ALA B 1 108 ? -10.383 16.5 -2.219 1 95.75 108 ALA B CA 1
ATOM 2571 C C . ALA B 1 108 ? -11.383 16.109 -1.139 1 95.75 108 ALA B C 1
ATOM 2573 O O . ALA B 1 108 ? -12.586 16.016 -1.401 1 95.75 108 ALA B O 1
ATOM 2574 N N . ALA B 1 109 ? -10.922 15.867 0.055 1 97.5 109 ALA B N 1
ATOM 2575 C CA . ALA B 1 109 ? -11.766 15.43 1.163 1 97.5 109 ALA B CA 1
ATOM 2576 C C . ALA B 1 109 ? -12.758 16.516 1.555 1 97.5 109 ALA B C 1
ATOM 2578 O O . ALA B 1 109 ? -13.875 16.219 1.999 1 97.5 109 ALA B O 1
ATOM 2579 N N . ALA B 1 110 ? -12.391 17.734 1.349 1 95.44 110 ALA B N 1
ATOM 2580 C CA . ALA B 1 110 ? -13.227 18.859 1.72 1 95.44 110 ALA B CA 1
ATOM 2581 C C . ALA B 1 110 ? -14.547 18.844 0.951 1 95.44 110 ALA B C 1
ATOM 2583 O O . ALA B 1 110 ? -15.547 19.406 1.413 1 95.44 110 ALA B O 1
ATOM 2584 N N . THR B 1 111 ? -14.57 18.219 -0.171 1 94.31 111 THR B N 1
ATOM 2585 C CA . THR B 1 111 ? -15.742 18.25 -1.033 1 94.31 111 THR B CA 1
ATOM 2586 C C . THR B 1 111 ? -16.719 17.141 -0.657 1 94.31 111 THR B C 1
ATOM 2588 O O . THR B 1 111 ? -17.812 17.031 -1.23 1 94.31 111 THR B O 1
ATOM 2591 N N . THR B 1 112 ? -16.422 16.297 0.274 1 94.81 112 THR B N 1
ATOM 2592 C CA . THR B 1 112 ? -17.188 15.086 0.538 1 94.81 112 THR B CA 1
ATOM 2593 C C . THR B 1 112 ? -18.297 15.352 1.551 1 94.81 112 THR B C 1
ATOM 2595 O O . THR B 1 112 ? -19.234 14.562 1.683 1 94.81 112 THR B O 1
ATOM 2598 N N . GLY B 1 113 ? -18.188 16.422 2.342 1 94.81 113 GLY B N 1
ATOM 2599 C CA . GLY B 1 113 ? -19.109 16.703 3.424 1 94.81 113 GLY B CA 1
ATOM 2600 C C . GLY B 1 113 ? -18.672 16.109 4.754 1 94.81 113 GLY B C 1
ATOM 2601 O O . GLY B 1 113 ? -19.234 16.453 5.801 1 94.81 113 GLY B O 1
ATOM 2602 N N . ALA B 1 114 ? -17.688 15.266 4.785 1 97.81 114 ALA B N 1
ATOM 2603 C CA . ALA B 1 114 ? -17.141 14.703 6.02 1 97.81 114 ALA B CA 1
ATOM 2604 C C . ALA B 1 114 ? -16.328 15.742 6.777 1 97.81 114 ALA B C 1
ATOM 2606 O O . ALA B 1 114 ? -15.836 16.703 6.184 1 97.81 114 ALA B O 1
ATOM 2607 N N . HIS B 1 115 ? -16.25 15.547 8.094 1 98.25 115 HIS B N 1
ATOM 2608 C CA . HIS B 1 115 ? -15.188 16.25 8.812 1 98.25 115 HIS B CA 1
ATOM 2609 C C . HIS B 1 115 ? -13.812 15.773 8.367 1 98.25 115 HIS B C 1
ATOM 2611 O O . HIS B 1 115 ? -13.555 14.57 8.297 1 98.25 115 HIS B O 1
ATOM 2617 N N . VAL B 1 116 ? -12.984 16.734 8.062 1 98.81 116 VAL B N 1
ATOM 2618 C CA . VAL B 1 116 ? -11.656 16.375 7.562 1 98.81 116 VAL B CA 1
ATOM 2619 C C . VAL B 1 116 ? -10.602 16.719 8.609 1 98.81 116 VAL B C 1
ATOM 2621 O O . VAL B 1 116 ? -10.523 17.859 9.062 1 98.81 116 VAL B O 1
ATOM 2624 N N . LEU B 1 117 ? -9.82 15.75 9 1 98.94 117 LEU B N 1
ATOM 2625 C CA . LEU B 1 117 ? -8.695 15.93 9.906 1 98.94 117 LEU B CA 1
ATOM 2626 C C . LEU B 1 117 ? -7.383 15.57 9.211 1 98.94 117 LEU B C 1
ATOM 2628 O O . LEU B 1 117 ? -7.375 14.773 8.266 1 98.94 117 LEU B O 1
ATOM 2632 N N . ALA B 1 118 ? -6.309 16.203 9.641 1 98.94 118 ALA B N 1
ATOM 2633 C CA . ALA B 1 118 ? -4.961 15.828 9.227 1 98.94 118 ALA B CA 1
ATOM 2634 C C . ALA B 1 118 ? -4.203 15.156 10.367 1 98.94 118 ALA B C 1
ATOM 2636 O O . ALA B 1 118 ? -4.023 15.75 11.438 1 98.94 118 ALA B O 1
ATOM 2637 N N . GLY B 1 119 ? -3.832 13.922 10.156 1 98.88 119 GLY B N 1
ATOM 2638 C CA . GLY B 1 119 ? -3.15 13.148 11.18 1 98.88 119 GLY B CA 1
ATOM 2639 C C . GLY B 1 119 ? -1.765 12.695 10.766 1 98.88 119 GLY B C 1
ATOM 2640 O O . GLY B 1 119 ? -1.472 12.594 9.578 1 98.88 119 GLY B O 1
ATOM 2641 N N . CYS B 1 120 ? -0.929 12.508 11.656 1 98.88 120 CYS B N 1
ATOM 2642 C CA . CYS B 1 120 ? 0.411 11.945 11.516 1 98.88 120 CYS B CA 1
ATOM 2643 C C . CYS B 1 120 ? 0.811 11.172 12.766 1 98.88 120 CYS B C 1
ATOM 2645 O O . CYS B 1 120 ? -0.037 10.859 13.602 1 98.88 120 CYS B O 1
ATOM 2647 N N . LEU B 1 121 ? 2.082 10.789 12.891 1 98.94 121 LEU B N 1
ATOM 2648 C CA . LEU B 1 121 ? 2.549 10.023 14.047 1 98.94 121 LEU B CA 1
ATOM 2649 C C . LEU B 1 121 ? 2.549 10.891 15.305 1 98.94 121 LEU B C 1
ATOM 2651 O O . LEU B 1 121 ? 2.162 10.43 16.375 1 98.94 121 LEU B O 1
ATOM 2655 N N . ARG B 1 122 ? 2.84 12.148 15.227 1 98.94 122 ARG B N 1
ATOM 2656 C CA . ARG B 1 122 ? 3.012 13.055 16.359 1 98.94 122 ARG B CA 1
ATOM 2657 C C . ARG B 1 122 ? 1.69 13.273 17.094 1 98.94 122 ARG B C 1
ATOM 2659 O O . ARG B 1 122 ? 1.668 13.422 18.312 1 98.94 122 ARG B O 1
ATOM 2666 N N . ASN B 1 123 ? 0.609 13.273 16.344 1 98.94 123 ASN B N 1
ATOM 2667 C CA . ASN B 1 123 ? -0.681 13.609 16.938 1 98.94 123 ASN B CA 1
ATOM 2668 C C . ASN B 1 123 ? -1.676 12.461 16.812 1 98.94 123 ASN B C 1
ATOM 2670 O O . ASN B 1 123 ? -2.889 12.688 16.797 1 98.94 123 ASN B O 1
ATOM 2674 N N . ALA B 1 124 ? -1.212 11.242 16.703 1 98.94 124 ALA B N 1
ATOM 2675 C CA . ALA B 1 124 ? -2.027 10.078 16.375 1 98.94 124 ALA B CA 1
ATOM 2676 C C . ALA B 1 124 ? -3.16 9.898 17.375 1 98.94 124 ALA B C 1
ATOM 2678 O O . ALA B 1 124 ? -4.332 9.836 17 1 98.94 124 ALA B O 1
ATOM 2679 N N . SER B 1 125 ? -2.85 9.859 18.641 1 98.88 125 SER B N 1
ATOM 2680 C CA . SER B 1 125 ? -3.861 9.617 19.672 1 98.88 125 SER B CA 1
ATOM 2681 C C . SER B 1 125 ? -4.844 10.781 19.766 1 98.88 125 SER B C 1
ATOM 2683 O O . SER B 1 125 ? -6.039 10.57 19.969 1 98.88 125 SER B O 1
ATOM 2685 N N . ALA B 1 126 ? -4.344 12 19.656 1 98.94 126 ALA B N 1
ATOM 2686 C CA . ALA B 1 126 ? -5.199 13.18 19.734 1 98.94 126 ALA B CA 1
ATOM 2687 C C . ALA B 1 126 ? -6.188 13.219 18.562 1 98.94 126 ALA B C 1
ATOM 2689 O O . ALA B 1 126 ? -7.379 13.477 18.766 1 98.94 126 ALA B O 1
ATOM 2690 N N . VAL B 1 127 ? -5.723 12.969 17.391 1 98.94 127 VAL B N 1
ATOM 2691 C CA . VAL B 1 127 ? -6.562 12.969 16.188 1 98.94 127 VAL B CA 1
ATOM 2692 C C . VAL B 1 127 ? -7.594 11.844 16.297 1 98.94 127 VAL B C 1
ATOM 2694 O O . VAL B 1 127 ? -8.766 12.039 15.945 1 98.94 127 VAL B O 1
ATOM 2697 N N . ALA B 1 128 ? -7.164 10.656 16.75 1 98.94 128 ALA B N 1
ATOM 2698 C CA . ALA B 1 128 ? -8.078 9.531 16.922 1 98.94 128 ALA B CA 1
ATOM 2699 C C . ALA B 1 128 ? -9.211 9.883 17.875 1 98.94 128 ALA B C 1
ATOM 2701 O O . ALA B 1 128 ? -10.383 9.641 17.562 1 98.94 128 ALA B O 1
ATOM 2702 N N . ALA B 1 129 ? -8.859 10.445 19 1 98.81 129 ALA B N 1
ATOM 2703 C CA . ALA B 1 129 ? -9.859 10.805 20 1 98.81 129 ALA B CA 1
ATOM 2704 C C . ALA B 1 129 ? -10.859 11.812 19.438 1 98.81 129 ALA B C 1
ATOM 2706 O O . ALA B 1 129 ? -12.07 11.664 19.625 1 98.81 129 ALA B O 1
ATOM 2707 N N . ARG B 1 130 ? -10.367 12.828 18.812 1 98.88 130 ARG B N 1
ATOM 2708 C CA . ARG B 1 130 ? -11.242 13.852 18.234 1 98.88 130 ARG B CA 1
ATOM 2709 C C . ARG B 1 130 ? -12.141 13.266 17.156 1 98.88 130 ARG B C 1
ATOM 2711 O O . ARG B 1 130 ? -13.32 13.609 17.062 1 98.88 130 ARG B O 1
ATOM 2718 N N . ALA B 1 131 ? -11.57 12.422 16.312 1 98.88 131 ALA B N 1
ATOM 2719 C CA . ALA B 1 131 ? -12.344 11.773 15.258 1 98.88 131 ALA B CA 1
ATOM 2720 C C . ALA B 1 131 ? -13.5 10.969 15.844 1 98.88 131 ALA B C 1
ATOM 2722 O O . ALA B 1 131 ? -14.625 11.016 15.328 1 98.88 131 ALA B O 1
ATOM 2723 N N . ALA B 1 132 ? -13.211 10.242 16.875 1 98.81 132 ALA B N 1
ATOM 2724 C CA . ALA B 1 132 ? -14.234 9.43 17.516 1 98.81 132 ALA B CA 1
ATOM 2725 C C . ALA B 1 132 ? -15.383 10.305 18.016 1 98.81 132 ALA B C 1
ATOM 2727 O O . ALA B 1 132 ? -16.562 9.953 17.844 1 98.81 132 ALA B O 1
ATOM 2728 N N . GLY B 1 133 ? -15 11.406 18.656 1 98.56 133 GLY B N 1
ATOM 2729 C CA . GLY B 1 133 ? -16.016 12.328 19.125 1 98.56 133 GLY B CA 1
ATOM 2730 C C . GLY B 1 133 ? -16.859 12.922 18.016 1 98.56 133 GLY B C 1
ATOM 2731 O O . GLY B 1 133 ? -18.078 12.992 18.109 1 98.56 133 GLY B O 1
ATOM 2732 N N . LEU B 1 134 ? -16.266 13.344 16.953 1 98.56 134 LEU B N 1
ATOM 2733 C CA . LEU B 1 134 ? -16.938 13.969 15.82 1 98.56 134 LEU B CA 1
ATOM 2734 C C . LEU B 1 134 ? -17.844 12.969 15.102 1 98.56 134 LEU B C 1
ATOM 2736 O O . LEU B 1 134 ? -18.938 13.328 14.656 1 98.56 134 LEU B O 1
ATOM 2740 N N . ALA B 1 135 ? -17.281 11.758 14.922 1 98.38 135 ALA B N 1
ATOM 2741 C CA . ALA B 1 135 ? -18 10.75 14.141 1 98.38 135 ALA B CA 1
ATOM 2742 C C . ALA B 1 135 ? -19.281 10.328 14.852 1 98.38 135 ALA B C 1
ATOM 2744 O O . ALA B 1 135 ? -20.281 10 14.203 1 98.38 135 ALA B O 1
ATOM 2745 N N . ASP B 1 136 ? -19.156 10.266 16.203 1 97.12 136 ASP B N 1
ATOM 2746 C CA . ASP B 1 136 ? -20.328 9.992 17.031 1 97.12 136 ASP B CA 1
ATOM 2747 C C . ASP B 1 136 ? -21.047 8.727 16.562 1 97.12 136 ASP B C 1
ATOM 2749 O O . ASP B 1 136 ? -22.234 8.75 16.281 1 97.12 136 ASP B O 1
ATOM 2753 N N . GLY B 1 137 ? -20.375 7.652 16.5 1 97.38 137 GLY B N 1
ATOM 2754 C CA . GLY B 1 137 ? -20.953 6.352 16.203 1 97.38 137 GLY B CA 1
ATOM 2755 C C . GLY B 1 137 ? -20.969 6.035 14.719 1 97.38 137 GLY B C 1
ATOM 2756 O O . GLY B 1 137 ? -21.234 4.898 14.32 1 97.38 137 GLY B O 1
ATOM 2757 N N . ARG B 1 138 ? -20.828 6.984 13.852 1 98.12 138 ARG B N 1
ATOM 2758 C CA . ARG B 1 138 ? -20.75 6.773 12.414 1 98.12 138 ARG B CA 1
ATOM 2759 C C . ARG B 1 138 ? -19.328 6.379 11.992 1 98.12 138 ARG B C 1
ATOM 2761 O O . ARG B 1 138 ? -18.375 6.547 12.758 1 98.12 138 ARG B O 1
ATOM 2768 N N . PRO B 1 139 ? -19.078 5.895 10.82 1 98.69 139 PRO B N 1
ATOM 2769 C CA . PRO B 1 139 ? -17.781 5.359 10.406 1 98.69 139 PRO B CA 1
ATOM 2770 C C . PRO B 1 139 ? -16.719 6.445 10.242 1 98.69 139 PRO B C 1
ATOM 2772 O O . PRO B 1 139 ? -17.047 7.586 9.914 1 98.69 139 PRO B O 1
ATOM 2775 N N . ILE B 1 140 ? -15.492 6.059 10.5 1 98.88 140 ILE B N 1
ATOM 2776 C CA . ILE B 1 140 ? -14.305 6.887 10.336 1 98.88 140 ILE B CA 1
ATOM 2777 C C . ILE B 1 140 ? -13.414 6.305 9.25 1 98.88 140 ILE B C 1
ATOM 2779 O O . ILE B 1 140 ? -13.125 5.105 9.25 1 98.88 140 ILE B O 1
ATOM 2783 N N . GLY B 1 141 ? -13.07 7.117 8.289 1 98.81 141 GLY B N 1
ATOM 2784 C CA . GLY B 1 141 ? -12.125 6.723 7.258 1 98.81 141 GLY B CA 1
ATOM 2785 C C . GLY B 1 141 ? -10.742 7.312 7.453 1 98.81 141 GLY B C 1
ATOM 2786 O O . GLY B 1 141 ? -10.602 8.523 7.66 1 98.81 141 GLY B O 1
ATOM 2787 N N . VAL B 1 142 ? -9.734 6.48 7.484 1 98.94 142 VAL B N 1
ATOM 2788 C CA . VAL B 1 142 ? -8.336 6.895 7.523 1 98.94 142 VAL B CA 1
ATOM 2789 C C . VAL B 1 142 ? -7.699 6.711 6.148 1 98.94 142 VAL B C 1
ATOM 2791 O O . VAL B 1 142 ? -7.785 5.633 5.559 1 98.94 142 VAL B O 1
ATOM 2794 N N . VAL B 1 143 ? -7.039 7.785 5.637 1 98.81 143 VAL B N 1
ATOM 2795 C CA . VAL B 1 143 ? -6.574 7.773 4.254 1 98.81 143 VAL B CA 1
ATOM 2796 C C . VAL B 1 143 ? -5.09 8.125 4.207 1 98.81 143 VAL B C 1
ATOM 2798 O O . VAL B 1 143 ? -4.727 9.289 4.027 1 98.81 143 VAL B O 1
ATOM 2801 N N . PRO B 1 144 ? -4.207 7.105 4.367 1 98.88 144 PRO B N 1
ATOM 2802 C CA . PRO B 1 144 ? -2.809 7.391 4.043 1 98.88 144 PRO B CA 1
ATOM 2803 C C . PRO B 1 144 ? -2.629 7.902 2.613 1 98.88 144 PRO B C 1
ATOM 2805 O O . PRO B 1 144 ? -3.219 7.355 1.68 1 98.88 144 PRO B O 1
ATOM 2808 N N . ALA B 1 145 ? -1.798 8.898 2.471 1 98.31 145 ALA B N 1
ATOM 2809 C CA . ALA B 1 145 ? -1.692 9.609 1.197 1 98.31 145 ALA B CA 1
ATOM 2810 C C . ALA B 1 145 ? -0.832 8.836 0.206 1 98.31 145 ALA B C 1
ATOM 2812 O O . ALA B 1 145 ? -1.172 8.734 -0.975 1 98.31 145 ALA B O 1
ATOM 2813 N N . GLY B 1 146 ? 0.205 8.227 0.745 1 97 146 GLY B N 1
ATOM 2814 C CA . GLY B 1 146 ? 1.205 7.652 -0.14 1 97 146 GLY B CA 1
ATOM 2815 C C . GLY B 1 146 ? 1.997 8.695 -0.903 1 97 146 GLY B C 1
ATOM 2816 O O . GLY B 1 146 ? 1.915 9.891 -0.602 1 97 146 GLY B O 1
ATOM 2817 N N . GLU B 1 147 ? 2.828 8.219 -1.764 1 94 147 GLU B N 1
ATOM 2818 C CA . GLU B 1 147 ? 3.562 9.055 -2.709 1 94 147 GLU B CA 1
ATOM 2819 C C . GLU B 1 147 ? 3.066 8.836 -4.137 1 94 147 GLU B C 1
ATOM 2821 O O . GLU B 1 147 ? 2.137 8.062 -4.363 1 94 147 GLU B O 1
ATOM 2826 N N . ARG B 1 148 ? 3.578 9.625 -4.988 1 91 148 ARG B N 1
ATOM 2827 C CA . ARG B 1 148 ? 3.279 9.469 -6.406 1 91 148 ARG B CA 1
ATOM 2828 C C . ARG B 1 148 ? 4.551 9.211 -7.207 1 91 148 ARG B C 1
ATOM 2830 O O . ARG B 1 148 ? 5.535 9.938 -7.078 1 91 148 ARG B O 1
ATOM 2837 N N . TRP B 1 149 ? 4.449 8.141 -8.008 1 89.19 149 TRP B N 1
ATOM 2838 C CA . TRP B 1 149 ? 5.594 7.887 -8.875 1 89.19 149 TRP B CA 1
ATOM 2839 C C . TRP B 1 149 ? 5.789 9.031 -9.867 1 89.19 149 TRP B C 1
ATOM 2841 O O . TRP B 1 149 ? 4.82 9.57 -10.406 1 89.19 149 TRP B O 1
ATOM 2851 N N . GLY B 1 150 ? 6.996 9.312 -10.188 1 78.38 150 GLY B N 1
ATOM 2852 C CA . GLY B 1 150 ? 7.305 10.25 -11.258 1 78.38 150 GLY B CA 1
ATOM 2853 C C . GLY B 1 150 ? 7.242 11.695 -10.82 1 78.38 150 GLY B C 1
ATOM 2854 O O . GLY B 1 150 ? 7.5 12.602 -11.617 1 78.38 150 GLY B O 1
ATOM 2855 N N . ILE B 1 151 ? 6.844 11.883 -9.57 1 69.19 151 ILE B N 1
ATOM 2856 C CA . ILE B 1 151 ? 6.828 13.266 -9.102 1 69.19 151 ILE B CA 1
ATOM 2857 C C . ILE B 1 151 ? 8.258 13.773 -8.961 1 69.19 151 ILE B C 1
ATOM 2859 O O . ILE B 1 151 ? 9.086 13.141 -8.289 1 69.19 151 ILE B O 1
ATOM 2863 N N . ASP B 1 152 ? 8.523 14.719 -9.828 1 62.22 152 ASP B N 1
ATOM 2864 C CA . ASP B 1 152 ? 9.734 15.523 -9.672 1 62.22 152 ASP B CA 1
ATOM 2865 C C . ASP B 1 152 ? 9.406 16.891 -9.07 1 62.22 152 ASP B C 1
ATOM 2867 O O . ASP B 1 152 ? 9 17.797 -9.789 1 62.22 152 ASP B O 1
ATOM 2871 N N . ILE B 1 153 ? 9.555 16.969 -7.734 1 56.59 153 ILE B N 1
ATOM 2872 C CA . ILE B 1 153 ? 9.156 18.172 -7.012 1 56.59 153 ILE B CA 1
ATOM 2873 C C . ILE B 1 153 ? 9.898 19.375 -7.574 1 56.59 153 ILE B C 1
ATOM 2875 O O . ILE B 1 153 ? 9.406 20.516 -7.504 1 56.59 153 ILE B O 1
ATOM 2879 N N . LEU B 1 154 ? 11.117 19.172 -8.062 1 53.31 154 LEU B N 1
ATOM 2880 C CA . LEU B 1 154 ? 11.938 20.281 -8.562 1 53.31 154 LEU B CA 1
ATOM 2881 C C . LEU B 1 154 ? 11.703 20.5 -10.055 1 53.31 154 LEU B C 1
ATOM 2883 O O . LEU B 1 154 ? 12.156 21.484 -10.625 1 53.31 154 LEU B O 1
ATOM 2887 N N . GLY B 1 155 ? 11.055 19.5 -10.664 1 54.5 155 GLY B N 1
ATOM 2888 C CA . GLY B 1 155 ? 10.867 19.625 -12.102 1 54.5 155 GLY B CA 1
ATOM 2889 C C . GLY B 1 155 ? 9.609 20.375 -12.484 1 54.5 155 GLY B C 1
ATOM 2890 O O . GLY B 1 155 ? 8.68 20.484 -11.672 1 54.5 155 GLY B O 1
ATOM 2891 N N . ALA B 1 156 ? 9.758 21.281 -13.398 1 53.62 156 ALA B N 1
ATOM 2892 C CA . ALA B 1 156 ? 8.719 22.188 -13.883 1 53.62 156 ALA B CA 1
ATOM 2893 C C . ALA B 1 156 ? 7.531 21.406 -14.438 1 53.62 156 ALA B C 1
ATOM 2895 O O . ALA B 1 156 ? 6.398 21.891 -14.43 1 53.62 156 ALA B O 1
ATOM 2896 N N . GLU B 1 157 ? 7.633 20.406 -15.141 1 52.91 157 GLU B N 1
ATOM 2897 C CA . GLU B 1 157 ? 6.707 19.625 -15.953 1 52.91 157 GLU B CA 1
ATOM 2898 C C . GLU B 1 157 ? 6.688 18.156 -15.508 1 52.91 157 GLU B C 1
ATOM 2900 O O . GLU B 1 157 ? 7.715 17.609 -15.117 1 52.91 157 GLU B O 1
ATOM 2905 N N . GLY B 1 158 ? 5.684 17.734 -14.664 1 55 158 GLY B N 1
ATOM 2906 C CA . GLY B 1 158 ? 5.785 16.312 -14.375 1 55 158 GLY B CA 1
ATOM 2907 C C . GLY B 1 158 ? 4.434 15.648 -14.211 1 55 158 GLY B C 1
ATOM 2908 O O . GLY B 1 158 ? 3.441 16.297 -13.898 1 55 158 GLY B O 1
ATOM 2909 N N . THR B 1 159 ? 4.188 14.664 -14.898 1 61.28 159 THR B N 1
ATOM 2910 C CA . THR B 1 159 ? 3.043 13.766 -14.805 1 61.28 159 THR B CA 1
ATOM 2911 C C . THR B 1 159 ? 3.023 13.047 -13.461 1 61.28 159 THR B C 1
ATOM 2913 O O . THR B 1 159 ? 4.074 12.812 -12.859 1 61.28 159 THR B O 1
ATOM 2916 N N . PHE B 1 160 ? 1.913 13.156 -12.742 1 74.81 160 PHE B N 1
ATOM 2917 C CA . PHE B 1 160 ? 1.693 12.367 -11.539 1 74.81 160 PHE B CA 1
ATOM 2918 C C . PHE B 1 160 ? 1.438 10.906 -11.891 1 74.81 160 PHE B C 1
ATOM 2920 O O . PHE B 1 160 ? 0.509 10.594 -12.641 1 74.81 160 PHE B O 1
ATOM 2927 N N . GLY B 1 161 ? 2.488 10.227 -11.453 1 81.81 161 GLY B N 1
ATOM 2928 C CA . GLY B 1 161 ? 2.301 8.805 -11.703 1 81.81 161 GLY B CA 1
ATOM 2929 C C . GLY B 1 161 ? 1.386 8.141 -10.688 1 81.81 161 GLY B C 1
ATOM 2930 O O . GLY B 1 161 ? 0.755 8.82 -9.875 1 81.81 161 GLY B O 1
ATOM 2931 N N . PRO B 1 162 ? 1.203 6.957 -10.742 1 89.12 162 PRO B N 1
ATOM 2932 C CA . PRO B 1 162 ? 0.323 6.199 -9.852 1 89.12 162 PRO B CA 1
ATOM 2933 C C . PRO B 1 162 ? 0.798 6.215 -8.398 1 89.12 162 PRO B C 1
ATOM 2935 O O . PRO B 1 162 ? 1.915 6.656 -8.117 1 89.12 162 PRO B O 1
ATOM 2938 N N . LEU B 1 163 ? -0.043 5.793 -7.551 1 95.31 163 LEU B N 1
ATOM 2939 C CA . LEU B 1 163 ? 0.204 5.727 -6.113 1 95.31 163 LEU B CA 1
ATOM 2940 C C . LEU B 1 163 ? 1.383 4.812 -5.805 1 95.31 163 LEU B C 1
ATOM 2942 O O . LEU B 1 163 ? 1.502 3.73 -6.387 1 95.31 163 LEU B O 1
ATOM 2946 N N . ARG B 1 164 ? 2.219 5.285 -4.984 1 96.19 164 ARG B N 1
ATOM 2947 C CA . ARG B 1 164 ? 3.205 4.441 -4.316 1 96.19 164 ARG B CA 1
ATOM 2948 C C . ARG B 1 164 ? 2.91 4.336 -2.824 1 96.19 164 ARG B C 1
ATOM 2950 O O . ARG B 1 164 ? 3.082 5.305 -2.08 1 96.19 164 ARG B O 1
ATOM 2957 N N . PRO B 1 165 ? 2.465 3.143 -2.373 1 97.75 165 PRO B N 1
ATOM 2958 C CA . PRO B 1 165 ? 2.348 2.984 -0.922 1 97.75 165 PRO B CA 1
ATOM 2959 C C . PRO B 1 165 ? 3.68 3.18 -0.198 1 97.75 165 PRO B C 1
ATOM 2961 O O . PRO B 1 165 ? 4.719 2.727 -0.681 1 97.75 165 PRO B O 1
ATOM 2964 N N . CYS B 1 166 ? 3.666 3.893 0.883 1 97.5 166 CYS B N 1
ATOM 2965 C CA . CYS B 1 166 ? 4.93 4.148 1.562 1 97.5 166 CYS B CA 1
ATOM 2966 C C . CYS B 1 166 ? 4.84 3.783 3.039 1 97.5 166 CYS B C 1
ATOM 2968 O O . CYS B 1 166 ? 3.756 3.801 3.621 1 97.5 166 CYS B O 1
ATOM 2970 N N . VAL B 1 167 ? 5.938 3.479 3.619 1 98.75 167 VAL B N 1
ATOM 2971 C CA . VAL B 1 167 ? 6.086 2.936 4.965 1 98.75 167 VAL B CA 1
ATOM 2972 C C . VAL B 1 167 ? 5.586 3.951 5.988 1 98.75 167 VAL B C 1
ATOM 2974 O O . VAL B 1 167 ? 4.793 3.613 6.871 1 98.75 167 VAL B O 1
ATOM 2977 N N . GLU B 1 168 ? 5.98 5.195 5.879 1 98.81 168 GLU B N 1
ATOM 2978 C CA . GLU B 1 168 ? 5.699 6.207 6.891 1 98.81 168 GLU B CA 1
ATOM 2979 C C . GLU B 1 168 ? 4.203 6.496 6.98 1 98.81 168 GLU B C 1
ATOM 2981 O O . GLU B 1 168 ? 3.66 6.656 8.078 1 98.81 168 GLU B O 1
ATOM 2986 N N . ASP B 1 169 ? 3.551 6.535 5.863 1 98.88 169 ASP B N 1
ATOM 2987 C CA . ASP B 1 169 ? 2.121 6.832 5.891 1 98.88 169 ASP B CA 1
ATOM 2988 C C . ASP B 1 169 ? 1.319 5.629 6.379 1 98.88 169 ASP B C 1
ATOM 2990 O O . ASP B 1 169 ? 0.285 5.785 7.031 1 98.88 169 ASP B O 1
ATOM 2994 N N . GLN B 1 170 ? 1.743 4.41 6.023 1 98.94 170 GLN B N 1
ATOM 2995 C CA . GLN B 1 170 ? 1.078 3.242 6.594 1 98.94 170 GLN B CA 1
ATOM 2996 C C . GLN B 1 170 ? 1.2 3.225 8.117 1 98.94 170 GLN B C 1
ATOM 2998 O O . GLN B 1 170 ? 0.229 2.938 8.82 1 98.94 170 GLN B O 1
ATOM 3003 N N . LEU B 1 171 ? 2.393 3.512 8.594 1 98.94 171 LEU B N 1
ATOM 3004 C CA . LEU B 1 171 ? 2.631 3.482 10.031 1 98.94 171 LEU B CA 1
ATOM 3005 C C . LEU B 1 171 ? 1.879 4.609 10.727 1 98.94 171 LEU B C 1
ATOM 3007 O O . LEU B 1 171 ? 1.332 4.418 11.812 1 98.94 171 LEU B O 1
ATOM 3011 N N . GLY B 1 172 ? 1.851 5.812 10.117 1 98.94 172 GLY B N 1
ATOM 3012 C CA . GLY B 1 172 ? 1.056 6.898 10.664 1 98.94 172 GLY B CA 1
ATOM 3013 C C . GLY B 1 172 ? -0.425 6.578 10.742 1 98.94 172 GLY B C 1
ATOM 3014 O O . GLY B 1 172 ? -1.061 6.785 11.773 1 98.94 172 GLY B O 1
ATOM 3015 N N . ALA B 1 173 ? -0.99 6.09 9.633 1 98.94 173 ALA B N 1
ATOM 3016 C CA . ALA B 1 173 ? -2.387 5.66 9.617 1 98.94 173 ALA B CA 1
ATOM 3017 C C . ALA B 1 173 ? -2.639 4.566 10.648 1 98.94 173 ALA B C 1
ATOM 3019 O O . ALA B 1 173 ? -3.648 4.594 11.359 1 98.94 173 ALA B O 1
ATOM 3020 N N . GLY B 1 174 ? -1.726 3.623 10.703 1 98.94 174 GLY B N 1
ATOM 3021 C CA . GLY B 1 174 ? -1.841 2.531 11.656 1 98.94 174 GLY B CA 1
ATOM 3022 C C . GLY B 1 174 ? -1.864 2.998 13.102 1 98.94 174 GLY B C 1
ATOM 3023 O O . GLY B 1 174 ? -2.623 2.471 13.914 1 98.94 174 GLY B O 1
ATOM 3024 N N . ALA B 1 175 ? -1.02 3.943 13.406 1 98.94 175 ALA B N 1
ATOM 3025 C CA . ALA B 1 175 ? -0.989 4.488 14.758 1 98.94 175 ALA B CA 1
ATOM 3026 C C . ALA B 1 175 ? -2.324 5.133 15.125 1 98.94 175 ALA B C 1
ATOM 3028 O O . ALA B 1 175 ? -2.816 4.969 16.25 1 98.94 175 ALA B O 1
ATOM 3029 N N . ILE B 1 176 ? -2.906 5.859 14.219 1 99 176 ILE B N 1
ATOM 3030 C CA . ILE B 1 176 ? -4.199 6.5 14.438 1 99 176 ILE B CA 1
ATOM 3031 C C . ILE B 1 176 ? -5.281 5.438 14.594 1 99 176 ILE B C 1
ATOM 3033 O O . ILE B 1 176 ? -6.109 5.516 15.508 1 99 176 ILE B O 1
ATOM 3037 N N . VAL B 1 177 ? -5.289 4.395 13.727 1 98.94 177 VAL B N 1
ATOM 3038 C CA . VAL B 1 177 ? -6.266 3.314 13.805 1 98.94 177 VAL B CA 1
ATOM 3039 C C . VAL B 1 177 ? -6.121 2.574 15.133 1 98.94 177 VAL B C 1
ATOM 3041 O O . VAL B 1 177 ? -7.121 2.227 15.766 1 98.94 177 VAL B O 1
ATOM 3044 N N . ALA B 1 178 ? -4.852 2.32 15.5 1 98.88 178 ALA B N 1
ATOM 3045 C CA . ALA B 1 178 ? -4.617 1.649 16.781 1 98.88 178 ALA B CA 1
ATOM 3046 C C . ALA B 1 178 ? -5.23 2.436 17.938 1 98.88 178 ALA B C 1
ATOM 3048 O O . ALA B 1 178 ? -5.793 1.851 18.859 1 98.88 178 ALA B O 1
ATOM 3049 N N . ALA B 1 179 ? -5.125 3.742 17.859 1 98.88 179 ALA B N 1
ATOM 3050 C CA . ALA B 1 179 ? -5.664 4.605 18.906 1 98.88 179 ALA B CA 1
ATOM 3051 C C . ALA B 1 179 ? -7.191 4.617 18.875 1 98.88 179 ALA B C 1
ATOM 3053 O O . ALA B 1 179 ? -7.836 5.027 19.844 1 98.88 179 ALA B O 1
ATOM 3054 N N . LEU B 1 180 ? -7.789 4.133 17.797 1 98.75 180 LEU B N 1
ATOM 3055 C CA . LEU B 1 180 ? -9.242 4.059 17.625 1 98.75 180 LEU B CA 1
ATOM 3056 C C . LEU B 1 180 ? -9.758 2.668 17.984 1 98.75 180 LEU B C 1
ATOM 3058 O O . LEU B 1 180 ? -10.914 2.346 17.734 1 98.75 180 LEU B O 1
ATOM 3062 N N . SER B 1 181 ? -8.938 1.797 18.547 1 96.69 181 SER B N 1
ATOM 3063 C CA . SER B 1 181 ? -9.203 0.37 18.703 1 96.69 181 SER B CA 1
ATOM 3064 C C . SER B 1 181 ? -10.516 0.13 19.453 1 96.69 181 SER B C 1
ATOM 3066 O O . SER B 1 181 ? -11.156 -0.902 19.266 1 96.69 181 SER B O 1
ATOM 3068 N N . HIS B 1 182 ? -10.984 1.048 20.203 1 97.12 182 HIS B N 1
ATOM 3069 C CA . HIS B 1 182 ? -12.18 0.831 21.016 1 97.12 182 HIS B CA 1
ATOM 3070 C C . HIS B 1 182 ? -13.406 1.456 20.359 1 97.12 182 HIS B C 1
ATOM 3072 O O . HIS B 1 182 ? -14.516 1.38 20.906 1 97.12 182 HIS B O 1
ATOM 3078 N N . TYR B 1 183 ? -13.25 2.072 19.266 1 98.25 183 TYR B N 1
ATOM 3079 C CA . TYR B 1 183 ? -14.344 2.805 18.641 1 98.25 183 TYR B CA 1
ATOM 3080 C C . TYR B 1 183 ? -15.352 1.85 18 1 98.25 183 TYR B C 1
ATOM 3082 O O . TYR B 1 183 ? -16.562 2.1 18.031 1 98.25 183 TYR B O 1
ATOM 3090 N N . GLY B 1 184 ? -14.805 0.775 17.344 1 97.81 184 GLY B N 1
ATOM 3091 C CA . GLY B 1 184 ? -15.672 -0.173 16.656 1 97.81 184 GLY B CA 1
ATOM 3092 C C . GLY B 1 184 ? -14.914 -1.18 15.82 1 97.81 184 GLY B C 1
ATOM 3093 O O . GLY B 1 184 ? -13.742 -1.457 16.078 1 97.81 184 GLY B O 1
ATOM 3094 N N . ARG B 1 185 ? -15.711 -1.779 14.875 1 97.81 185 ARG B N 1
ATOM 3095 C CA . ARG B 1 185 ? -15.141 -2.826 14.031 1 97.81 185 ARG B CA 1
ATOM 3096 C C . ARG B 1 185 ? -14.195 -2.24 12.992 1 97.81 185 ARG B C 1
ATOM 3098 O O . ARG B 1 185 ? -14.562 -1.32 12.258 1 97.81 185 ARG B O 1
ATOM 3105 N N . MET B 1 186 ? -13 -2.752 12.938 1 98.56 186 MET B N 1
ATOM 3106 C CA . MET B 1 186 ? -12.008 -2.342 11.945 1 98.56 186 MET B CA 1
ATOM 3107 C C . MET B 1 186 ? -12.141 -3.16 10.672 1 98.56 186 MET B C 1
ATOM 3109 O O . MET B 1 186 ? -12.398 -4.363 10.719 1 98.56 186 MET B O 1
ATOM 3113 N N . SER B 1 187 ? -12.062 -2.443 9.531 1 98.38 187 SER B N 1
ATOM 3114 C CA . SER B 1 187 ? -11.812 -3.211 8.312 1 98.38 187 SER B CA 1
ATOM 3115 C C . SER B 1 187 ? -10.492 -3.969 8.398 1 98.38 187 SER B C 1
ATOM 3117 O O . SER B 1 187 ? -9.648 -3.666 9.242 1 98.38 187 SER B O 1
ATOM 3119 N N . ALA B 1 188 ? -10.312 -4.973 7.555 1 98.56 188 ALA B N 1
ATOM 3120 C CA . ALA B 1 188 ? -9.047 -5.703 7.5 1 98.56 188 ALA B CA 1
ATOM 3121 C C . ALA B 1 188 ? -7.895 -4.777 7.125 1 98.56 188 ALA B C 1
ATOM 3123 O O . ALA B 1 188 ? -6.777 -4.938 7.617 1 98.56 188 ALA B O 1
ATOM 3124 N N . GLU B 1 189 ? -8.141 -3.818 6.207 1 98.69 189 GLU B N 1
ATOM 3125 C CA . GLU B 1 189 ? -7.148 -2.832 5.793 1 98.69 189 GLU B CA 1
ATOM 3126 C C . GLU B 1 189 ? -6.688 -1.985 6.977 1 98.69 189 GLU B C 1
ATOM 3128 O O . GLU B 1 189 ? -5.488 -1.793 7.18 1 98.69 189 GLU B O 1
ATOM 3133 N N . ALA B 1 190 ? -7.645 -1.521 7.754 1 98.88 190 ALA B N 1
ATOM 3134 C CA . ALA B 1 190 ? -7.34 -0.72 8.938 1 98.88 190 ALA B CA 1
ATOM 3135 C C . ALA B 1 190 ? -6.617 -1.552 9.992 1 98.88 190 ALA B C 1
ATOM 3137 O O . ALA B 1 190 ? -5.625 -1.102 10.57 1 98.88 190 ALA B O 1
ATOM 3138 N N . ARG B 1 191 ? -7.082 -2.742 10.203 1 98.81 191 ARG B N 1
ATOM 3139 C CA . ARG B 1 191 ? -6.492 -3.631 11.203 1 98.81 191 ARG B CA 1
ATOM 3140 C C . ARG B 1 191 ? -5.043 -3.955 10.859 1 98.81 191 ARG B C 1
ATOM 3142 O O . ARG B 1 191 ? -4.18 -3.973 11.734 1 98.81 191 ARG B O 1
ATOM 3149 N N . LEU B 1 192 ? -4.797 -4.203 9.609 1 98.88 192 LEU B N 1
ATOM 3150 C CA . LEU B 1 192 ? -3.438 -4.5 9.18 1 98.88 192 LEU B CA 1
ATOM 3151 C C . LEU B 1 192 ? -2.506 -3.33 9.469 1 98.88 192 LEU B C 1
ATOM 3153 O O . LEU B 1 192 ? -1.378 -3.527 9.93 1 98.88 192 LEU B O 1
ATOM 3157 N N . ALA B 1 193 ? -2.959 -2.131 9.164 1 98.88 193 ALA B N 1
ATOM 3158 C CA . ALA B 1 193 ? -2.152 -0.941 9.43 1 98.88 193 ALA B CA 1
ATOM 3159 C C . ALA B 1 193 ? -1.872 -0.788 10.922 1 98.88 193 ALA B C 1
ATOM 3161 O O . ALA B 1 193 ? -0.75 -0.463 11.312 1 98.88 193 ALA B O 1
ATOM 3162 N N . ALA B 1 194 ? -2.871 -1.006 11.758 1 98.94 194 ALA B N 1
ATOM 3163 C CA . ALA B 1 194 ? -2.711 -0.897 13.203 1 98.94 194 ALA B CA 1
ATOM 3164 C C . ALA B 1 194 ? -1.711 -1.928 13.719 1 98.94 194 ALA B C 1
ATOM 3166 O O . ALA B 1 194 ? -0.825 -1.598 14.516 1 98.94 194 ALA B O 1
ATOM 3167 N N . ILE B 1 195 ? -1.86 -3.16 13.266 1 98.81 195 ILE B N 1
ATOM 3168 C CA . ILE B 1 195 ? -0.975 -4.242 13.68 1 98.81 195 ILE B CA 1
ATOM 3169 C C . ILE B 1 195 ? 0.464 -3.912 13.289 1 98.81 195 ILE B C 1
ATOM 3171 O O . ILE B 1 195 ? 1.386 -4.078 14.086 1 98.81 195 ILE B O 1
ATOM 3175 N N . ALA B 1 196 ? 0.665 -3.439 12.109 1 98.69 196 ALA B N 1
ATOM 3176 C CA . ALA B 1 196 ? 1.998 -3.084 11.633 1 98.69 196 ALA B CA 1
ATOM 3177 C C . ALA B 1 196 ? 2.609 -1.977 12.484 1 98.69 196 ALA B C 1
ATOM 3179 O O . ALA B 1 196 ? 3.779 -2.053 12.867 1 98.69 196 ALA B O 1
ATOM 3180 N N . ALA B 1 197 ? 1.81 -0.953 12.758 1 98.81 197 ALA B N 1
ATOM 3181 C CA . ALA B 1 197 ? 2.312 0.17 13.547 1 98.81 197 ALA B CA 1
ATOM 3182 C C . ALA B 1 197 ? 2.715 -0.278 14.945 1 98.81 197 ALA B C 1
ATOM 3184 O O . ALA B 1 197 ? 3.732 0.172 15.477 1 98.81 197 ALA B O 1
ATOM 3185 N N . GLU B 1 198 ? 1.952 -1.147 15.516 1 98.62 198 GLU B N 1
ATOM 3186 C CA . GLU B 1 198 ? 2.193 -1.607 16.875 1 98.62 198 GLU B CA 1
ATOM 3187 C C . GLU B 1 198 ? 3.432 -2.496 16.953 1 98.62 198 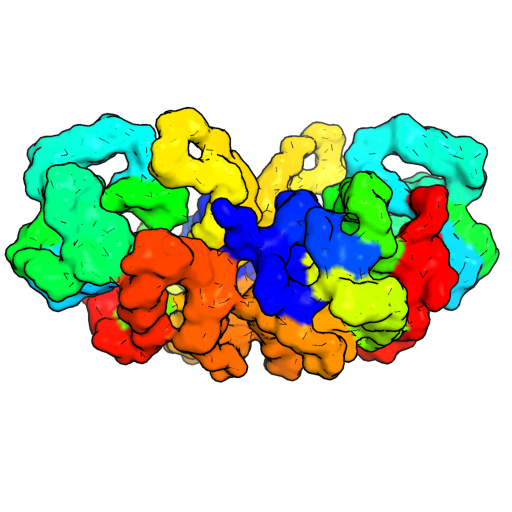GLU B C 1
ATOM 3189 O O . GLU B 1 198 ? 4.129 -2.516 17.969 1 98.62 198 GLU B O 1
ATOM 3194 N N . ALA B 1 199 ? 3.727 -3.156 15.875 1 98.69 199 ALA B N 1
ATOM 3195 C CA . ALA B 1 199 ? 4.781 -4.168 15.906 1 98.69 199 ALA B CA 1
ATOM 3196 C C . ALA B 1 199 ? 6.09 -3.615 15.352 1 98.69 199 ALA B C 1
ATOM 3198 O O . ALA B 1 199 ? 7.125 -4.281 15.406 1 98.69 199 ALA B O 1
ATOM 3199 N N . THR B 1 200 ? 6.133 -2.391 14.867 1 98.62 200 THR B N 1
ATOM 3200 C CA . THR B 1 200 ? 7.281 -1.86 14.141 1 98.62 200 THR B CA 1
ATOM 3201 C C . THR B 1 200 ? 8.023 -0.826 14.984 1 98.62 200 THR B C 1
ATOM 3203 O O . THR B 1 200 ? 7.398 -0.038 15.695 1 98.62 200 THR B O 1
ATOM 3206 N N . ASP B 1 201 ? 9.344 -0.839 15 1 98.69 201 ASP B N 1
ATOM 3207 C CA . ASP B 1 201 ? 10.148 0.286 15.477 1 98.69 201 ASP B CA 1
ATOM 3208 C C . ASP B 1 201 ? 10.016 1.486 14.539 1 98.69 201 ASP B C 1
ATOM 3210 O O . ASP B 1 201 ? 10.789 1.626 13.594 1 98.69 201 ASP B O 1
ATOM 3214 N N . ILE B 1 202 ? 9.148 2.387 14.883 1 98.81 202 ILE B N 1
ATOM 3215 C CA . ILE B 1 202 ? 8.695 3.438 13.977 1 98.81 202 ILE B CA 1
ATOM 3216 C C . ILE B 1 202 ? 9.859 4.355 13.617 1 98.81 202 ILE B C 1
ATOM 3218 O O . ILE B 1 202 ? 10.109 4.617 12.438 1 98.81 202 ILE B O 1
ATOM 3222 N N . PRO B 1 203 ? 10.672 4.879 14.578 1 98.81 203 PRO B N 1
ATOM 3223 C CA . PRO B 1 203 ? 11.797 5.742 14.203 1 98.81 203 PRO B CA 1
ATOM 3224 C C . PRO B 1 203 ? 12.766 5.062 13.242 1 98.81 203 PRO B C 1
ATOM 3226 O O . PRO B 1 203 ? 13.188 5.672 12.258 1 98.81 203 PRO B O 1
ATOM 3229 N N . GLU B 1 204 ? 13.117 3.836 13.492 1 98.56 204 GLU B N 1
ATOM 3230 C CA . GLU B 1 204 ? 14.016 3.107 12.609 1 98.56 204 GLU B CA 1
ATOM 3231 C C . GLU B 1 204 ? 13.406 2.936 11.219 1 98.56 204 GLU B C 1
ATOM 3233 O O . GLU B 1 204 ? 14.094 3.127 10.211 1 98.56 204 GLU B O 1
ATOM 3238 N N . ALA B 1 205 ? 12.141 2.533 11.18 1 98.75 205 ALA B N 1
ATOM 3239 C CA . ALA B 1 205 ? 11.461 2.324 9.906 1 98.75 205 ALA B CA 1
ATOM 3240 C C . ALA B 1 205 ? 11.438 3.605 9.078 1 98.75 205 ALA B C 1
ATOM 3242 O O . ALA B 1 205 ? 11.688 3.574 7.871 1 98.75 205 ALA B O 1
ATOM 3243 N N . LEU B 1 206 ? 11.156 4.73 9.695 1 98.75 206 LEU B N 1
ATOM 3244 C CA . LEU B 1 206 ? 11.086 5.992 8.969 1 98.75 206 LEU B CA 1
ATOM 3245 C C . LEU B 1 206 ? 12.469 6.414 8.484 1 98.75 206 LEU B C 1
ATOM 3247 O O . LEU B 1 206 ? 12.602 6.938 7.371 1 98.75 206 LEU B O 1
ATOM 3251 N N . ALA B 1 207 ? 13.445 6.215 9.281 1 98.12 207 ALA B N 1
ATOM 3252 C CA . ALA B 1 207 ? 14.805 6.582 8.891 1 98.12 207 ALA B CA 1
ATOM 3253 C C . ALA B 1 207 ? 15.281 5.742 7.711 1 98.12 207 ALA B C 1
ATOM 3255 O O . ALA B 1 207 ? 16.031 6.223 6.859 1 98.12 207 ALA B O 1
ATOM 3256 N N . GLU B 1 208 ? 14.789 4.523 7.605 1 97.69 208 GLU B N 1
ATOM 3257 C CA . GLU B 1 208 ? 15.367 3.574 6.656 1 97.69 208 GLU B CA 1
ATOM 3258 C C . GLU B 1 208 ? 14.484 3.438 5.414 1 97.69 208 GLU B C 1
ATOM 3260 O O . GLU B 1 208 ? 14.93 2.904 4.395 1 97.69 208 GLU B O 1
ATOM 3265 N N . CYS B 1 209 ? 13.234 3.887 5.496 1 98.06 209 CYS B N 1
ATOM 3266 C CA . CYS B 1 209 ? 12.375 3.73 4.328 1 98.06 209 CYS B CA 1
ATOM 3267 C C . CYS B 1 209 ? 12.82 4.648 3.197 1 98.06 209 CYS B C 1
ATOM 3269 O O . CYS B 1 209 ? 13.578 5.594 3.42 1 98.06 209 CYS B O 1
ATOM 3271 N N . SER B 1 210 ? 12.375 4.41 2.002 1 96.44 210 SER B N 1
ATOM 3272 C CA . SER B 1 210 ? 12.805 5.133 0.81 1 96.44 210 SER B CA 1
ATOM 3273 C C . SER B 1 210 ? 12.57 6.633 0.958 1 96.44 210 SER B C 1
ATOM 3275 O O . SER B 1 210 ? 13.453 7.438 0.655 1 96.44 210 SER B O 1
ATOM 3277 N N . SER B 1 211 ? 11.406 6.988 1.456 1 95.38 211 SER B N 1
ATOM 3278 C CA . SER B 1 211 ? 11.078 8.406 1.622 1 95.38 211 SER B CA 1
ATOM 3279 C C . SER B 1 211 ? 11.984 9.062 2.658 1 95.38 211 SER B C 1
ATOM 3281 O O . SER B 1 211 ? 12.422 10.195 2.475 1 95.38 211 SER B O 1
ATOM 3283 N N . GLY B 1 212 ? 12.172 8.352 3.777 1 96.81 212 GLY B N 1
ATOM 3284 C CA . GLY B 1 212 ? 13.07 8.875 4.793 1 96.81 212 GLY B CA 1
ATOM 3285 C C . GLY B 1 212 ? 14.5 9.047 4.297 1 96.81 212 GLY B C 1
ATOM 3286 O O . GLY B 1 212 ? 15.133 10.07 4.562 1 96.81 212 GLY B O 1
ATOM 3287 N N . ARG B 1 213 ? 15 8.117 3.568 1 96 213 ARG B N 1
ATOM 3288 C CA . ARG B 1 213 ? 16.344 8.172 3.016 1 96 213 ARG B CA 1
ATOM 3289 C C . ARG B 1 213 ? 16.469 9.289 1.985 1 96 213 ARG B C 1
ATOM 3291 O O . ARG B 1 213 ? 17.516 9.93 1.872 1 96 213 ARG B O 1
ATOM 3298 N N . GLU B 1 214 ? 15.422 9.438 1.203 1 93.5 214 GLU B N 1
ATOM 3299 C CA . GLU B 1 214 ? 15.398 10.531 0.245 1 93.5 214 GLU B CA 1
ATOM 3300 C C . GLU B 1 214 ? 15.578 11.883 0.944 1 93.5 214 GLU B C 1
ATOM 3302 O O . GLU B 1 214 ? 16.375 12.703 0.509 1 93.5 214 GLU B O 1
ATOM 3307 N N . LEU B 1 215 ? 14.812 12.078 2 1 94.81 215 LEU B N 1
ATOM 3308 C CA . LEU B 1 215 ? 14.906 13.32 2.76 1 94.81 215 LEU B CA 1
ATOM 3309 C C . LEU B 1 215 ? 16.281 13.469 3.396 1 94.81 215 LEU B C 1
ATOM 3311 O O . LEU B 1 215 ? 16.859 14.555 3.381 1 94.81 215 LEU B O 1
ATOM 3315 N N . ALA B 1 216 ? 16.766 12.406 3.953 1 94.62 216 ALA B N 1
ATOM 3316 C CA . ALA B 1 216 ? 18.094 12.453 4.562 1 94.62 216 ALA B CA 1
ATOM 3317 C C . ALA B 1 216 ? 19.156 12.805 3.531 1 94.62 216 ALA B C 1
ATOM 3319 O O . ALA B 1 216 ? 20.047 13.617 3.799 1 94.62 216 ALA B O 1
ATOM 3320 N N . ALA B 1 217 ? 19.094 12.18 2.355 1 93.69 217 ALA B N 1
ATOM 3321 C CA . ALA B 1 217 ? 20.047 12.422 1.285 1 93.69 217 ALA B CA 1
ATOM 3322 C C . ALA B 1 217 ? 19.984 13.875 0.819 1 93.69 217 ALA B C 1
ATOM 3324 O O . ALA B 1 217 ? 21 14.438 0.391 1 93.69 217 ALA B O 1
ATOM 3325 N N . ALA B 1 218 ? 18.812 14.461 0.968 1 92.69 218 ALA B N 1
ATOM 3326 C CA . ALA B 1 218 ? 18.625 15.859 0.59 1 92.69 218 ALA B CA 1
ATOM 3327 C C . ALA B 1 218 ? 19.031 16.797 1.724 1 92.69 218 ALA B C 1
ATOM 3329 O O . ALA B 1 218 ? 18.859 18.016 1.627 1 92.69 218 ALA B O 1
ATOM 3330 N N . GLY B 1 219 ? 19.562 16.25 2.84 1 94.75 219 GLY B N 1
ATOM 3331 C CA . GLY B 1 219 ? 20.062 17.047 3.949 1 94.75 219 GLY B CA 1
ATOM 3332 C C . GLY B 1 219 ? 19 17.344 4.996 1 94.75 219 GLY B C 1
ATOM 3333 O O . GLY B 1 219 ? 19.172 18.25 5.82 1 94.75 219 GLY B O 1
ATOM 3334 N N . HIS B 1 220 ? 17.875 16.578 4.926 1 96.06 220 HIS B N 1
ATOM 3335 C CA . HIS B 1 220 ? 16.766 16.891 5.809 1 96.06 220 HIS B CA 1
ATOM 3336 C C . HIS B 1 220 ? 16.438 15.719 6.727 1 96.06 220 HIS B C 1
ATOM 3338 O O . HIS B 1 220 ? 15.266 15.398 6.941 1 96.06 220 HIS B O 1
ATOM 3344 N N . ALA B 1 221 ? 17.406 15.047 7.266 1 96.88 221 ALA B N 1
ATOM 3345 C CA . ALA B 1 221 ? 17.234 13.922 8.18 1 96.88 221 ALA B CA 1
ATOM 3346 C C . ALA B 1 221 ? 16.453 14.344 9.422 1 96.88 221 ALA B C 1
ATOM 3348 O O . ALA B 1 221 ? 15.68 13.555 9.977 1 96.88 221 ALA B O 1
ATOM 3349 N N . ASN B 1 222 ? 16.656 15.547 9.789 1 97.12 222 ASN B N 1
ATOM 3350 C CA . ASN B 1 222 ? 15.961 16.047 10.969 1 97.12 222 ASN B CA 1
ATOM 3351 C C . ASN B 1 222 ? 14.445 16.062 10.766 1 97.12 222 ASN B C 1
ATOM 3353 O O . ASN B 1 222 ? 13.688 15.906 11.719 1 97.12 222 ASN B O 1
ATOM 3357 N N . ASP B 1 223 ? 13.992 16.281 9.578 1 98.19 223 ASP B N 1
ATOM 3358 C CA . ASP B 1 223 ? 12.57 16.234 9.281 1 98.19 223 ASP B CA 1
ATOM 3359 C C . ASP B 1 223 ? 12 14.852 9.578 1 98.19 223 ASP B C 1
ATOM 3361 O O . ASP B 1 223 ? 10.875 14.727 10.078 1 98.19 223 ASP B O 1
ATOM 3365 N N . VAL B 1 224 ? 12.766 13.82 9.273 1 98.5 224 VAL B N 1
ATOM 3366 C CA . VAL B 1 224 ? 12.359 12.438 9.523 1 98.5 224 VAL B CA 1
ATOM 3367 C C . VAL B 1 224 ? 12.289 12.188 11.023 1 98.5 224 VAL B C 1
ATOM 3369 O O . VAL B 1 224 ? 11.328 11.586 11.516 1 98.5 224 VAL B O 1
ATOM 3372 N N . THR B 1 225 ? 13.242 12.711 11.75 1 98.25 225 THR B N 1
ATOM 3373 C CA . THR B 1 225 ? 13.289 12.555 13.195 1 98.25 225 THR B CA 1
ATOM 3374 C C . THR B 1 225 ? 12.086 13.219 13.859 1 98.25 225 THR B C 1
ATOM 3376 O O . THR B 1 225 ? 11.461 12.641 14.75 1 98.25 225 THR B O 1
ATOM 3379 N N . LEU B 1 226 ? 11.797 14.398 13.43 1 98.31 226 LEU B N 1
ATOM 3380 C CA . LEU B 1 226 ? 10.648 15.133 13.961 1 98.31 226 LEU B CA 1
ATOM 3381 C C . LEU B 1 226 ? 9.352 14.383 13.688 1 98.31 226 LEU B C 1
ATOM 3383 O O . LEU B 1 226 ? 8.484 14.297 14.555 1 98.31 226 LEU B O 1
ATOM 3387 N N . ALA B 1 227 ? 9.25 13.836 12.516 1 98.81 227 ALA B N 1
ATOM 3388 C CA . ALA B 1 227 ? 8.023 13.172 12.086 1 98.81 227 ALA B CA 1
ATOM 3389 C C . ALA B 1 227 ? 7.82 11.859 12.836 1 98.81 227 ALA B C 1
ATOM 3391 O O . ALA B 1 227 ? 6.688 11.398 13.008 1 98.81 227 ALA B O 1
ATOM 3392 N N . ALA B 1 228 ? 8.867 11.266 13.336 1 98.75 228 ALA B N 1
ATOM 3393 C CA . ALA B 1 228 ? 8.836 9.922 13.891 1 98.75 228 ALA B CA 1
ATOM 3394 C C . ALA B 1 228 ? 8.438 9.945 15.359 1 98.75 228 ALA B C 1
ATOM 3396 O O . ALA B 1 228 ? 8.281 8.891 15.984 1 98.75 228 ALA B O 1
ATOM 3397 N N . ARG B 1 229 ? 8.258 11.094 15.914 1 98.56 229 ARG B N 1
ATOM 3398 C CA . ARG B 1 229 ? 7.945 11.219 17.328 1 98.56 229 ARG B CA 1
ATOM 3399 C C . ARG B 1 229 ? 6.473 10.922 17.594 1 98.56 229 ARG B C 1
ATOM 3401 O O . ARG B 1 229 ? 5.637 11.828 17.531 1 98.56 229 ARG B O 1
ATOM 3408 N N . LEU B 1 230 ? 6.195 9.773 18.047 1 98.81 230 LEU B N 1
ATOM 3409 C CA . LEU B 1 230 ? 4.828 9.289 18.234 1 98.81 230 LEU B CA 1
ATOM 3410 C C . LEU B 1 230 ? 4.172 9.961 19.438 1 98.81 230 LEU B C 1
ATOM 3412 O O . LEU B 1 230 ? 4.727 9.961 20.531 1 98.81 230 LEU B O 1
ATOM 3416 N N . ASP B 1 231 ? 3.061 10.547 19.203 1 98.81 231 ASP B N 1
ATOM 3417 C CA . ASP B 1 231 ? 2.152 11.062 20.2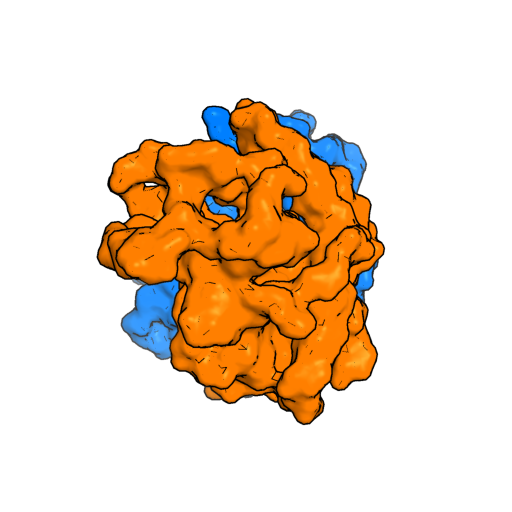19 1 98.81 231 ASP B CA 1
ATOM 3418 C C . ASP B 1 231 ? 2.848 12.094 21.109 1 98.81 231 ASP B C 1
ATOM 3420 O O . ASP B 1 231 ? 2.715 12.062 22.328 1 98.81 231 ASP B O 1
ATOM 3424 N N . THR B 1 232 ? 3.555 12.984 20.453 1 98.75 232 THR B N 1
ATOM 3425 C CA . THR B 1 232 ? 4.211 14.07 21.172 1 98.75 232 THR B CA 1
ATOM 3426 C C . THR B 1 232 ? 3.42 15.367 21.031 1 98.75 232 THR B C 1
ATOM 3428 O O . THR B 1 232 ? 3.84 16.406 21.531 1 98.75 232 THR B O 1
ATOM 3431 N N . SER B 1 233 ? 2.346 15.297 20.328 1 98.75 233 SER B N 1
ATOM 3432 C CA . SER B 1 233 ? 1.528 16.484 20.062 1 98.75 233 SER B CA 1
ATOM 3433 C C . SER B 1 233 ? 0.061 16.219 20.391 1 98.75 233 SER B C 1
ATOM 3435 O O . SER B 1 233 ? -0.434 15.102 20.188 1 98.75 233 SER B O 1
ATOM 3437 N N . SER B 1 234 ? -0.639 17.203 20.844 1 98.56 234 SER B N 1
ATOM 3438 C CA . SER B 1 234 ? -2.068 17.094 21.125 1 98.56 234 SER B CA 1
ATOM 3439 C C . SER B 1 234 ? -2.883 17.906 20.109 1 98.56 234 SER B C 1
ATOM 3441 O O . SER B 1 234 ? -4.102 18.016 20.25 1 98.56 234 SER B O 1
ATOM 3443 N N . THR B 1 235 ? -2.193 18.438 19.125 1 98.69 235 THR B N 1
ATOM 3444 C CA . THR B 1 235 ? -2.863 19.234 18.109 1 98.69 235 THR B CA 1
ATOM 3445 C C . THR B 1 235 ? -3.754 18.359 17.234 1 98.69 235 THR B C 1
ATOM 3447 O O . THR B 1 235 ? -3.389 17.234 16.891 1 98.69 235 THR B O 1
ATOM 3450 N N . VAL B 1 236 ? -4.922 18.891 16.906 1 98.94 236 VAL B N 1
ATOM 3451 C CA . VAL B 1 236 ? -5.824 18.203 15.984 1 98.94 236 VAL B CA 1
ATOM 3452 C C . VAL B 1 236 ? -6.18 19.125 14.82 1 98.94 236 VAL B C 1
ATOM 3454 O O . VAL B 1 236 ? -7.188 19.844 14.867 1 98.94 236 VAL B O 1
ATOM 3457 N N . PRO B 1 237 ? -5.406 19.078 13.812 1 98.94 237 PRO B N 1
ATOM 3458 C CA . PRO B 1 237 ? -5.746 19.875 12.633 1 98.94 237 PRO B CA 1
ATOM 3459 C C . PRO B 1 237 ? -7.086 19.484 12.016 1 98.94 237 PRO B C 1
ATOM 3461 O O . PRO B 1 237 ? -7.242 18.344 11.555 1 98.94 237 PRO B O 1
ATOM 3464 N N . MET B 1 238 ? -8 20.344 11.992 1 98.88 238 MET B N 1
ATOM 3465 C CA . MET B 1 238 ? -9.312 20.156 11.383 1 98.88 238 MET B CA 1
ATOM 3466 C C . MET B 1 238 ? -9.57 21.203 10.305 1 98.88 238 MET B C 1
ATOM 3468 O O . MET B 1 238 ? -9.328 22.391 10.516 1 98.88 238 MET B O 1
ATOM 3472 N N . LEU B 1 239 ? -10.039 20.719 9.18 1 98.69 239 LEU B N 1
ATOM 3473 C CA . LEU B 1 239 ? -10.32 21.609 8.062 1 98.69 239 LEU B CA 1
ATOM 3474 C C . LEU B 1 239 ? -11.641 22.344 8.273 1 98.69 239 LEU B C 1
ATOM 3476 O O . LEU B 1 239 ? -12.695 21.719 8.359 1 98.69 239 LEU B O 1
ATOM 3480 N N . ARG B 1 240 ? -11.578 23.609 8.43 1 97 240 ARG B N 1
ATOM 3481 C CA . ARG B 1 240 ? -12.734 24.484 8.562 1 97 240 ARG B CA 1
ATOM 3482 C C . ARG B 1 240 ? -12.641 25.656 7.582 1 97 240 ARG B C 1
ATOM 3484 O O . ARG B 1 240 ? -11.734 26.484 7.672 1 97 240 ARG B O 1
ATOM 3491 N N . LYS B 1 241 ? -13.562 25.734 6.652 1 94.19 241 LYS B N 1
ATOM 3492 C CA . LYS B 1 241 ? -13.586 26.781 5.637 1 94.19 241 LYS B CA 1
ATOM 3493 C C . LYS B 1 241 ? -12.258 26.875 4.902 1 94.19 241 LYS B C 1
ATOM 3495 O O . LYS B 1 241 ? -11.695 27.953 4.746 1 94.19 241 LYS B O 1
ATOM 3500 N N . GLY B 1 242 ? -11.703 25.75 4.68 1 95.62 242 GLY B N 1
ATOM 3501 C CA . GLY B 1 242 ? -10.523 25.656 3.838 1 95.62 242 GLY B CA 1
ATOM 3502 C C . GLY B 1 242 ? -9.227 25.828 4.609 1 95.62 242 GLY B C 1
ATOM 3503 O O . GLY B 1 242 ? -8.141 25.766 4.031 1 95.62 242 GLY B O 1
ATOM 3504 N N . ILE B 1 243 ? -9.367 26.016 5.941 1 97.94 243 ILE B N 1
ATOM 3505 C CA . ILE B 1 243 ? -8.18 26.234 6.77 1 97.94 243 ILE B CA 1
ATOM 3506 C C . ILE B 1 243 ? -8.078 25.141 7.82 1 97.94 243 ILE B C 1
ATOM 3508 O O . ILE B 1 243 ? -9.078 24.781 8.453 1 97.94 243 ILE B O 1
ATOM 3512 N N . LEU B 1 244 ? -6.891 24.531 7.938 1 98.75 244 LEU B N 1
ATOM 3513 C CA . LEU B 1 244 ? -6.617 23.609 9.031 1 98.75 244 LEU B CA 1
ATOM 3514 C C . LEU B 1 244 ? -6.27 24.359 10.312 1 98.75 244 LEU B C 1
ATOM 3516 O O . LEU B 1 244 ? -5.293 25.109 10.344 1 98.75 244 LEU B O 1
ATOM 3520 N N . GLU B 1 245 ? -7.043 24.156 11.266 1 98.44 245 GLU B N 1
ATOM 3521 C CA . GLU B 1 245 ? -6.848 24.781 12.57 1 98.44 245 GLU B CA 1
ATOM 3522 C C . GLU B 1 245 ? -7.051 23.781 13.703 1 98.44 245 GLU B C 1
ATOM 3524 O O . GLU B 1 245 ? -7.711 22.766 13.523 1 98.44 245 GLU B O 1
ATOM 3529 N N . ASP B 1 246 ? -6.473 24.062 14.805 1 98 246 ASP B N 1
ATOM 3530 C CA . ASP B 1 246 ? -6.562 23.156 15.945 1 98 246 ASP B CA 1
ATOM 3531 C C . ASP B 1 246 ? -7.992 23.078 16.469 1 98 246 ASP B C 1
ATOM 3533 O O . ASP B 1 246 ? -8.664 24.109 16.609 1 98 246 ASP B O 1
ATOM 3537 N N . SER B 1 247 ? -8.484 21.844 16.656 1 93.12 247 SER B N 1
ATOM 3538 C CA . SER B 1 247 ? -9.859 21.609 17.094 1 93.12 247 SER B CA 1
ATOM 3539 C C . SER B 1 247 ? -9.898 21.156 18.547 1 93.12 247 SER B C 1
ATOM 3541 O O . SER B 1 247 ? -9.219 20.203 18.922 1 93.12 247 SER B O 1
#

Organism: Amycolatopsis orientalis (NCBI:txid31958)